Protein AF-A0A427YDS3-F1 (afdb_monomer)

pLDDT: mean 78.48, std 20.14, range [29.39, 98.06]

Organism: NCBI:txid1890683

Nearest PDB structures (foldseek):
  6v9i-assembly1_C  TM=2.184E-01  e=5.113E+00  Streptococcus sp. 'group G'

Sequence (550 aa):
MSASSDRDSQPPPKRPRIYRACLPCVSSKTRCQDVTTAGCYRCRTKHLQCSLLEGAIEPGPSTQGLNVTSDGEVDELRFRLAQVEATSRELQARTVDTPATGGNLTRMLSWTVVAPDFVFDERLLCISDLQTPLDPVAQGLVSKAQMDMSFHMLKHQLSLLLPIPSLLLTSTPTPNHPFVRLAILSHSSLYNEAIADHIDASIRHVMSGDLTRDTVFALLILSLAPQHEMDAARARPTALRLVSLAYDIGLSLGLEALARVALRHGDELCHPWFDERMELVLLWETVKNRYSILHMIGARGGQSPVSIASLMPRHRSDHFRQSIRYVQAEARVISAFAHLNSILEEGEAVTDGCGADGQDLIQSYSTVRYQVAEMMGGDHGALYQDYVCISVLMGIRIAGFFQRMPFPMQAAVGELLRVCNSMSPSELAALPAYKATVVILTVILARRVLSYAPPGADPEWRPFTTAEVFAADEKVRGLGGAAAIISGRADEMESTFRSQAAHWMGERETHATTDFGNLEALFNFDLFGLEGFFQPLQQTPLHTQPLAQP

Radius of gyration: 30.77 Å; Cα contacts (8 Å, |Δi|>4): 479; chains: 1; bounding box: 91×70×115 Å

Foldseek 3Di:
DDDDDDDDPDDDDDDDDDPDAFPVCVVVVHDFDDQDCQATPVCVVVVHDTNVNPPDDDDDDDDDDDDDPDVVVVVVVVVVVVVVVVVVVVVVVVVPPPPDPPPDPVVVVPPDPDDPPDDPDCVVVQPPPCPQQDACCVVVLDPPVVLQVLLLVLLVVCCQQALQPLSVDPPNGRDPRRLLSLLSCLLPPSDDDVSVVSNVVVVVSVVSPNFDPSQLVSLQSNLFGFDDQVCLVPPDAHSLRSLVSSLVSCVVSVLVVLLVVLLVPQVVCQDPVNVVSLSSNLSNLSSLLSNLLVCLQFHADDDRDDHPLVSHHCHPDPSSNVSSVVSVLSNVLSVLCNVLSVLLNVQVVDPPARPDDLVVSLVSLVVSLVVNVVSVPPDRPNVVLSSLLSSLSSQLSSCLRQLDRRPPSLVSLLVLLVVLLVDDLVRLSSGGHSSNVSSLVSLLVLVVLVVPPDDVRDCSSPPDDPVSSVSSLVSQCVSPRPSVVSSVVSVVVVVVLVVVVVVVVVVCVVVDDDDPPCVVVSSPDNPPVCVVVCCSVVPPDPDDDPPDDD

Structure (mmCIF, N/CA/C/O backbone):
data_AF-A0A427YDS3-F1
#
_entry.id   AF-A0A427YDS3-F1
#
loop_
_atom_site.group_PDB
_atom_site.id
_atom_site.type_symbol
_atom_site.label_atom_id
_atom_site.label_alt_id
_atom_site.label_comp_id
_atom_site.label_asym_id
_atom_site.label_entity_id
_atom_site.label_seq_id
_atom_site.pdbx_PDB_ins_code
_atom_site.Cartn_x
_atom_site.Cartn_y
_atom_site.Cartn_z
_atom_site.occupancy
_atom_site.B_iso_or_equiv
_atom_site.auth_seq_id
_atom_site.auth_comp_id
_atom_site.auth_asym_id
_atom_site.auth_atom_id
_atom_site.pdbx_PDB_model_num
ATOM 1 N N . MET A 1 1 ? -29.656 34.043 74.008 1.00 44.44 1 MET A N 1
ATOM 2 C CA . MET A 1 1 ? -30.704 33.231 73.356 1.00 44.44 1 MET A CA 1
ATOM 3 C C . MET A 1 1 ? -30.776 33.676 71.908 1.00 44.44 1 MET A C 1
ATOM 5 O O . MET A 1 1 ? -31.371 34.707 71.639 1.00 44.44 1 MET A O 1
ATOM 9 N N . SER A 1 2 ? -30.118 32.954 71.004 1.00 36.81 2 SER A N 1
ATOM 10 C CA . SER A 1 2 ? -30.175 33.230 69.564 1.00 36.81 2 SER A CA 1
ATOM 11 C C . SER A 1 2 ? -30.179 31.874 68.874 1.00 36.81 2 SER A C 1
ATOM 13 O O . SER A 1 2 ? -29.180 31.159 68.905 1.00 36.81 2 SER A O 1
ATOM 15 N N . ALA A 1 3 ? -31.355 31.482 68.391 1.00 42.59 3 ALA A N 1
ATOM 16 C CA . ALA A 1 3 ? -31.596 30.198 67.763 1.00 42.59 3 ALA A CA 1
ATOM 17 C C . ALA A 1 3 ? -31.146 30.212 66.297 1.00 42.59 3 ALA A C 1
ATOM 19 O O . ALA A 1 3 ? -31.324 31.186 65.571 1.00 42.59 3 ALA A O 1
ATOM 20 N N . SER A 1 4 ? -30.582 29.072 65.924 1.00 50.12 4 SER A N 1
ATOM 21 C CA . SER A 1 4 ? -30.224 28.570 64.604 1.00 50.12 4 SER A CA 1
ATOM 22 C C . SER A 1 4 ? -31.377 28.550 63.595 1.00 50.12 4 SER A C 1
ATOM 24 O O . SER A 1 4 ? -32.464 28.095 63.951 1.00 50.12 4 SER A O 1
ATOM 26 N N . SER A 1 5 ? -31.089 28.832 62.319 1.00 47.00 5 SER A N 1
ATOM 27 C CA . SER A 1 5 ? -31.601 28.031 61.191 1.00 47.00 5 SER A CA 1
ATOM 28 C C . SER A 1 5 ? -30.920 28.409 59.866 1.00 47.00 5 SER A C 1
ATOM 30 O O . SER A 1 5 ? -31.527 29.078 59.033 1.00 47.00 5 SER A O 1
ATOM 32 N N . ASP A 1 6 ? -29.694 27.942 59.636 1.00 42.59 6 ASP A N 1
ATOM 33 C CA . ASP A 1 6 ? -29.173 27.811 58.269 1.00 42.59 6 ASP A CA 1
ATOM 34 C C . ASP A 1 6 ? -29.449 26.381 57.805 1.00 42.59 6 ASP A C 1
ATOM 36 O O . ASP A 1 6 ? -28.856 25.414 58.283 1.00 42.59 6 ASP A O 1
ATOM 40 N N . ARG A 1 7 ? -30.455 26.239 56.937 1.00 46.72 7 ARG A N 1
ATOM 41 C CA . ARG A 1 7 ? -30.768 24.982 56.259 1.00 46.72 7 ARG A CA 1
ATOM 42 C C . ARG A 1 7 ? -29.893 24.876 55.016 1.00 46.72 7 ARG A C 1
ATOM 44 O O . ARG A 1 7 ? -30.108 25.604 54.051 1.00 46.72 7 ARG A O 1
ATOM 51 N N . ASP A 1 8 ? -28.979 23.914 55.049 1.00 49.16 8 ASP A N 1
ATOM 52 C CA . ASP A 1 8 ? -28.276 23.358 53.895 1.00 49.16 8 ASP A CA 1
ATOM 53 C C . ASP A 1 8 ? -29.265 22.947 52.794 1.00 49.16 8 ASP A C 1
ATOM 55 O O . ASP A 1 8 ? -29.913 21.898 52.851 1.00 49.16 8 ASP A O 1
ATOM 59 N N . SER A 1 9 ? -29.382 23.768 51.755 1.00 50.31 9 SER A N 1
ATOM 60 C CA . SER A 1 9 ? -30.031 23.391 50.503 1.00 50.31 9 SER A CA 1
ATOM 61 C C . SER A 1 9 ? -28.993 22.769 49.572 1.00 50.31 9 SER A C 1
ATOM 63 O O . SER A 1 9 ? -28.403 23.454 48.733 1.00 50.31 9 SER A O 1
ATOM 65 N N . GLN A 1 10 ? -28.756 21.463 49.718 1.00 52.84 10 GLN A N 1
ATOM 66 C CA . GLN A 1 10 ? -27.990 20.712 48.725 1.00 52.84 10 GLN A CA 1
ATOM 67 C C . GLN A 1 10 ? -28.729 20.718 47.372 1.00 52.84 10 GLN A C 1
ATOM 69 O O . GLN A 1 10 ? -29.940 20.473 47.327 1.00 52.84 10 GLN A O 1
ATOM 74 N N . PRO A 1 11 ? -28.028 20.981 46.254 1.00 50.69 11 PRO A N 1
ATOM 75 C CA . PRO A 1 11 ? -28.625 20.936 44.928 1.00 50.69 11 PRO A CA 1
ATOM 76 C C . PRO A 1 11 ? -29.092 19.509 44.589 1.00 50.69 11 PRO A C 1
ATOM 78 O O . PRO A 1 11 ? -28.410 18.539 44.931 1.00 50.69 11 PRO A O 1
ATOM 81 N N . PRO A 1 12 ? -30.240 19.355 43.902 1.00 65.00 12 PRO A N 1
ATOM 82 C CA . PRO A 1 12 ? -30.800 18.046 43.605 1.00 65.00 12 PRO A CA 1
ATOM 83 C C . PRO A 1 12 ? -29.838 17.211 42.743 1.00 65.00 12 PRO A C 1
ATOM 85 O O . PRO A 1 12 ? -29.198 17.748 41.830 1.00 65.00 12 PRO A O 1
ATOM 88 N N . PRO A 1 13 ? -29.744 15.891 42.990 1.00 68.19 13 PRO A N 1
ATOM 89 C CA . PRO A 1 13 ? -28.832 15.014 42.271 1.00 68.19 13 PRO A CA 1
ATOM 90 C C . PRO A 1 13 ? -29.107 15.042 40.763 1.00 68.19 13 PRO A C 1
ATOM 92 O O . PRO A 1 13 ? -30.254 14.987 40.304 1.00 68.19 13 PRO A O 1
ATOM 95 N N . LYS A 1 14 ? -28.027 15.128 39.973 1.00 60.06 14 LYS A N 1
ATOM 96 C CA . LYS A 1 14 ? -28.092 15.107 38.507 1.00 60.06 14 LYS A CA 1
ATOM 97 C C . LYS A 1 14 ? -28.718 13.788 38.054 1.00 60.06 14 LYS A C 1
ATOM 99 O O . LYS A 1 14 ? -28.200 12.714 38.344 1.00 60.06 14 LYS A O 1
ATOM 104 N N . ARG A 1 15 ? -29.836 13.879 37.332 1.00 67.69 15 ARG A N 1
ATOM 105 C CA . ARG A 1 15 ? -30.563 12.702 36.840 1.00 67.69 15 ARG A CA 1
ATOM 106 C C . ARG A 1 15 ? -29.709 11.926 35.821 1.00 67.69 15 ARG A C 1
ATOM 108 O O . ARG A 1 15 ? -29.093 12.563 34.961 1.00 67.69 15 ARG A O 1
ATOM 115 N N . PRO A 1 16 ? -29.697 10.582 35.874 1.00 60.94 16 PRO A N 1
ATOM 116 C CA . PRO A 1 16 ? -28.949 9.756 34.932 1.00 60.94 16 PRO A CA 1
ATOM 117 C C . PRO A 1 16 ? -29.438 9.992 33.496 1.00 60.94 16 PRO A C 1
ATOM 119 O O . PRO A 1 16 ? -30.641 10.036 33.224 1.00 60.94 16 PRO A O 1
ATOM 122 N N . ARG A 1 17 ? -28.497 10.175 32.561 1.00 67.19 17 ARG A N 1
ATOM 123 C CA . ARG A 1 17 ? -28.805 10.272 31.129 1.00 67.19 17 ARG A CA 1
ATOM 124 C C . ARG A 1 17 ? -29.180 8.884 30.618 1.00 67.19 17 ARG A C 1
ATOM 126 O O . ARG A 1 17 ? -28.352 7.984 30.600 1.00 67.19 17 ARG A O 1
ATOM 133 N N . ILE A 1 18 ? -30.431 8.724 30.202 1.00 67.88 18 ILE A N 1
ATOM 134 C CA . ILE A 1 18 ? -30.916 7.500 29.566 1.00 67.88 18 ILE A CA 1
ATOM 135 C C . ILE A 1 18 ? -30.627 7.612 28.062 1.00 67.88 18 ILE A C 1
ATOM 137 O O . ILE A 1 18 ? -31.114 8.540 27.416 1.00 67.88 18 ILE A O 1
ATOM 141 N N . TYR A 1 19 ? -29.835 6.685 27.515 1.00 73.94 19 TYR A N 1
ATOM 142 C CA . TYR A 1 19 ? -29.383 6.697 26.112 1.00 73.94 19 TYR A CA 1
ATOM 143 C C . TYR A 1 19 ? -30.387 6.084 25.114 1.00 73.94 19 TYR A C 1
ATOM 145 O O . TYR A 1 19 ? -30.171 6.169 23.908 1.00 73.94 19 TYR A O 1
ATOM 153 N N . ARG A 1 20 ? -31.495 5.486 25.580 1.00 84.19 20 ARG A N 1
ATOM 154 C CA . ARG A 1 20 ? -32.528 4.860 24.729 1.00 84.19 20 ARG A CA 1
ATOM 155 C C . ARG A 1 20 ? -33.946 5.241 25.167 1.00 84.19 20 ARG A C 1
ATOM 157 O O . ARG A 1 20 ? -34.255 5.259 26.355 1.00 84.19 20 ARG A O 1
ATOM 164 N N . ALA A 1 21 ? -34.823 5.526 24.205 1.00 92.44 21 ALA A N 1
ATOM 165 C CA . ALA A 1 21 ? -36.248 5.773 24.433 1.00 92.44 21 ALA A CA 1
ATOM 166 C C . ALA A 1 21 ? -37.084 4.571 23.963 1.00 92.44 21 ALA A C 1
ATOM 168 O O . ALA A 1 21 ? -36.777 3.982 22.933 1.00 92.44 21 ALA A O 1
ATOM 169 N N . CYS A 1 22 ? -38.146 4.215 24.697 1.00 95.25 22 CYS A N 1
ATOM 170 C CA . CYS A 1 22 ? -39.066 3.148 24.274 1.00 95.25 22 CYS A CA 1
ATOM 171 C C . CYS A 1 22 ? -39.858 3.533 23.007 1.00 95.25 22 CYS A C 1
ATOM 173 O O . CYS A 1 22 ? -40.146 4.715 22.791 1.00 95.25 22 CYS A O 1
ATOM 175 N N . LEU A 1 23 ? -40.266 2.535 22.215 1.00 93.69 23 LEU A N 1
ATOM 176 C CA . LEU A 1 23 ? -41.053 2.685 20.980 1.00 93.69 23 LEU A CA 1
ATOM 177 C C . LEU A 1 23 ? -42.292 3.594 21.146 1.00 93.69 23 LEU A C 1
ATOM 179 O O . LEU A 1 23 ? -42.488 4.487 20.315 1.00 93.69 23 LEU A O 1
ATOM 183 N N . PRO A 1 24 ? -43.092 3.486 22.230 1.00 94.88 24 PRO A N 1
ATOM 184 C CA . PRO A 1 24 ? -44.210 4.401 22.472 1.00 94.88 24 PRO A CA 1
ATOM 185 C C . PRO A 1 24 ? -43.792 5.866 22.681 1.00 94.88 24 PRO A C 1
ATOM 187 O O . PRO A 1 24 ? -44.492 6.784 22.255 1.00 94.88 24 PRO A O 1
ATOM 190 N N . CYS A 1 25 ? -42.654 6.126 23.331 1.00 95.56 25 CYS A N 1
ATOM 191 C CA . CYS A 1 25 ? -42.146 7.489 23.525 1.00 95.56 25 CYS A CA 1
ATOM 192 C C . CYS A 1 25 ? -41.559 8.069 22.231 1.00 95.56 25 CYS A C 1
ATOM 194 O O . CYS A 1 25 ? -41.761 9.254 21.964 1.00 95.56 25 CYS A O 1
ATOM 196 N N . VAL A 1 26 ? -40.900 7.236 21.418 1.00 94.81 26 VAL A N 1
ATOM 197 C CA . VAL A 1 26 ? -40.352 7.620 20.107 1.00 94.81 26 VAL A CA 1
ATOM 198 C C . VAL A 1 26 ? -41.472 7.957 19.124 1.00 94.81 26 VAL A C 1
ATOM 200 O O . VAL A 1 26 ? -41.488 9.058 18.576 1.00 94.81 26 VAL A O 1
ATOM 203 N N . SER A 1 27 ? -42.453 7.063 18.960 1.00 91.56 27 SER A N 1
ATOM 204 C CA . SER A 1 27 ? -43.603 7.268 18.060 1.00 91.56 27 SER A CA 1
ATOM 205 C C . SER A 1 27 ? -44.408 8.519 18.415 1.00 91.56 27 SER A C 1
ATOM 207 O O . SER A 1 27 ? -44.869 9.246 17.540 1.00 91.56 27 SER A O 1
ATOM 209 N N . SER A 1 28 ? -44.511 8.826 19.708 1.00 93.19 28 SER A N 1
ATOM 210 C CA . SER A 1 28 ? -45.200 10.018 20.195 1.00 93.19 28 SER A CA 1
ATOM 211 C C . SER A 1 28 ? -44.318 11.262 20.338 1.00 93.19 28 SER A C 1
ATOM 213 O O . SER A 1 28 ? -44.789 12.257 20.888 1.00 93.19 28 SER A O 1
ATOM 215 N N . LYS A 1 29 ? -43.061 11.215 19.867 1.00 93.69 29 LYS A N 1
ATOM 216 C CA . LYS A 1 29 ? -42.078 12.313 19.908 1.00 93.69 29 LYS A CA 1
ATOM 217 C C . LYS A 1 29 ? -41.942 12.962 21.292 1.00 93.69 29 LYS A C 1
ATOM 219 O O . LYS A 1 29 ? -41.856 14.180 21.417 1.00 93.69 29 LYS A O 1
ATOM 224 N N . THR A 1 30 ? -41.919 12.151 22.351 1.00 93.94 30 THR A N 1
ATOM 225 C CA . THR A 1 30 ? -41.713 12.641 23.726 1.00 93.94 30 THR A CA 1
ATOM 226 C C . THR A 1 30 ? -40.541 11.978 24.417 1.00 93.94 30 THR A C 1
ATOM 228 O O . THR A 1 30 ? -40.139 10.864 24.088 1.00 93.94 30 THR A O 1
ATOM 231 N N . ARG A 1 31 ? -39.999 12.668 25.422 1.00 91.62 31 ARG A N 1
ATOM 232 C CA . ARG A 1 31 ? -38.858 12.185 26.192 1.00 91.62 31 ARG A CA 1
ATOM 233 C C . ARG A 1 31 ? -39.240 10.979 27.053 1.00 91.62 31 ARG A C 1
ATOM 235 O O . ARG A 1 31 ? -40.216 11.011 27.799 1.00 91.62 31 ARG A O 1
ATOM 242 N N . CYS A 1 32 ? -38.429 9.928 26.980 1.00 94.25 32 CYS A N 1
ATOM 243 C CA . CYS A 1 32 ? -38.522 8.775 27.868 1.00 94.25 32 CYS A CA 1
ATOM 244 C C . CYS A 1 32 ? -37.824 9.110 29.196 1.00 94.25 32 CYS A C 1
ATOM 246 O O . CYS A 1 32 ? -36.639 9.439 29.195 1.00 94.25 32 CYS A O 1
ATOM 248 N N . GLN A 1 33 ? -38.559 9.074 30.310 1.00 94.31 33 GLN A N 1
ATOM 249 C CA . GLN A 1 33 ? -38.057 9.458 31.635 1.00 94.31 33 GLN A CA 1
ATOM 250 C C . GLN A 1 33 ? -38.520 8.485 32.726 1.00 94.31 33 GLN A C 1
ATOM 252 O O . GLN A 1 33 ? -39.498 7.757 32.536 1.00 94.31 33 GLN A O 1
ATOM 257 N N . ASP A 1 34 ? -37.787 8.476 33.842 1.00 92.06 34 ASP A N 1
ATOM 258 C CA . ASP A 1 34 ? -38.017 7.664 35.046 1.00 92.06 34 ASP A CA 1
ATOM 259 C C . ASP A 1 34 ? -38.301 6.184 34.740 1.00 92.06 34 ASP A C 1
ATOM 261 O O . ASP A 1 34 ? -39.327 5.624 35.140 1.00 92.06 34 ASP A O 1
ATOM 265 N N . VAL A 1 35 ? -37.403 5.564 33.965 1.00 91.44 35 VAL A N 1
ATOM 266 C CA . VAL A 1 35 ? -37.460 4.136 33.622 1.00 91.44 35 VAL A CA 1
ATOM 267 C C . VAL A 1 35 ? -37.238 3.310 34.886 1.00 91.44 35 VAL A C 1
ATOM 269 O O . VAL A 1 35 ? -36.210 3.443 35.542 1.00 91.44 35 VAL A O 1
ATOM 272 N N . THR A 1 36 ? -38.216 2.473 35.227 1.00 91.88 36 THR A N 1
ATOM 273 C CA . THR A 1 36 ? -38.120 1.469 36.295 1.00 91.88 36 THR A CA 1
ATOM 274 C C . THR A 1 36 ? -38.332 0.076 35.707 1.00 91.88 36 THR A C 1
ATOM 276 O O . THR A 1 36 ? -38.630 -0.064 34.519 1.00 91.88 36 THR A O 1
ATOM 279 N N . THR A 1 37 ? -38.253 -0.958 36.544 1.00 90.25 37 THR A N 1
ATOM 280 C CA . THR A 1 37 ? -38.611 -2.343 36.189 1.00 90.25 37 THR A CA 1
ATOM 281 C C . THR A 1 37 ? -40.064 -2.508 35.725 1.00 90.25 37 THR A C 1
ATOM 283 O O . THR A 1 37 ? -40.386 -3.501 35.092 1.00 90.25 37 THR A O 1
ATOM 286 N N . ALA A 1 38 ? -40.936 -1.527 35.979 1.00 90.88 38 ALA A N 1
ATOM 287 C CA . ALA A 1 38 ? -42.315 -1.495 35.486 1.00 90.88 38 ALA A CA 1
ATOM 288 C C . ALA A 1 38 ? -42.485 -0.664 34.193 1.00 90.88 38 ALA A C 1
ATOM 290 O O . ALA A 1 38 ? -43.606 -0.430 33.747 1.00 90.88 38 ALA A O 1
ATOM 291 N N . GLY A 1 39 ? -41.395 -0.178 33.588 1.00 95.25 39 GLY A N 1
ATOM 292 C CA . GLY A 1 39 ? -41.398 0.604 32.344 1.00 95.25 39 GLY A CA 1
ATOM 293 C C . GLY A 1 39 ? -41.093 2.082 32.575 1.00 95.25 39 GLY A C 1
ATOM 294 O O . GLY A 1 39 ? -40.772 2.484 33.688 1.00 95.25 39 GLY A O 1
ATOM 295 N N . CYS A 1 40 ? -41.153 2.922 31.538 1.00 95.94 40 CYS A N 1
ATOM 296 C CA . CYS A 1 40 ? -40.957 4.372 31.689 1.00 95.94 40 CYS A CA 1
ATOM 297 C C . CYS A 1 40 ? -42.201 5.067 32.257 1.00 95.94 40 CYS A C 1
ATOM 299 O O . CYS A 1 40 ? -43.314 4.567 32.089 1.00 95.94 40 CYS A O 1
ATOM 301 N N . TYR A 1 41 ? -42.034 6.246 32.874 1.00 95.88 41 TYR A N 1
ATOM 302 C CA . TYR A 1 41 ? -43.133 7.005 33.492 1.00 95.88 41 TYR A CA 1
ATOM 303 C C . TYR A 1 41 ? -44.360 7.103 32.587 1.00 95.88 41 TYR A C 1
ATOM 305 O O . TYR A 1 41 ? -45.451 6.706 32.972 1.00 95.88 41 TYR A O 1
ATOM 313 N N . ARG A 1 42 ? -44.166 7.549 31.342 1.00 94.75 42 ARG A N 1
ATOM 314 C CA . ARG A 1 42 ? -45.263 7.755 30.394 1.00 94.75 42 ARG A CA 1
ATOM 315 C C . ARG A 1 42 ? -45.996 6.457 30.046 1.00 94.75 42 ARG A C 1
ATOM 317 O O . ARG A 1 42 ? -47.219 6.480 29.946 1.00 94.75 42 ARG A O 1
ATOM 324 N N . CYS A 1 43 ? -45.272 5.357 29.840 1.00 96.69 43 CYS A N 1
ATOM 325 C CA . CYS A 1 43 ? -45.891 4.063 29.552 1.00 96.69 43 CYS A CA 1
ATOM 326 C C . CYS A 1 43 ? -46.693 3.563 30.757 1.00 96.69 43 CYS A C 1
ATOM 328 O O . CYS A 1 43 ? -47.830 3.142 30.578 1.00 96.69 43 CYS A O 1
ATOM 330 N N . ARG A 1 44 ? -46.169 3.731 31.981 1.00 96.44 44 ARG A N 1
ATOM 331 C CA . ARG A 1 44 ? -46.892 3.394 33.219 1.00 96.44 44 ARG A CA 1
ATOM 332 C C . ARG A 1 44 ? -48.173 4.215 33.378 1.00 96.44 44 ARG A C 1
ATOM 334 O O . ARG A 1 44 ? -49.227 3.640 33.608 1.00 96.44 44 ARG A O 1
ATOM 341 N N . THR A 1 45 ? -48.110 5.536 33.194 1.00 95.81 45 THR A N 1
ATOM 342 C CA . THR A 1 45 ? -49.279 6.424 33.347 1.00 95.81 45 THR A CA 1
ATOM 343 C C . THR A 1 45 ? -50.342 6.191 32.274 1.00 95.81 45 THR A C 1
ATOM 345 O O . THR A 1 45 ? -51.522 6.404 32.522 1.00 95.81 45 THR A O 1
ATOM 348 N N . LYS A 1 46 ? -49.934 5.776 31.068 1.00 95.19 46 LYS A N 1
ATOM 349 C CA . LYS A 1 46 ? -50.849 5.485 29.955 1.00 95.19 46 LYS A CA 1
ATOM 350 C C . LYS A 1 46 ? -51.259 4.014 29.864 1.00 95.19 46 LYS A C 1
ATOM 352 O O . LYS A 1 46 ? -51.952 3.667 28.914 1.00 95.19 46 LYS A O 1
ATOM 357 N N . HIS A 1 47 ? -50.819 3.170 30.799 1.00 93.69 47 HIS A N 1
ATOM 358 C CA . HIS A 1 47 ? -51.023 1.719 30.765 1.00 93.69 47 HIS A CA 1
ATOM 359 C C . HIS A 1 47 ? -50.613 1.073 29.423 1.00 93.69 47 HIS A C 1
ATOM 361 O O . HIS A 1 47 ? -51.277 0.171 28.925 1.00 93.69 47 HIS A O 1
ATOM 367 N N . LEU A 1 48 ? -49.514 1.549 28.824 1.00 93.75 48 LEU A N 1
ATOM 368 C CA . LEU A 1 48 ? -48.931 0.993 27.599 1.00 93.75 48 LEU A CA 1
ATOM 369 C C . LEU A 1 48 ? -47.751 0.080 27.941 1.00 93.75 48 LEU A C 1
ATOM 371 O O . LEU A 1 48 ? -46.967 0.388 28.842 1.00 93.75 48 LEU A O 1
ATOM 375 N N . GLN A 1 49 ? -47.572 -0.999 27.178 1.00 93.62 49 GLN A N 1
ATOM 376 C CA . GLN A 1 49 ? -46.404 -1.867 27.311 1.00 93.62 49 GLN A CA 1
ATOM 377 C C . GLN A 1 49 ? -45.134 -1.110 26.901 1.00 93.62 49 GLN A C 1
ATOM 379 O O . GLN A 1 49 ? -45.045 -0.514 25.825 1.00 93.62 49 GLN A O 1
ATOM 384 N N . CYS A 1 50 ? -44.145 -1.088 27.793 1.00 95.00 50 CYS A N 1
ATOM 385 C CA . CYS A 1 50 ? -42.892 -0.381 27.565 1.00 95.00 50 CYS A CA 1
ATOM 386 C C . CYS A 1 50 ? -41.884 -1.321 26.899 1.00 95.00 50 CYS A C 1
ATOM 388 O O . CYS A 1 50 ? -41.361 -2.209 27.561 1.00 95.00 50 CYS A O 1
ATOM 390 N N . SER A 1 51 ? -41.525 -1.058 25.640 1.00 92.88 51 SER A N 1
ATOM 391 C CA . SER A 1 51 ? -40.572 -1.874 24.859 1.00 92.88 51 SER A CA 1
ATOM 392 C C . SER A 1 51 ? -39.145 -1.952 25.434 1.00 92.88 51 SER A C 1
ATOM 394 O O . SER A 1 51 ? -38.282 -2.608 24.873 1.00 92.88 51 SER A O 1
ATOM 396 N N . LEU A 1 52 ? -38.851 -1.238 26.527 1.00 88.75 52 LEU A N 1
ATOM 397 C CA . LEU A 1 52 ? -37.589 -1.379 27.270 1.00 88.75 52 LEU A CA 1
ATOM 398 C C . LEU A 1 52 ? -37.610 -2.559 28.259 1.00 88.75 52 LEU A C 1
ATOM 400 O O . LEU A 1 52 ? -36.590 -2.825 28.883 1.00 88.75 52 LEU A O 1
ATOM 404 N N . LEU A 1 53 ? -38.760 -3.221 28.436 1.00 84.62 53 LEU A N 1
ATOM 405 C CA . LEU A 1 53 ? -38.936 -4.379 29.320 1.00 84.62 53 LEU A CA 1
ATOM 406 C C . LEU A 1 53 ? -38.903 -5.722 28.574 1.00 84.62 53 LEU A C 1
ATOM 408 O O . LEU A 1 53 ? -38.958 -6.767 29.215 1.00 84.62 53 LEU A O 1
ATOM 412 N N . GLU A 1 54 ? -38.827 -5.713 27.241 1.00 65.25 54 GLU A N 1
ATOM 413 C CA . GLU A 1 54 ? -38.802 -6.922 26.408 1.00 65.25 54 GLU A CA 1
ATOM 414 C C . GLU A 1 54 ? -37.418 -7.586 26.466 1.00 65.25 54 GLU A C 1
ATOM 416 O O . GLU A 1 54 ? -36.586 -7.457 25.577 1.00 65.25 54 GLU A O 1
ATOM 421 N N . GLY A 1 55 ? -37.171 -8.258 27.588 1.00 53.41 55 GLY A N 1
ATOM 422 C CA . GLY A 1 55 ? -36.080 -9.212 27.807 1.00 53.41 55 GLY A CA 1
ATOM 423 C C . GLY A 1 55 ? -36.492 -10.382 28.712 1.00 53.41 55 GLY A C 1
ATOM 424 O O . GLY A 1 55 ? -35.670 -11.237 29.019 1.00 53.41 55 GLY A O 1
ATOM 425 N N . ALA A 1 56 ? -37.755 -10.434 29.144 1.00 43.06 56 ALA A N 1
ATOM 426 C CA . ALA A 1 56 ? -38.312 -11.525 29.932 1.00 43.06 56 ALA A CA 1
ATOM 427 C C . ALA A 1 56 ? -39.799 -11.667 29.591 1.00 43.06 56 ALA A C 1
ATOM 429 O O . ALA A 1 56 ? -40.590 -10.892 30.110 1.00 43.06 56 ALA A O 1
ATOM 430 N N . ILE A 1 57 ? -40.151 -12.573 28.672 1.00 38.81 57 ILE A N 1
ATOM 431 C CA . ILE A 1 57 ? -41.435 -13.298 28.543 1.00 38.81 57 ILE A CA 1
ATOM 432 C C . ILE A 1 57 ? -41.315 -14.214 27.308 1.00 38.81 57 ILE A C 1
ATOM 434 O O . ILE A 1 57 ? -40.970 -13.759 26.218 1.00 38.81 57 ILE A O 1
ATOM 438 N N . GLU A 1 58 ? -41.580 -15.507 27.502 1.00 41.44 58 GLU A N 1
ATOM 439 C CA . GLU A 1 58 ? -41.681 -16.527 26.451 1.00 41.44 58 GLU A CA 1
ATOM 440 C C . GLU A 1 58 ? -42.852 -16.243 25.488 1.00 41.44 58 GLU A C 1
ATOM 442 O O . GLU A 1 58 ? -43.896 -15.743 25.921 1.00 41.44 58 GLU A O 1
ATOM 447 N N . PRO A 1 59 ? -42.738 -16.580 24.190 1.00 43.03 59 PRO A N 1
ATOM 448 C CA . PRO A 1 59 ? -43.814 -16.343 23.238 1.00 43.03 59 PRO A CA 1
ATOM 449 C C . PRO A 1 59 ? -44.924 -17.396 23.376 1.00 43.03 59 PRO A C 1
ATOM 451 O O . PRO A 1 59 ? -44.734 -18.575 23.083 1.00 43.03 59 PRO A O 1
ATOM 454 N N . GLY A 1 60 ? -46.115 -16.947 23.778 1.00 35.56 60 GLY A N 1
ATOM 455 C CA . GLY A 1 60 ? -47.367 -17.689 23.610 1.00 35.56 60 GLY A CA 1
ATOM 456 C C . GLY A 1 60 ? -47.926 -17.569 22.180 1.00 35.56 60 GLY A C 1
ATOM 457 O O . GLY A 1 60 ? -47.605 -16.612 21.471 1.00 35.56 60 GLY A O 1
ATOM 458 N N . PRO A 1 61 ? -48.770 -18.519 21.729 1.00 49.22 61 PRO A N 1
ATOM 459 C CA . PRO A 1 61 ? -49.100 -18.687 20.321 1.00 49.22 61 PRO A CA 1
ATOM 460 C C . PRO A 1 61 ? -50.349 -17.894 19.927 1.00 49.22 61 PRO A C 1
ATOM 462 O O . PRO A 1 61 ? -51.394 -18.002 20.563 1.00 49.22 61 PRO A O 1
ATOM 465 N N . SER A 1 62 ? -50.271 -17.140 18.831 1.00 42.16 62 SER A N 1
ATOM 466 C CA . SER A 1 62 ? -51.396 -16.942 17.904 1.00 42.16 62 SER A CA 1
ATOM 467 C C . SER A 1 62 ? -50.994 -16.045 16.738 1.00 42.16 62 SER A C 1
ATOM 469 O O . SER A 1 62 ? -50.949 -14.827 16.858 1.00 42.16 62 SER A O 1
ATOM 471 N N . THR A 1 63 ? -50.799 -16.638 15.563 1.00 37.72 63 THR A N 1
ATOM 472 C CA . THR A 1 63 ? -51.448 -16.126 14.348 1.00 37.72 63 THR A CA 1
ATOM 473 C C . THR A 1 63 ? -51.508 -17.238 13.307 1.00 37.72 63 THR A C 1
ATOM 475 O O . THR A 1 63 ? -50.498 -17.698 12.785 1.00 37.72 63 THR A O 1
ATOM 478 N N . GLN A 1 64 ? -52.729 -17.713 13.079 1.00 41.25 64 GLN A N 1
ATOM 479 C CA . GLN A 1 64 ? -53.101 -18.590 11.981 1.00 41.25 64 GLN A CA 1
ATOM 480 C C . GLN A 1 64 ? -53.069 -17.810 10.666 1.00 41.25 64 GLN A C 1
ATOM 482 O O . GLN A 1 64 ? -53.484 -16.653 10.621 1.00 41.25 64 GLN A O 1
ATOM 487 N N . GLY A 1 65 ? -52.693 -18.509 9.599 1.00 40.84 65 GLY A N 1
ATOM 488 C CA . GLY A 1 65 ? -53.049 -18.137 8.238 1.00 40.84 65 GLY A CA 1
ATOM 489 C C . GLY A 1 65 ? -51.844 -17.868 7.359 1.00 40.84 65 GLY A C 1
ATOM 490 O O . GLY A 1 65 ? -51.456 -16.720 7.198 1.00 40.84 65 GLY A O 1
ATOM 491 N N . LEU A 1 66 ? -51.315 -18.924 6.741 1.00 37.91 66 LEU A N 1
ATOM 492 C CA . LEU A 1 66 ? -50.867 -18.899 5.351 1.00 37.91 66 LEU A CA 1
ATOM 493 C C . LEU A 1 66 ? -50.805 -20.333 4.818 1.00 37.91 66 LEU A C 1
ATOM 495 O O . LEU A 1 66 ? -50.455 -21.277 5.522 1.00 37.91 66 LEU A O 1
ATOM 499 N N . ASN A 1 67 ? -51.290 -20.461 3.592 1.00 39.84 67 ASN A N 1
ATOM 500 C CA . ASN A 1 67 ? -51.702 -21.690 2.943 1.00 39.84 67 ASN A CA 1
ATOM 501 C C . ASN A 1 67 ? -50.522 -22.597 2.587 1.00 39.84 67 ASN A C 1
ATOM 503 O O . ASN A 1 67 ? -49.545 -22.140 2.005 1.00 39.84 67 ASN A O 1
ATOM 507 N N . VAL A 1 68 ? -50.706 -23.884 2.895 1.00 44.12 68 VAL A N 1
ATOM 508 C CA . VAL A 1 68 ? -50.390 -25.068 2.078 1.00 44.12 68 VAL A CA 1
ATOM 509 C C . VAL A 1 68 ? -49.389 -24.810 0.943 1.00 44.12 68 VAL A C 1
ATOM 511 O O . VAL A 1 68 ? -49.783 -24.551 -0.193 1.00 44.12 68 VAL A O 1
ATOM 514 N N . THR A 1 69 ? -48.096 -24.952 1.235 1.00 48.50 69 THR A N 1
ATOM 515 C CA . THR A 1 69 ? -47.146 -25.441 0.231 1.00 48.50 69 THR A CA 1
ATOM 516 C C . THR A 1 69 ? -47.435 -26.927 0.061 1.00 48.50 69 THR A C 1
ATOM 518 O O . THR A 1 69 ? -47.487 -27.669 1.042 1.00 48.50 69 THR A O 1
ATOM 521 N N . SER A 1 70 ? -47.735 -27.357 -1.163 1.00 59.78 70 SER A N 1
ATOM 522 C CA . SER A 1 70 ? -48.007 -28.764 -1.461 1.00 59.78 70 SER A CA 1
ATOM 523 C C . SER A 1 70 ? -46.822 -29.622 -1.020 1.00 59.78 70 SER A C 1
ATOM 525 O O . SER A 1 70 ? -45.686 -29.247 -1.307 1.00 59.78 70 SER A O 1
ATOM 527 N N . ASP A 1 71 ? -47.073 -30.771 -0.387 1.00 58.50 71 ASP A N 1
ATOM 528 C CA . ASP A 1 71 ? -46.037 -31.699 0.106 1.00 58.50 71 ASP A CA 1
ATOM 529 C C . ASP A 1 71 ? -44.949 -32.025 -0.946 1.00 58.50 71 ASP A C 1
ATOM 531 O O . ASP A 1 71 ? -43.793 -32.255 -0.598 1.00 58.50 71 ASP A O 1
ATOM 535 N N . GLY A 1 72 ? -45.271 -31.920 -2.242 1.00 69.19 72 GLY A N 1
ATOM 536 C CA . GLY A 1 72 ? -44.311 -32.069 -3.341 1.00 69.19 72 GLY A CA 1
ATOM 537 C C . GLY A 1 72 ? -43.187 -31.020 -3.397 1.00 69.19 72 GLY A C 1
ATOM 538 O O . GLY A 1 72 ? -42.086 -31.352 -3.823 1.00 69.19 72 GLY A O 1
ATOM 539 N N . GLU A 1 73 ? -43.401 -29.781 -2.939 1.00 61.84 73 GLU A N 1
ATOM 540 C CA . GLU A 1 73 ? -42.333 -28.762 -2.896 1.00 61.84 73 GLU A CA 1
ATOM 541 C C . GLU A 1 73 ? -41.337 -29.035 -1.766 1.00 61.84 73 GLU A C 1
ATOM 543 O O . GLU A 1 73 ? -40.142 -28.768 -1.899 1.00 61.84 73 GLU A O 1
ATOM 548 N N . VAL A 1 74 ? -41.815 -29.604 -0.658 1.00 69.38 74 VAL A N 1
ATOM 549 C CA . VAL A 1 74 ? -40.965 -29.977 0.477 1.00 69.38 74 VAL A CA 1
ATOM 550 C C . VAL A 1 74 ? -40.089 -31.171 0.108 1.00 69.38 74 VAL A C 1
ATOM 552 O O . VAL A 1 74 ? -38.902 -31.183 0.438 1.00 69.38 74 VAL A O 1
ATOM 555 N N . ASP A 1 75 ? -40.639 -32.145 -0.613 1.00 74.44 75 ASP A N 1
ATOM 556 C CA . ASP A 1 75 ? -39.875 -33.309 -1.059 1.00 74.44 75 ASP A CA 1
ATOM 557 C C . ASP A 1 75 ? -38.874 -32.966 -2.175 1.00 74.44 75 ASP A C 1
ATOM 559 O O . ASP A 1 75 ? -37.742 -33.453 -2.138 1.00 74.44 75 ASP A O 1
ATOM 563 N N . GLU A 1 76 ? -39.207 -32.043 -3.083 1.00 79.00 76 GLU A N 1
ATOM 564 C CA . GLU A 1 76 ? -38.252 -31.505 -4.066 1.00 79.00 76 GLU A CA 1
ATOM 565 C C . GLU A 1 76 ? -37.105 -30.740 -3.384 1.00 79.00 76 GLU A C 1
ATOM 567 O O . GLU A 1 76 ? -35.932 -30.917 -3.718 1.00 79.00 76 GLU A O 1
ATOM 572 N N . LEU A 1 77 ? -37.405 -29.928 -2.363 1.00 70.44 77 LEU A N 1
ATOM 573 C CA . LEU A 1 77 ? -36.372 -29.236 -1.588 1.00 70.44 77 LEU A CA 1
ATOM 574 C C . LEU A 1 77 ? -35.474 -30.213 -0.821 1.00 70.44 77 LEU A C 1
ATOM 576 O O . LEU A 1 77 ? -34.258 -30.017 -0.792 1.00 70.44 77 LEU A O 1
ATOM 580 N N . ARG A 1 78 ? -36.033 -31.288 -0.250 1.00 79.81 78 ARG A N 1
ATOM 581 C CA . ARG A 1 78 ? -35.249 -32.355 0.398 1.00 79.81 78 ARG A CA 1
ATOM 582 C C . ARG A 1 78 ? -34.347 -33.079 -0.595 1.00 79.81 78 ARG A C 1
ATOM 584 O O . ARG A 1 78 ? -33.191 -33.346 -0.273 1.00 79.81 78 ARG A O 1
ATOM 591 N N . PHE A 1 79 ? -34.843 -33.353 -1.800 1.00 88.06 79 PHE A N 1
ATOM 592 C CA . PHE A 1 79 ? -34.056 -33.978 -2.859 1.00 88.06 79 PHE A CA 1
ATOM 593 C C . PHE A 1 79 ? -32.885 -33.086 -3.299 1.00 88.06 79 PHE A C 1
ATOM 595 O O . PHE A 1 79 ? -31.741 -33.543 -3.351 1.00 88.06 79 PHE A O 1
ATOM 602 N N . ARG A 1 80 ? -33.131 -31.787 -3.520 1.00 77.31 80 ARG A N 1
ATOM 603 C CA . ARG A 1 80 ? -32.074 -30.823 -3.874 1.00 77.31 80 ARG A CA 1
ATOM 604 C C . ARG A 1 80 ? -31.052 -30.649 -2.751 1.00 77.31 80 ARG A C 1
ATOM 606 O O . ARG A 1 80 ? -29.859 -30.554 -3.035 1.00 77.31 80 ARG A O 1
ATOM 613 N N . LEU A 1 81 ? -31.486 -30.665 -1.489 1.00 81.50 81 LEU A N 1
ATOM 614 C CA . LEU A 1 81 ? -30.585 -30.620 -0.335 1.00 81.50 81 LEU A CA 1
ATOM 615 C C . LEU A 1 81 ? -29.666 -31.853 -0.296 1.00 81.50 81 LEU A C 1
ATOM 617 O O . LEU A 1 81 ? -28.452 -31.707 -0.171 1.00 81.50 81 LEU A O 1
ATOM 621 N N . ALA A 1 82 ? -30.221 -33.052 -0.500 1.00 86.50 82 ALA A N 1
ATOM 622 C CA . ALA A 1 82 ? -29.448 -34.292 -0.547 1.00 86.50 82 ALA A CA 1
ATOM 623 C C . ALA A 1 82 ? -28.419 -34.302 -1.695 1.00 86.50 82 ALA A C 1
ATOM 625 O O . ALA A 1 82 ? -27.299 -34.786 -1.526 1.00 86.50 82 ALA A O 1
ATOM 626 N N . GLN A 1 83 ? -28.763 -33.723 -2.851 1.00 83.81 83 GLN A N 1
ATOM 627 C CA . GLN A 1 83 ? -27.851 -33.601 -3.990 1.00 83.81 83 GLN A CA 1
ATOM 628 C C . GLN A 1 83 ? -26.689 -32.635 -3.700 1.00 83.81 83 GLN A C 1
ATOM 630 O O . GLN A 1 83 ? -25.536 -32.924 -4.034 1.00 83.81 83 GLN A O 1
ATOM 635 N N . VAL A 1 84 ? -26.963 -31.512 -3.028 1.00 81.00 84 VAL A N 1
ATOM 636 C CA . VAL A 1 84 ? -25.930 -30.556 -2.591 1.00 81.00 84 VAL A CA 1
ATOM 637 C C . VAL A 1 84 ? -25.001 -31.190 -1.554 1.00 81.00 84 VAL A C 1
ATOM 639 O O . VAL A 1 84 ? -23.782 -31.059 -1.669 1.00 81.00 84 VAL A O 1
ATOM 642 N N . GLU A 1 85 ? -25.542 -31.933 -0.587 1.00 83.56 85 GLU A N 1
ATOM 643 C CA . GLU A 1 85 ? -24.737 -32.652 0.406 1.00 83.56 85 GLU A CA 1
ATOM 644 C C . GLU A 1 85 ? -23.841 -33.721 -0.231 1.00 83.56 85 GLU A C 1
ATOM 646 O O . GLU A 1 85 ? -22.671 -33.838 0.137 1.00 83.56 85 GLU A O 1
ATOM 651 N N . ALA A 1 86 ? -24.349 -34.475 -1.211 1.00 86.19 86 ALA A N 1
ATOM 652 C CA . ALA A 1 86 ? -23.557 -35.463 -1.942 1.00 86.19 86 ALA A CA 1
ATOM 653 C C . ALA A 1 86 ? -22.400 -34.808 -2.717 1.00 86.19 86 ALA A C 1
ATOM 655 O O . ALA A 1 86 ? -21.259 -35.259 -2.621 1.00 86.19 86 ALA A O 1
ATOM 656 N N . THR A 1 87 ? -22.673 -33.693 -3.402 1.00 77.56 87 THR A N 1
ATOM 657 C CA . THR A 1 87 ? -21.661 -32.933 -4.156 1.00 77.56 87 THR A CA 1
ATOM 658 C C . THR A 1 87 ? -20.602 -32.333 -3.223 1.00 77.56 87 THR A C 1
ATOM 660 O O . THR A 1 87 ? -19.411 -32.338 -3.528 1.00 77.56 87 THR A O 1
ATOM 663 N N . SER A 1 88 ? -21.016 -31.858 -2.043 1.00 69.88 88 SER A N 1
ATOM 664 C CA . SER A 1 88 ? -20.104 -31.344 -1.019 1.00 69.88 88 SER A CA 1
ATOM 665 C C . SER A 1 88 ? -19.186 -32.438 -0.463 1.00 69.88 88 SER A C 1
ATOM 667 O O . SER A 1 88 ? -17.983 -32.204 -0.339 1.00 69.88 88 SER A O 1
ATOM 669 N N . ARG A 1 89 ? -19.709 -33.647 -0.204 1.00 78.56 89 ARG A N 1
ATOM 670 C CA . ARG A 1 89 ? -18.893 -34.797 0.228 1.00 78.56 89 ARG A CA 1
ATOM 671 C C . ARG A 1 89 ? -17.901 -35.235 -0.845 1.00 78.56 89 ARG A C 1
ATOM 673 O O . ARG A 1 89 ? -16.771 -35.574 -0.509 1.00 78.56 89 ARG A O 1
ATOM 680 N N . GLU A 1 90 ? -18.284 -35.199 -2.120 1.00 80.81 90 GLU A N 1
ATOM 681 C CA . GLU A 1 90 ? -17.375 -35.528 -3.224 1.00 80.81 90 GLU A CA 1
ATOM 682 C C . GLU A 1 90 ? -16.235 -34.502 -3.352 1.00 80.81 90 GLU A C 1
ATOM 684 O O . GLU A 1 90 ? -15.072 -34.878 -3.498 1.00 80.81 90 GLU A O 1
ATOM 689 N N . LEU A 1 91 ? -16.538 -33.206 -3.220 1.00 66.62 91 LEU A N 1
ATOM 690 C CA . LEU A 1 91 ? -15.524 -32.145 -3.212 1.00 66.62 91 LEU A CA 1
ATOM 691 C C . LEU A 1 91 ? -14.587 -32.244 -2.000 1.00 66.62 91 LEU A C 1
ATOM 693 O O . LEU A 1 91 ? -13.380 -32.047 -2.150 1.00 66.62 91 LEU A O 1
ATOM 697 N N . GLN A 1 92 ? -15.119 -32.595 -0.824 1.00 67.19 92 GLN A N 1
ATOM 698 C CA . GLN A 1 92 ? -14.323 -32.856 0.379 1.00 67.19 92 GLN A CA 1
ATOM 699 C C . GLN A 1 92 ? -13.427 -34.088 0.220 1.00 67.19 92 GLN A C 1
ATOM 701 O O . GLN A 1 92 ? -12.271 -34.050 0.623 1.00 67.19 92 GLN A O 1
ATOM 706 N N . ALA A 1 93 ? -13.912 -35.160 -0.413 1.00 72.56 93 ALA A N 1
ATOM 707 C CA . ALA A 1 93 ? -13.096 -36.341 -0.689 1.00 72.56 93 ALA A CA 1
ATOM 708 C C . ALA A 1 93 ? -11.929 -36.024 -1.641 1.00 72.56 93 ALA A C 1
ATOM 710 O O . ALA A 1 93 ? -10.822 -36.507 -1.430 1.00 72.56 93 ALA A O 1
ATOM 711 N N . ARG A 1 94 ? -12.139 -35.148 -2.635 1.00 65.19 94 ARG A N 1
ATOM 712 C CA . ARG A 1 94 ? -11.085 -34.720 -3.575 1.00 65.19 94 ARG A CA 1
ATOM 713 C C . ARG A 1 94 ? -10.039 -33.782 -2.963 1.00 65.19 94 ARG A C 1
ATOM 715 O O . ARG A 1 94 ? -8.948 -33.671 -3.509 1.00 65.19 94 ARG A O 1
ATOM 722 N N . THR A 1 95 ? -10.343 -33.107 -1.854 1.00 49.03 95 THR A N 1
ATOM 723 C CA . THR A 1 95 ? -9.403 -32.180 -1.190 1.00 49.03 95 THR A CA 1
ATOM 724 C C . THR A 1 95 ? -8.471 -32.865 -0.185 1.00 49.03 95 THR A C 1
ATOM 726 O O . THR A 1 95 ? -7.501 -32.251 0.256 1.00 49.03 95 THR A O 1
ATOM 729 N N . VAL A 1 96 ? -8.720 -34.132 0.168 1.00 49.44 96 VAL A N 1
ATOM 730 C CA . VAL A 1 96 ? -7.923 -34.875 1.163 1.00 49.44 96 VAL A CA 1
ATOM 731 C C . VAL A 1 96 ? -6.598 -35.415 0.598 1.00 49.44 96 VAL A C 1
ATOM 733 O O . VAL A 1 96 ? -5.678 -35.652 1.376 1.00 49.44 96 VAL A O 1
ATOM 736 N N . ASP A 1 97 ? -6.444 -35.513 -0.727 1.00 40.16 97 ASP A N 1
ATOM 737 C CA . ASP A 1 97 ? -5.248 -36.109 -1.352 1.00 40.16 97 ASP A CA 1
ATOM 738 C C . ASP A 1 97 ? -4.127 -35.111 -1.705 1.00 40.16 97 ASP A C 1
ATOM 740 O O . ASP A 1 97 ? -3.068 -35.508 -2.192 1.00 40.16 97 ASP A O 1
ATOM 744 N N . THR A 1 98 ? -4.291 -33.818 -1.414 1.00 40.72 98 THR A N 1
ATOM 745 C CA . THR A 1 98 ? -3.162 -32.872 -1.417 1.00 40.72 98 THR A CA 1
ATOM 746 C C . THR A 1 98 ? -2.412 -32.966 -0.086 1.00 40.72 98 THR A C 1
ATOM 748 O O . THR A 1 98 ? -3.008 -32.661 0.950 1.00 40.72 98 THR A O 1
ATOM 751 N N . PRO A 1 99 ? -1.118 -33.346 -0.056 1.00 38.44 99 PRO A N 1
ATOM 752 C CA . PRO A 1 99 ? -0.341 -33.385 1.178 1.00 38.44 99 PRO A CA 1
ATOM 753 C C . PRO A 1 99 ? -0.082 -31.955 1.671 1.00 38.44 99 PRO A C 1
ATOM 755 O O . PRO A 1 99 ? 0.922 -31.328 1.349 1.00 38.44 99 PRO A O 1
ATOM 758 N N . ALA A 1 100 ? -1.018 -31.425 2.455 1.00 40.66 100 ALA A N 1
ATOM 759 C CA . ALA A 1 100 ? -0.877 -30.160 3.154 1.00 40.66 100 ALA A CA 1
ATOM 760 C C . ALA A 1 100 ? -0.075 -30.374 4.446 1.00 40.66 100 ALA A C 1
ATOM 762 O O . ALA A 1 100 ? -0.602 -30.778 5.487 1.00 40.66 100 ALA A O 1
ATOM 763 N N . THR A 1 101 ? 1.217 -30.063 4.398 1.00 42.59 101 THR A N 1
ATOM 764 C CA . THR A 1 101 ? 1.993 -29.670 5.578 1.00 42.59 101 THR A CA 1
ATOM 765 C C . THR A 1 101 ? 1.358 -28.412 6.183 1.00 42.59 101 THR A C 1
ATOM 767 O O . THR A 1 101 ? 1.603 -27.309 5.711 1.00 42.59 101 THR A O 1
ATOM 770 N N . GLY A 1 102 ? 0.495 -28.585 7.194 1.00 42.81 102 GLY A N 1
ATOM 771 C CA . GLY A 1 102 ? -0.131 -27.475 7.939 1.00 42.81 102 GLY A CA 1
ATOM 772 C C . GLY A 1 102 ? -1.475 -27.764 8.634 1.00 42.81 102 GLY A C 1
ATOM 773 O O . GLY A 1 102 ? -2.029 -26.880 9.276 1.00 42.81 102 GLY A O 1
ATOM 774 N N . GLY A 1 103 ? -2.027 -28.979 8.539 1.00 37.88 103 GLY A N 1
ATOM 775 C CA . GLY A 1 103 ? -3.443 -29.249 8.848 1.00 37.88 103 GLY A CA 1
ATOM 776 C C . GLY A 1 103 ? -3.879 -29.512 10.302 1.00 37.88 103 GLY A C 1
ATOM 777 O O . GLY A 1 103 ? -5.005 -29.974 10.488 1.00 37.88 103 GLY A O 1
ATOM 778 N N . ASN A 1 104 ? -3.065 -29.269 11.337 1.00 40.59 104 ASN A N 1
ATOM 779 C CA . ASN A 1 104 ? -3.460 -29.649 12.710 1.00 40.59 104 ASN A CA 1
ATOM 780 C C . ASN A 1 104 ? -4.273 -28.592 13.485 1.00 40.59 104 ASN A C 1
ATOM 782 O O . ASN A 1 104 ? -5.020 -28.971 14.382 1.00 40.59 104 ASN A O 1
ATOM 786 N N . LEU A 1 105 ? -4.222 -27.306 13.124 1.00 41.94 105 LEU A N 1
ATOM 787 C CA . LEU A 1 105 ? -5.001 -26.260 13.815 1.00 41.94 105 LEU A CA 1
ATOM 788 C C . LEU A 1 105 ? -6.435 -26.125 13.277 1.00 41.94 105 LEU A C 1
ATOM 790 O O . LEU A 1 105 ? -7.385 -25.991 14.046 1.00 41.94 105 LEU A O 1
ATOM 794 N N . THR A 1 106 ? -6.632 -26.279 11.967 1.00 40.12 106 THR A N 1
ATOM 795 C CA . THR A 1 106 ? -7.946 -26.092 11.325 1.00 40.12 106 THR A CA 1
ATOM 796 C C . THR A 1 106 ? -8.963 -27.174 11.708 1.00 40.12 106 THR A C 1
ATOM 798 O O . THR A 1 106 ? -10.163 -26.911 11.747 1.00 40.12 106 THR A O 1
ATOM 801 N N . ARG A 1 107 ? -8.515 -28.394 12.050 1.00 37.78 107 ARG A N 1
ATOM 802 C CA . ARG A 1 107 ? -9.418 -29.471 12.503 1.00 37.78 107 ARG A CA 1
ATOM 803 C C . ARG A 1 107 ? -9.948 -29.253 13.921 1.00 37.78 107 ARG A C 1
ATOM 805 O O . ARG A 1 107 ? -11.085 -29.642 14.188 1.00 37.78 107 ARG A O 1
ATOM 812 N N . MET A 1 108 ? -9.191 -28.585 14.793 1.00 34.19 108 MET A N 1
ATOM 813 C CA . MET A 1 108 ? -9.622 -28.293 16.166 1.00 34.19 108 MET A CA 1
ATOM 814 C C . MET A 1 108 ? -10.704 -27.200 16.226 1.00 34.19 108 MET A C 1
ATOM 816 O O . MET A 1 108 ? -11.559 -27.235 17.104 1.00 34.19 108 MET A O 1
ATOM 820 N N . LEU A 1 109 ? -10.728 -26.289 15.246 1.00 41.28 109 LEU A N 1
ATOM 821 C CA . LEU A 1 109 ? -11.690 -25.180 15.157 1.00 41.28 109 LEU A CA 1
ATOM 822 C C . LEU A 1 109 ? -13.017 -25.549 14.461 1.00 41.28 109 LEU A C 1
ATOM 824 O O . LEU A 1 109 ? -13.919 -24.725 14.375 1.00 41.28 109 LEU A O 1
ATOM 828 N N . SER A 1 110 ? -13.174 -26.790 13.984 1.00 33.62 110 SER A N 1
ATOM 829 C CA . SER A 1 110 ? -14.406 -27.247 13.311 1.00 33.62 110 SER A CA 1
ATOM 830 C C . SER A 1 110 ? -15.541 -27.671 14.261 1.00 33.62 110 SER A C 1
ATOM 832 O O . SER A 1 110 ? -16.639 -27.982 13.805 1.00 33.62 110 SER A O 1
ATOM 834 N N . TRP A 1 111 ? -15.303 -27.666 15.580 1.00 29.39 111 TRP A N 1
ATOM 835 C CA . TRP A 1 111 ? -16.274 -28.102 16.598 1.00 29.39 111 TRP A CA 1
ATOM 836 C C . TRP A 1 111 ? -17.113 -26.973 17.211 1.00 29.39 111 TRP A C 1
ATOM 838 O O . TRP A 1 111 ? -17.995 -27.228 18.029 1.00 29.39 111 TRP A O 1
ATOM 848 N N . THR A 1 112 ? -16.899 -25.725 16.806 1.00 39.12 112 THR A N 1
ATOM 849 C CA . THR A 1 112 ? -17.613 -24.568 17.345 1.00 39.12 112 THR A CA 1
ATOM 850 C C . THR A 1 112 ? -18.748 -24.132 16.421 1.00 39.12 112 THR A C 1
ATOM 852 O O . THR A 1 112 ? -18.673 -23.138 15.704 1.00 39.12 112 THR A O 1
ATOM 855 N N . VAL A 1 113 ? -19.872 -24.849 16.507 1.00 37.69 113 VAL A N 1
ATOM 856 C CA . VAL A 1 113 ? -21.196 -24.251 16.271 1.00 37.69 113 VAL A CA 1
ATOM 857 C C . VAL A 1 113 ? -21.408 -23.231 17.394 1.00 37.69 113 VAL A C 1
ATOM 859 O O . VAL A 1 113 ? -21.955 -23.552 18.446 1.00 37.69 113 VAL A O 1
ATOM 862 N N . VAL A 1 114 ? -20.852 -22.030 17.236 1.00 38.22 114 VAL A N 1
ATOM 863 C CA . VAL A 1 114 ? -20.804 -21.017 18.294 1.00 38.22 114 VAL A CA 1
ATOM 864 C C . VAL A 1 114 ? -21.819 -19.918 18.024 1.00 38.22 114 VAL A C 1
ATOM 866 O O . VAL A 1 114 ? -21.881 -19.324 16.948 1.00 38.22 114 VAL A O 1
ATOM 869 N N . ALA A 1 115 ? -22.637 -19.689 19.050 1.00 36.94 115 ALA A N 1
ATOM 870 C CA . ALA A 1 115 ? -23.472 -18.517 19.221 1.00 36.94 115 ALA A CA 1
ATOM 871 C C . ALA A 1 115 ? -22.676 -17.233 18.904 1.00 36.94 115 ALA A C 1
ATOM 873 O O . ALA A 1 115 ? -21.505 -17.154 19.269 1.00 36.94 115 ALA A O 1
ATOM 874 N N . PRO A 1 116 ? -23.291 -16.211 18.288 1.00 41.91 116 PRO A N 1
ATOM 875 C CA . PRO A 1 116 ? -22.596 -15.034 17.748 1.00 41.91 116 PRO A CA 1
ATOM 876 C C . PRO A 1 116 ? -21.796 -14.182 18.757 1.00 41.91 116 PRO A C 1
ATOM 878 O O . PRO A 1 116 ? -21.131 -13.241 18.333 1.00 41.91 116 PRO A O 1
ATOM 881 N N . ASP A 1 117 ? -21.813 -14.518 20.052 1.00 37.84 117 ASP A N 1
ATOM 882 C CA . ASP A 1 117 ? -21.238 -13.716 21.137 1.00 37.84 117 ASP A CA 1
ATOM 883 C C . ASP A 1 117 ? -20.034 -14.369 21.855 1.00 37.84 117 ASP A C 1
ATOM 885 O O . ASP A 1 117 ? -19.483 -13.771 22.779 1.00 37.84 117 ASP A O 1
ATOM 889 N N . PHE A 1 118 ? -19.590 -15.573 21.463 1.00 35.88 118 PHE A N 1
ATOM 890 C CA . PHE A 1 118 ? -18.388 -16.200 22.041 1.00 35.88 118 PHE A CA 1
ATOM 891 C C . PHE A 1 118 ? -17.181 -16.028 21.110 1.00 35.88 118 PHE A C 1
ATOM 893 O O . PHE A 1 118 ? -16.977 -16.800 20.176 1.00 35.88 118 PHE A O 1
ATOM 900 N N . VAL A 1 119 ? -16.360 -15.011 21.378 1.00 42.16 119 VAL A N 1
ATOM 901 C CA . VAL A 1 119 ? -15.038 -14.870 20.753 1.00 42.16 119 VAL A CA 1
ATOM 902 C C . VAL A 1 119 ? -14.072 -15.759 21.531 1.00 42.16 119 VAL A C 1
ATOM 904 O O . VAL A 1 119 ? -13.784 -15.499 22.698 1.00 42.16 119 VAL A O 1
ATOM 907 N N . PHE A 1 120 ? -13.621 -16.847 20.909 1.00 42.19 120 PHE A N 1
ATOM 908 C CA . PHE A 1 120 ? -12.549 -17.670 21.458 1.00 42.19 120 PHE A CA 1
ATOM 909 C C . PHE A 1 120 ? -11.259 -16.840 21.493 1.00 42.19 120 PHE A C 1
ATOM 911 O O . PHE A 1 120 ? -10.782 -16.408 20.446 1.00 42.19 120 PHE A O 1
ATOM 918 N N . ASP A 1 121 ? -10.733 -16.578 22.691 1.00 46.94 121 ASP A N 1
ATOM 919 C CA . ASP A 1 121 ? -9.480 -15.843 22.867 1.00 46.94 121 ASP A CA 1
ATOM 920 C C . ASP A 1 121 ? -8.299 -16.826 22.851 1.00 46.94 121 ASP A C 1
ATOM 922 O O . ASP A 1 121 ? -7.994 -17.478 23.854 1.00 46.94 121 ASP A O 1
ATOM 926 N N . GLU A 1 122 ? -7.641 -16.946 21.694 1.00 47.41 122 GLU A N 1
ATOM 927 C CA . GLU A 1 122 ? -6.461 -17.801 21.487 1.00 47.41 122 GLU A CA 1
ATOM 928 C C . GLU A 1 122 ? -5.301 -17.464 22.442 1.00 47.41 122 GLU A C 1
ATOM 930 O O . GLU A 1 122 ? -4.462 -18.327 22.724 1.00 47.41 122 GLU A O 1
ATOM 935 N N . ARG A 1 123 ? -5.291 -16.258 23.035 1.00 44.53 123 ARG A N 1
ATOM 936 C CA . ARG A 1 123 ? -4.307 -15.853 24.052 1.00 44.53 123 ARG A CA 1
ATOM 937 C C . ARG A 1 123 ? -4.321 -16.762 25.278 1.00 44.53 123 ARG A C 1
ATOM 939 O O . ARG A 1 123 ? -3.293 -16.909 25.930 1.00 44.53 123 ARG A O 1
ATOM 946 N N . LEU A 1 124 ? -5.451 -17.408 25.581 1.00 50.22 124 LEU A N 1
ATOM 947 C CA . LEU A 1 124 ? -5.581 -18.322 26.722 1.00 50.22 124 LEU A CA 1
ATOM 948 C C . LEU A 1 124 ? -4.787 -19.627 26.555 1.00 50.22 124 LEU A C 1
ATOM 950 O O . LEU A 1 124 ? -4.585 -20.338 27.538 1.00 50.22 124 LEU A O 1
ATOM 954 N N . LEU A 1 125 ? -4.348 -19.955 25.334 1.00 49.22 125 LEU A N 1
ATOM 955 C CA . LEU A 1 125 ? -3.590 -21.174 25.034 1.00 49.22 125 LEU A CA 1
ATOM 956 C C . LEU A 1 125 ? -2.093 -20.929 24.786 1.00 49.22 125 LEU A C 1
ATOM 958 O O . LEU A 1 125 ? -1.333 -21.892 24.672 1.00 49.22 125 LEU A O 1
ATOM 962 N N . CYS A 1 126 ? -1.645 -19.673 24.719 1.00 48.53 126 CYS A N 1
ATOM 963 C CA . CYS A 1 126 ? -0.235 -19.353 24.511 1.00 48.53 126 CYS A CA 1
ATOM 964 C C . CYS A 1 126 ? 0.561 -19.498 25.820 1.00 48.53 126 CYS A C 1
ATOM 966 O O . CYS A 1 126 ? 0.358 -18.758 26.776 1.00 48.53 126 CYS A O 1
ATOM 968 N N . ILE A 1 127 ? 1.487 -20.464 25.852 1.00 49.12 127 ILE A N 1
ATOM 969 C CA . ILE A 1 127 ? 2.370 -20.766 27.002 1.00 49.12 127 ILE A CA 1
ATOM 970 C C . ILE A 1 127 ? 3.547 -19.770 27.096 1.00 49.12 127 ILE A C 1
ATOM 972 O O . ILE A 1 127 ? 4.238 -19.699 28.111 1.00 49.12 127 ILE A O 1
ATOM 976 N N . SER A 1 128 ? 3.794 -18.985 26.045 1.00 48.94 128 SER A N 1
ATOM 977 C CA . SER A 1 128 ? 4.835 -17.959 26.032 1.00 48.94 128 SER A CA 1
ATOM 978 C C . SER A 1 128 ? 4.437 -16.791 26.928 1.00 48.94 128 SER A C 1
ATOM 980 O O . SER A 1 128 ? 3.339 -16.267 26.792 1.00 48.94 128 SER A O 1
ATOM 982 N N . ASP A 1 129 ? 5.341 -16.395 27.823 1.00 47.59 129 ASP A N 1
ATOM 983 C CA . ASP A 1 129 ? 5.223 -15.247 28.726 1.00 47.59 129 ASP A CA 1
ATOM 984 C C . ASP A 1 129 ? 4.771 -14.002 27.930 1.00 47.59 129 ASP A C 1
ATOM 986 O O . ASP A 1 129 ? 5.557 -13.376 27.212 1.00 47.59 129 ASP A O 1
ATOM 990 N N . LEU A 1 130 ? 3.458 -13.729 27.957 1.00 54.00 130 LEU A N 1
ATOM 991 C CA . LEU A 1 130 ? 2.764 -12.713 27.162 1.00 54.00 130 LEU A CA 1
ATOM 992 C C . LEU A 1 130 ? 3.143 -11.335 27.706 1.00 54.00 130 LEU A C 1
ATOM 994 O O . LEU A 1 130 ? 2.365 -10.686 28.407 1.00 54.00 130 LEU A O 1
ATOM 998 N N . GLN A 1 131 ? 4.344 -10.856 27.385 1.00 62.34 131 GLN A N 1
ATOM 999 C CA . GLN A 1 131 ? 4.584 -9.423 27.443 1.00 62.34 131 GLN A CA 1
ATOM 1000 C C . GLN A 1 131 ? 3.656 -8.786 26.414 1.00 62.34 131 GLN A C 1
ATOM 1002 O O . GLN A 1 131 ? 3.930 -8.804 25.215 1.00 62.34 131 GLN A O 1
ATOM 1007 N N . THR A 1 132 ? 2.525 -8.272 26.902 1.00 69.00 132 THR A N 1
ATOM 1008 C CA . THR A 1 132 ? 1.604 -7.449 26.124 1.00 69.00 132 THR A CA 1
ATOM 1009 C C . THR A 1 132 ? 2.403 -6.407 25.351 1.00 69.00 132 THR A C 1
ATOM 1011 O O . THR A 1 132 ? 3.333 -5.833 25.935 1.00 69.00 132 THR A O 1
ATOM 1014 N N . PRO A 1 133 ? 2.050 -6.135 24.082 1.00 75.06 133 PRO A N 1
ATOM 1015 C CA . PRO A 1 133 ? 2.767 -5.165 23.276 1.00 75.06 133 PRO A CA 1
ATOM 1016 C C . PRO A 1 133 ? 2.890 -3.856 24.053 1.00 75.06 133 PRO A C 1
ATOM 1018 O O . PRO A 1 133 ? 1.922 -3.333 24.612 1.00 75.06 133 PRO A O 1
ATOM 1021 N N . LEU A 1 134 ? 4.126 -3.388 24.150 1.00 87.19 134 LEU A N 1
ATOM 1022 C CA . LEU A 1 134 ? 4.511 -2.286 25.010 1.00 87.19 134 LEU A CA 1
ATOM 1023 C C . LEU A 1 134 ? 3.853 -0.985 24.522 1.00 87.19 134 LEU A C 1
ATOM 1025 O O . LEU A 1 134 ? 4.073 -0.549 23.393 1.00 87.19 134 LEU A O 1
ATOM 1029 N N . ASP A 1 135 ? 3.018 -0.375 25.368 1.00 93.12 135 ASP A N 1
ATOM 1030 C CA . ASP A 1 135 ? 2.312 0.866 25.036 1.00 93.12 135 ASP A CA 1
ATOM 1031 C C . ASP A 1 135 ? 3.265 2.067 25.144 1.00 93.12 135 ASP A C 1
ATOM 1033 O O . ASP A 1 135 ? 3.708 2.388 26.254 1.00 93.12 135 ASP A O 1
ATOM 1037 N N . PRO A 1 136 ? 3.547 2.782 24.036 1.00 96.00 136 PRO A N 1
ATOM 1038 C CA . PRO A 1 136 ? 4.503 3.888 24.041 1.00 96.00 136 PRO A CA 1
ATOM 1039 C C . PRO A 1 136 ? 4.067 5.041 24.957 1.00 96.00 136 PRO A C 1
ATOM 1041 O O . PRO A 1 136 ? 4.912 5.782 25.460 1.00 96.00 136 PRO A O 1
ATOM 1044 N N . VAL A 1 137 ? 2.761 5.187 25.220 1.00 96.75 137 VAL A N 1
ATOM 1045 C CA . VAL A 1 137 ? 2.252 6.185 26.172 1.00 96.75 137 VAL A CA 1
ATOM 1046 C C . VAL A 1 137 ? 2.492 5.732 27.611 1.00 96.75 137 VAL A C 1
ATOM 1048 O O . VAL A 1 137 ? 2.944 6.524 28.437 1.00 96.75 137 VAL A O 1
ATOM 1051 N N . ALA A 1 138 ? 2.222 4.461 27.918 1.00 95.25 138 ALA A N 1
ATOM 1052 C CA . ALA A 1 138 ? 2.420 3.911 29.260 1.00 95.25 138 ALA A CA 1
ATOM 1053 C C . ALA A 1 138 ? 3.903 3.887 29.661 1.00 95.25 138 ALA A C 1
ATOM 1055 O O . ALA A 1 138 ? 4.233 4.087 30.826 1.00 95.25 138 ALA A O 1
ATOM 1056 N N . GLN A 1 139 ? 4.794 3.698 28.689 1.00 95.50 139 GLN A N 1
ATOM 1057 C CA . GLN A 1 139 ? 6.242 3.757 28.882 1.00 95.50 139 GLN A CA 1
ATOM 1058 C C . GLN A 1 139 ? 6.808 5.180 28.945 1.00 95.50 139 GLN A C 1
ATOM 1060 O O . GLN A 1 139 ? 7.997 5.353 29.200 1.00 95.50 139 GLN A O 1
ATOM 1065 N N . GLY A 1 140 ? 5.990 6.204 28.688 1.00 96.50 140 GLY A N 1
ATOM 1066 C CA . GLY A 1 140 ? 6.442 7.594 28.666 1.00 96.50 140 GLY A CA 1
ATOM 1067 C C . GLY A 1 140 ? 7.326 7.955 27.469 1.00 96.50 140 GLY A C 1
ATOM 1068 O O . GLY A 1 140 ? 7.967 9.002 27.507 1.00 96.50 140 GLY A O 1
ATOM 1069 N N . LEU A 1 141 ? 7.350 7.136 26.406 1.00 96.69 141 LEU A N 1
ATOM 1070 C CA . LEU A 1 141 ? 8.039 7.476 25.152 1.00 96.69 141 LEU A CA 1
ATOM 1071 C C . LEU A 1 141 ? 7.373 8.679 24.475 1.00 96.69 141 LEU A C 1
ATOM 1073 O O . LEU A 1 141 ? 8.047 9.523 23.888 1.00 96.69 141 LEU A O 1
ATOM 1077 N N . VAL A 1 142 ? 6.044 8.766 24.578 1.00 97.75 142 VAL A N 1
ATOM 1078 C CA . VAL A 1 142 ? 5.249 9.909 24.121 1.00 97.75 142 VAL A CA 1
ATOM 1079 C C . VAL A 1 142 ? 4.149 10.234 25.127 1.00 97.75 142 VAL A C 1
ATOM 1081 O O . VAL A 1 142 ? 3.578 9.358 25.773 1.00 97.75 142 VAL A O 1
ATOM 1084 N N . SER A 1 143 ? 3.801 11.511 25.250 1.00 98.06 143 SER A N 1
ATOM 1085 C CA . SER A 1 143 ? 2.627 11.924 26.020 1.00 98.06 143 SER A CA 1
ATOM 1086 C C . SER A 1 143 ? 1.328 11.601 25.275 1.00 98.06 143 SER A C 1
ATOM 1088 O O . SER A 1 143 ? 1.290 11.526 24.045 1.00 98.06 143 SER A O 1
ATOM 1090 N N . LYS A 1 144 ? 0.214 11.502 26.010 1.00 97.50 144 LYS A N 1
ATOM 1091 C CA . LYS A 1 144 ? -1.117 11.308 25.409 1.00 97.50 144 LYS A CA 1
ATOM 1092 C C . LYS A 1 144 ? -1.468 12.399 24.386 1.00 97.50 144 LYS A C 1
ATOM 1094 O O . LYS A 1 144 ? -1.980 12.089 23.320 1.00 97.50 144 LYS A O 1
ATOM 1099 N N . ALA A 1 145 ? -1.135 13.657 24.680 1.00 97.94 145 ALA A N 1
ATOM 1100 C CA . ALA A 1 145 ? -1.390 14.778 23.774 1.00 97.94 145 ALA A CA 1
ATOM 1101 C C . ALA A 1 145 ? -0.577 14.679 22.471 1.00 97.94 145 ALA A C 1
ATOM 1103 O O . ALA A 1 145 ? -1.094 14.981 21.398 1.00 97.94 145 ALA A O 1
ATOM 1104 N N . GLN A 1 146 ? 0.680 14.227 22.551 1.00 97.81 146 GLN A N 1
ATOM 1105 C CA . GLN A 1 146 ? 1.498 13.953 21.367 1.00 97.81 146 GLN A CA 1
ATOM 1106 C C . GLN A 1 146 ? 0.917 12.803 20.543 1.00 97.81 146 GLN A C 1
ATOM 1108 O O . GLN A 1 146 ? 0.846 12.915 19.324 1.00 97.81 146 GLN A O 1
ATOM 1113 N N . MET A 1 147 ? 0.447 11.739 21.199 1.00 97.94 147 MET A N 1
ATOM 1114 C CA . MET A 1 147 ? -0.195 10.612 20.522 1.00 97.94 147 MET A CA 1
ATOM 1115 C C . MET A 1 147 ? -1.475 11.043 19.786 1.00 97.94 147 MET A C 1
ATOM 1117 O O . MET A 1 147 ? -1.654 10.701 18.619 1.00 97.94 147 MET A O 1
ATOM 1121 N N . ASP A 1 148 ? -2.325 11.849 20.429 1.00 97.38 148 ASP A N 1
ATOM 1122 C CA . ASP A 1 148 ? -3.537 12.398 19.809 1.00 97.38 148 ASP A CA 1
ATOM 1123 C C . ASP A 1 148 ? -3.191 13.286 18.597 1.00 97.38 148 ASP A C 1
ATOM 1125 O O . ASP A 1 148 ? -3.796 13.159 17.530 1.00 97.38 148 ASP A O 1
ATOM 1129 N N . MET A 1 149 ? -2.162 14.134 18.718 1.00 97.56 149 MET A N 1
ATOM 1130 C CA . MET A 1 149 ? -1.665 14.958 17.610 1.00 97.56 149 MET A CA 1
ATOM 1131 C C . MET A 1 149 ? -1.157 14.100 16.442 1.00 97.56 149 MET A C 1
ATOM 1133 O O . MET A 1 149 ? -1.534 14.334 15.293 1.00 97.56 149 MET A O 1
ATOM 1137 N N . SER A 1 150 ? -0.338 13.082 16.721 1.00 97.50 150 SER A N 1
ATOM 1138 C CA . SER A 1 150 ? 0.166 12.156 15.702 1.00 97.50 150 SER A CA 1
ATOM 1139 C C . SER A 1 150 ? -0.964 11.390 15.019 1.00 97.50 150 SER A C 1
ATOM 1141 O O . SER A 1 150 ? -0.921 11.213 13.805 1.00 97.50 150 SER A O 1
ATOM 1143 N N . PHE A 1 151 ? -2.015 11.004 15.747 1.00 97.19 151 PHE A N 1
ATOM 1144 C CA . PHE A 1 151 ? -3.182 10.369 15.140 1.00 97.19 151 PHE A CA 1
ATOM 1145 C C . PHE A 1 151 ? -3.934 11.317 14.198 1.00 97.19 151 PHE A C 1
ATOM 1147 O O . PHE A 1 151 ? -4.310 10.915 13.099 1.00 97.19 151 PHE A O 1
ATOM 1154 N N . HIS A 1 152 ? -4.103 12.591 14.557 1.00 95.75 152 HIS A N 1
ATOM 1155 C CA . HIS A 1 152 ? -4.697 13.577 13.648 1.00 95.75 152 HIS A CA 1
ATOM 1156 C C . HIS A 1 152 ? -3.854 13.821 12.387 1.00 95.75 152 HIS A C 1
ATOM 1158 O O . HIS A 1 152 ? -4.420 13.961 11.301 1.00 95.75 152 HIS A O 1
ATOM 1164 N N . MET A 1 153 ? -2.523 13.819 12.504 1.00 94.75 153 MET A N 1
ATOM 1165 C CA . MET A 1 153 ? -1.623 13.904 11.347 1.00 94.75 153 MET A CA 1
ATOM 1166 C C . MET A 1 153 ? -1.715 12.670 10.455 1.00 94.75 153 MET A C 1
ATOM 1168 O O . MET A 1 153 ? -1.879 12.816 9.243 1.00 94.75 153 MET A O 1
ATOM 1172 N N . LEU A 1 154 ? -1.739 11.474 11.050 1.00 95.25 154 LEU A N 1
ATOM 1173 C CA . LEU A 1 154 ? -1.964 10.235 10.313 1.00 95.25 154 LEU A CA 1
ATOM 1174 C C . LEU A 1 154 ? -3.287 10.287 9.546 1.00 95.25 154 LEU A C 1
ATOM 1176 O O . LEU A 1 154 ? -3.328 9.932 8.376 1.00 95.25 154 LEU A O 1
ATOM 1180 N N . LYS A 1 155 ? -4.373 10.755 10.169 1.00 94.88 155 LYS A N 1
ATOM 1181 C CA . LYS A 1 155 ? -5.682 10.879 9.508 1.00 94.88 155 LYS A CA 1
ATOM 1182 C C . LYS A 1 155 ? -5.614 11.791 8.292 1.00 94.88 155 LYS A C 1
ATOM 1184 O O . LYS A 1 155 ? -6.141 11.442 7.242 1.00 94.88 155 LYS A O 1
ATOM 1189 N N . HIS A 1 156 ? -4.930 12.925 8.404 1.00 91.75 156 HIS A N 1
ATOM 1190 C CA . HIS A 1 156 ? -4.725 13.818 7.268 1.00 91.75 156 HIS A CA 1
ATOM 1191 C C . HIS A 1 156 ? -3.950 13.128 6.131 1.00 91.75 156 HIS A C 1
ATOM 1193 O O . HIS A 1 156 ? -4.378 13.189 4.984 1.00 91.75 156 HIS A O 1
ATOM 1199 N N . GLN A 1 157 ? -2.862 12.420 6.445 1.00 90.31 157 GLN A N 1
ATOM 1200 C CA . GLN A 1 157 ? -2.027 11.732 5.452 1.00 90.31 157 GLN A CA 1
ATOM 1201 C C . GLN A 1 157 ? -2.732 10.522 4.816 1.00 90.31 157 GLN A C 1
ATOM 1203 O O . GLN A 1 157 ? -2.797 10.397 3.594 1.00 90.31 157 GLN A O 1
ATOM 1208 N N . LEU A 1 158 ? -3.285 9.633 5.642 1.00 90.50 158 LEU A N 1
ATOM 1209 C CA . LEU A 1 158 ? -3.871 8.374 5.200 1.00 90.50 158 LEU A CA 1
ATOM 1210 C C . LEU A 1 158 ? -5.307 8.504 4.710 1.00 90.50 158 LEU A C 1
ATOM 1212 O O . LEU A 1 158 ? -5.709 7.651 3.940 1.00 90.50 158 LEU A O 1
ATOM 1216 N N . SER A 1 159 ? -6.079 9.539 5.057 1.00 89.38 159 SER A N 1
ATOM 1217 C CA . SER A 1 159 ? -7.446 9.695 4.514 1.00 89.38 159 SER A CA 1
ATOM 1218 C C . SER A 1 159 ? -7.489 9.737 2.983 1.00 89.38 159 SER A C 1
ATOM 1220 O O . SER A 1 159 ? -8.494 9.352 2.387 1.00 89.38 159 SER A O 1
ATOM 1222 N N . LEU A 1 160 ? -6.392 10.169 2.352 1.00 83.56 160 LEU A N 1
ATOM 1223 C CA . LEU A 1 160 ? -6.232 10.173 0.903 1.00 83.56 160 LEU A CA 1
ATOM 1224 C C . LEU A 1 160 ? -5.905 8.778 0.353 1.00 83.56 160 LEU A C 1
ATOM 1226 O O . LEU A 1 160 ? -6.418 8.410 -0.697 1.00 83.56 160 LEU A O 1
ATOM 1230 N N . LEU A 1 161 ? -5.066 8.008 1.052 1.00 86.25 161 LEU A N 1
ATOM 1231 C CA . LEU A 1 161 ? -4.593 6.684 0.620 1.00 86.25 161 LEU A CA 1
ATOM 1232 C C . LEU A 1 161 ? -5.547 5.546 1.012 1.00 86.25 161 LEU A C 1
ATOM 1234 O O . LEU A 1 161 ? -5.688 4.570 0.292 1.00 86.25 161 LEU A O 1
ATOM 1238 N N . LEU A 1 162 ? -6.185 5.665 2.169 1.00 88.69 162 LEU A N 1
ATOM 1239 C CA . LEU A 1 162 ? -7.086 4.708 2.792 1.00 88.69 162 LEU A CA 1
ATOM 1240 C C . LEU A 1 162 ? -8.249 5.482 3.421 1.00 88.69 162 LEU A C 1
ATOM 1242 O O . LEU A 1 162 ? -8.208 5.802 4.615 1.00 88.69 162 LEU A O 1
ATOM 1246 N N . PRO A 1 163 ? -9.312 5.792 2.666 1.00 86.50 163 PRO A N 1
ATOM 1247 C CA . PRO A 1 163 ? -10.467 6.494 3.203 1.00 86.50 163 PRO A CA 1
ATOM 1248 C C . PRO A 1 163 ? -11.316 5.561 4.081 1.00 86.50 163 PRO A C 1
ATOM 1250 O O . PRO A 1 163 ? -12.489 5.367 3.803 1.00 86.50 163 PRO A O 1
ATOM 1253 N N . ILE A 1 164 ? -10.757 4.956 5.132 1.00 90.19 164 ILE A N 1
ATOM 1254 C CA . ILE A 1 164 ? -11.479 4.136 6.117 1.00 90.19 164 ILE A CA 1
ATOM 1255 C C . ILE A 1 164 ? -12.232 5.076 7.078 1.00 90.19 164 ILE A C 1
ATOM 1257 O O . ILE A 1 164 ? -11.650 6.071 7.519 1.00 90.19 164 ILE A O 1
ATOM 1261 N N . PRO A 1 165 ? -13.496 4.796 7.457 1.00 90.19 165 PRO A N 1
ATOM 1262 C CA . PRO A 1 165 ? -14.311 5.692 8.285 1.00 90.19 165 PRO A CA 1
ATOM 1263 C C . PRO A 1 165 ? -13.638 6.192 9.570 1.00 90.19 165 PRO A C 1
ATOM 1265 O O . PRO A 1 165 ? -13.713 7.387 9.867 1.00 90.19 165 PRO A O 1
ATOM 1268 N N . SER A 1 166 ? -12.926 5.325 10.297 1.00 86.50 166 SER A N 1
ATOM 1269 C CA . SER A 1 166 ? -12.177 5.701 11.506 1.00 86.50 166 SER A CA 1
ATOM 1270 C C . SER A 1 166 ? -11.101 6.752 11.248 1.00 86.50 166 SER A C 1
ATOM 1272 O O . SER A 1 166 ? -10.872 7.612 12.105 1.00 86.50 166 SER A O 1
ATOM 1274 N N . LEU A 1 167 ? -10.483 6.737 10.066 1.00 89.19 167 LEU A N 1
ATOM 1275 C CA . LEU A 1 167 ? -9.492 7.727 9.658 1.00 89.19 167 LEU A CA 1
ATOM 1276 C C . LEU A 1 167 ? -10.137 9.018 9.128 1.00 89.19 167 LEU A C 1
ATOM 1278 O O . LEU A 1 167 ? -9.586 10.099 9.323 1.00 89.19 167 LEU A O 1
ATOM 1282 N N . LEU A 1 168 ? -11.324 8.931 8.522 1.00 88.12 168 LEU A N 1
ATOM 1283 C CA . LEU A 1 168 ? -12.044 10.081 7.958 1.00 88.12 168 LEU A CA 1
ATOM 1284 C C . LEU A 1 168 ? -12.740 10.948 9.017 1.00 88.12 168 LEU A C 1
ATOM 1286 O O . LEU A 1 168 ? -12.776 12.174 8.913 1.00 88.12 168 LEU A O 1
ATOM 1290 N N . LEU A 1 169 ? -13.327 10.326 10.038 1.00 90.88 169 LEU A N 1
ATOM 1291 C CA . LEU A 1 169 ? -14.125 11.029 11.038 1.00 90.88 169 LEU A CA 1
ATOM 1292 C C . LEU A 1 169 ? -13.238 11.766 12.033 1.00 90.88 169 LEU A C 1
ATOM 1294 O O . LEU A 1 169 ? -12.563 11.139 12.840 1.00 90.88 169 LEU A O 1
ATOM 1298 N N . THR A 1 170 ? -13.281 13.099 12.067 1.00 89.94 170 THR A N 1
ATOM 1299 C CA . THR A 1 170 ? -12.491 13.910 13.017 1.00 89.94 170 THR A CA 1
ATOM 1300 C C . THR A 1 170 ? -12.750 13.551 14.481 1.00 89.94 170 THR A C 1
ATOM 1302 O O . THR A 1 170 ? -11.821 13.614 15.281 1.00 89.94 170 THR A O 1
ATOM 1305 N N . SER A 1 171 ? -13.966 13.101 14.806 1.00 91.06 171 SER A N 1
ATOM 1306 C CA . SER A 1 171 ? -14.397 12.694 16.146 1.00 91.06 171 SER A CA 1
ATOM 1307 C C . SER A 1 171 ? -13.885 11.330 16.612 1.00 91.06 171 SER A C 1
ATOM 1309 O O . SER A 1 171 ? -14.064 11.011 17.786 1.00 91.06 171 SER A O 1
ATOM 1311 N N . THR A 1 172 ? -13.300 10.508 15.733 1.00 93.00 172 THR A N 1
ATOM 1312 C CA . THR A 1 172 ? -12.758 9.202 16.135 1.00 93.00 172 THR A CA 1
ATOM 1313 C C . THR A 1 172 ? -11.639 9.409 17.155 1.00 93.00 172 THR A C 1
ATOM 1315 O O . THR A 1 172 ? -10.682 10.124 16.832 1.00 93.00 172 THR A O 1
ATOM 1318 N N . PRO A 1 173 ? -11.736 8.816 18.360 1.00 95.25 173 PRO A N 1
ATOM 1319 C CA . PRO A 1 173 ? -10.686 8.911 19.362 1.00 95.25 173 PRO A CA 1
ATOM 1320 C C . PRO A 1 173 ? -9.453 8.118 18.928 1.00 95.25 173 PRO A C 1
ATOM 1322 O O . PRO A 1 173 ? -9.548 7.174 18.144 1.00 95.25 173 PRO A O 1
ATOM 1325 N N . THR A 1 174 ? -8.298 8.480 19.479 1.00 95.81 174 THR A N 1
ATOM 1326 C CA . THR A 1 174 ? -7.056 7.731 19.287 1.00 95.81 174 THR A CA 1
ATOM 1327 C C . THR A 1 174 ? -7.233 6.273 19.724 1.00 95.81 174 THR A C 1
ATOM 1329 O O . THR A 1 174 ? -7.705 6.036 20.842 1.00 95.81 174 THR A O 1
ATOM 1332 N N . PRO A 1 175 ? -6.853 5.291 18.884 1.00 95.44 175 PRO A N 1
ATOM 1333 C CA . PRO A 1 175 ? -6.926 3.881 19.236 1.00 95.44 175 PRO A CA 1
ATOM 1334 C C . PRO A 1 175 ? -6.175 3.573 20.532 1.00 95.44 175 PRO A C 1
ATOM 1336 O O . PRO A 1 175 ? -5.100 4.117 20.805 1.00 95.44 175 PRO A O 1
ATOM 1339 N N . ASN A 1 176 ? -6.740 2.678 21.341 1.00 94.81 176 ASN A N 1
ATOM 1340 C CA . ASN A 1 176 ? -6.123 2.262 22.600 1.00 94.81 176 ASN A CA 1
ATOM 1341 C C . ASN A 1 176 ? -5.146 1.094 22.444 1.00 94.81 176 ASN A C 1
ATOM 1343 O O . ASN A 1 176 ? -4.362 0.854 23.356 1.00 94.81 176 ASN A O 1
ATOM 1347 N N . HIS A 1 177 ? -5.171 0.399 21.305 1.00 95.19 177 HIS A N 1
ATOM 1348 C CA . HIS A 1 177 ? -4.312 -0.752 21.068 1.00 95.19 177 HIS A CA 1
ATOM 1349 C C . HIS A 1 177 ? -2.831 -0.329 20.961 1.00 95.19 177 HIS A C 1
ATOM 1351 O O . HIS A 1 177 ? -2.508 0.495 20.094 1.00 95.19 177 HIS A O 1
ATOM 1357 N N . PRO A 1 178 ? -1.917 -0.892 21.778 1.00 96.12 178 PRO A N 1
ATOM 1358 C CA . PRO A 1 178 ? -0.505 -0.496 21.807 1.00 96.12 178 PRO A CA 1
ATOM 1359 C C . PRO A 1 178 ? 0.172 -0.574 20.438 1.00 96.12 178 PRO A C 1
ATOM 1361 O O . PRO A 1 178 ? 0.819 0.377 20.001 1.00 96.12 178 PRO A O 1
ATOM 1364 N N . PHE A 1 179 ? -0.058 -1.668 19.706 1.00 96.88 179 PHE A N 1
ATOM 1365 C CA . PHE A 1 179 ? 0.562 -1.852 18.396 1.00 96.88 179 PHE A CA 1
ATOM 1366 C C . PHE A 1 179 ? 0.029 -0.867 17.344 1.00 96.88 179 PHE A C 1
ATOM 1368 O O . PHE A 1 179 ? 0.788 -0.386 16.506 1.00 96.88 179 PHE A O 1
ATOM 1375 N N . VAL A 1 180 ? -1.251 -0.476 17.431 1.00 97.38 180 VAL A N 1
ATOM 1376 C CA . VAL A 1 180 ? -1.815 0.546 16.535 1.00 97.38 180 VAL A CA 1
ATOM 1377 C C . VAL A 1 180 ? -1.190 1.907 16.838 1.00 97.38 180 VAL A C 1
ATOM 1379 O O . VAL A 1 180 ? -0.857 2.639 15.915 1.00 97.38 180 VAL A O 1
ATOM 1382 N N . ARG A 1 181 ? -0.960 2.246 18.113 1.00 97.81 181 ARG A N 1
ATOM 1383 C CA . ARG A 1 181 ? -0.263 3.487 18.494 1.00 97.81 181 ARG A CA 1
ATOM 1384 C C . ARG A 1 181 ? 1.164 3.538 17.961 1.00 97.81 181 ARG A C 1
ATOM 1386 O O . ARG A 1 181 ? 1.560 4.563 17.414 1.00 97.81 181 ARG A O 1
ATOM 1393 N N . LEU A 1 182 ? 1.905 2.435 18.058 1.00 97.56 182 LEU A N 1
ATOM 1394 C CA . LEU A 1 182 ? 3.240 2.323 17.465 1.00 97.56 182 LEU A CA 1
ATOM 1395 C C . LEU A 1 182 ? 3.199 2.503 15.939 1.00 97.56 182 LEU A C 1
ATOM 1397 O O . LEU A 1 182 ? 3.999 3.263 15.397 1.00 97.56 182 LEU A O 1
ATOM 1401 N N . ALA A 1 183 ? 2.224 1.891 15.261 1.00 97.38 183 ALA A N 1
ATOM 1402 C CA . ALA A 1 183 ? 2.014 2.073 13.826 1.00 97.38 183 ALA A CA 1
ATOM 1403 C C . ALA A 1 183 ? 1.648 3.521 13.453 1.00 97.38 183 ALA A C 1
ATOM 1405 O O . ALA A 1 183 ? 2.126 4.038 12.454 1.00 97.38 183 ALA A O 1
ATOM 1406 N N . ILE A 1 184 ? 0.848 4.221 14.264 1.00 97.56 184 ILE A N 1
ATOM 1407 C CA . ILE A 1 184 ? 0.565 5.651 14.055 1.00 97.56 184 ILE A CA 1
ATOM 1408 C C . ILE A 1 184 ? 1.860 6.473 14.163 1.00 97.56 184 ILE A C 1
ATOM 1410 O O . ILE A 1 184 ? 2.098 7.374 13.358 1.00 97.56 184 ILE A O 1
ATOM 1414 N N . LEU A 1 185 ? 2.711 6.171 15.149 1.00 97.38 185 LEU A N 1
ATOM 1415 C CA . LEU A 1 185 ? 3.961 6.901 15.365 1.00 97.38 185 LEU A CA 1
ATOM 1416 C C . LEU A 1 185 ? 4.974 6.714 14.230 1.00 97.38 185 LEU A C 1
ATOM 1418 O O . LEU A 1 185 ? 5.794 7.607 14.042 1.00 97.38 185 LEU A O 1
ATOM 1422 N N . SER A 1 186 ? 4.894 5.646 13.427 1.00 95.69 186 SER A N 1
ATOM 1423 C CA . SER A 1 186 ? 5.765 5.468 12.252 1.00 95.69 186 SER A CA 1
ATOM 1424 C C . SER A 1 186 ? 5.495 6.464 11.118 1.00 95.69 186 SER A C 1
ATOM 1426 O O . SER A 1 186 ? 6.246 6.499 10.151 1.00 95.69 186 SER A O 1
ATOM 1428 N N . HIS A 1 187 ? 4.435 7.267 11.210 1.00 95.31 187 HIS A N 1
ATOM 1429 C CA . HIS A 1 187 ? 4.124 8.355 10.271 1.00 95.31 187 HIS A CA 1
ATOM 1430 C C . HIS A 1 187 ? 4.392 9.747 10.870 1.00 95.31 187 HIS A C 1
ATOM 1432 O O . HIS A 1 187 ? 4.144 10.773 10.237 1.00 95.31 187 HIS A O 1
ATOM 1438 N N . SER A 1 188 ? 4.876 9.797 12.112 1.00 95.19 188 SER A N 1
ATOM 1439 C CA . SER A 1 188 ? 5.102 11.023 12.875 1.00 95.19 188 SER A CA 1
ATOM 1440 C C . SER A 1 188 ? 6.575 11.425 12.863 1.00 95.19 188 SER A C 1
ATOM 1442 O O . SER A 1 188 ? 7.461 10.576 12.828 1.00 95.19 188 SER A O 1
ATOM 1444 N N . SER A 1 189 ? 6.854 12.720 13.020 1.00 93.94 189 SER A N 1
ATOM 1445 C CA . SER A 1 189 ? 8.214 13.223 13.275 1.00 93.94 189 SER A CA 1
ATOM 1446 C C . SER A 1 189 ? 8.783 12.790 14.631 1.00 93.94 189 SER A C 1
ATOM 1448 O O . SER A 1 189 ? 9.965 12.981 14.893 1.00 93.94 189 SER A O 1
ATOM 1450 N N . LEU A 1 190 ? 7.946 12.219 15.505 1.00 95.38 190 LEU A N 1
ATOM 1451 C CA . LEU A 1 190 ? 8.366 11.641 16.783 1.00 95.38 190 LEU A CA 1
ATOM 1452 C C . LEU A 1 190 ? 8.994 10.251 16.634 1.00 95.38 190 LEU A C 1
ATOM 1454 O O . LEU A 1 190 ? 9.496 9.718 17.623 1.00 95.38 190 LEU A O 1
ATOM 1458 N N . TYR A 1 191 ? 8.937 9.665 15.436 1.00 95.06 191 TYR A N 1
ATOM 1459 C CA . TYR A 1 191 ? 9.533 8.374 15.139 1.00 95.06 191 TYR A CA 1
ATOM 1460 C C . TYR A 1 191 ? 11.038 8.369 15.454 1.00 95.06 191 TYR A C 1
ATOM 1462 O O . TYR A 1 191 ? 11.769 9.285 15.085 1.00 95.06 191 TYR A O 1
ATOM 1470 N N . ASN A 1 192 ? 11.494 7.350 16.183 1.00 94.69 192 ASN A N 1
ATOM 1471 C CA . ASN A 1 192 ? 12.871 7.223 16.657 1.00 94.69 192 ASN A CA 1
ATOM 1472 C C . ASN A 1 192 ? 13.251 5.749 16.867 1.00 94.69 192 ASN A C 1
ATOM 1474 O O . ASN A 1 192 ? 12.417 4.855 16.715 1.00 94.69 192 ASN A O 1
ATOM 1478 N N . GLU A 1 193 ? 14.505 5.504 17.256 1.00 94.12 193 GLU A N 1
ATOM 1479 C CA . GLU A 1 193 ? 15.061 4.160 17.459 1.00 94.12 193 GLU A CA 1
ATOM 1480 C C . GLU A 1 193 ? 14.272 3.317 18.470 1.00 94.12 193 GLU A C 1
ATOM 1482 O O . GLU A 1 193 ? 13.970 2.156 18.207 1.00 94.12 193 GLU A O 1
ATOM 1487 N N . ALA A 1 194 ? 13.855 3.913 19.591 1.00 94.75 194 ALA A N 1
ATOM 1488 C CA . ALA A 1 194 ? 13.086 3.198 20.601 1.00 94.75 194 ALA A CA 1
ATOM 1489 C C . ALA A 1 194 ? 11.726 2.761 20.043 1.00 94.75 194 ALA A C 1
ATOM 1491 O O . ALA A 1 194 ? 11.352 1.600 20.175 1.00 94.75 194 ALA A O 1
ATOM 1492 N N . ILE A 1 195 ? 10.998 3.653 19.363 1.00 95.69 195 ILE A N 1
ATOM 1493 C CA . ILE A 1 195 ? 9.727 3.298 18.707 1.00 95.69 195 ILE A CA 1
ATOM 1494 C C . ILE A 1 195 ? 9.956 2.195 17.672 1.00 95.69 195 ILE A C 1
ATOM 1496 O O . ILE A 1 195 ? 9.158 1.261 17.579 1.00 95.69 195 ILE A O 1
ATOM 1500 N N . ALA A 1 196 ? 11.059 2.275 16.930 1.00 93.88 196 ALA A N 1
ATOM 1501 C CA . ALA A 1 196 ? 11.420 1.277 15.944 1.00 93.88 196 ALA A CA 1
ATOM 1502 C C . ALA A 1 196 ? 11.608 -0.118 16.565 1.00 93.88 196 ALA A C 1
ATOM 1504 O O . ALA A 1 196 ? 11.040 -1.083 16.054 1.00 93.88 196 ALA A O 1
ATOM 1505 N N . ASP A 1 197 ? 12.307 -0.211 17.700 1.00 93.06 197 ASP A N 1
ATOM 1506 C CA . ASP A 1 197 ? 12.496 -1.462 18.448 1.00 93.06 197 ASP A CA 1
ATOM 1507 C C . ASP A 1 197 ? 11.176 -2.038 18.961 1.00 93.06 197 ASP A C 1
ATOM 1509 O O . ASP A 1 197 ? 10.964 -3.253 18.945 1.00 93.06 197 ASP A O 1
ATOM 1513 N N . HIS A 1 198 ? 10.265 -1.167 19.395 1.00 94.69 198 HIS A N 1
ATOM 1514 C CA . HIS A 1 198 ? 8.954 -1.568 19.899 1.00 94.69 198 HIS A CA 1
ATOM 1515 C C . HIS A 1 198 ? 8.045 -2.078 18.775 1.00 94.69 198 HIS A C 1
ATOM 1517 O O . HIS A 1 198 ? 7.280 -3.022 18.989 1.00 94.69 198 HIS A O 1
ATOM 1523 N N . ILE A 1 199 ? 8.153 -1.513 17.568 1.00 95.12 199 ILE A N 1
ATOM 1524 C CA . ILE A 1 199 ? 7.497 -2.052 16.368 1.00 95.12 199 ILE A CA 1
ATOM 1525 C C . ILE A 1 199 ? 8.051 -3.445 16.056 1.00 95.12 199 ILE A C 1
ATOM 1527 O O . ILE A 1 199 ? 7.270 -4.382 15.907 1.00 95.12 199 ILE A O 1
ATOM 1531 N N . ASP A 1 200 ? 9.375 -3.614 16.034 1.00 92.38 200 ASP A N 1
ATOM 1532 C CA . ASP A 1 200 ? 10.015 -4.900 15.726 1.00 92.38 200 ASP A CA 1
ATOM 1533 C C . ASP A 1 200 ? 9.672 -5.976 16.783 1.00 92.38 200 ASP A C 1
ATOM 1535 O O . ASP A 1 200 ? 9.457 -7.149 16.465 1.00 92.38 200 ASP A O 1
ATOM 1539 N N . ALA A 1 201 ? 9.575 -5.593 18.060 1.00 92.12 201 ALA A N 1
ATOM 1540 C CA . ALA A 1 201 ? 9.084 -6.459 19.132 1.00 92.12 201 ALA A CA 1
ATOM 1541 C C . ALA A 1 201 ? 7.600 -6.819 18.957 1.00 92.12 201 ALA A C 1
ATOM 1543 O O . ALA A 1 201 ? 7.238 -7.987 19.097 1.00 92.12 201 ALA A O 1
ATOM 1544 N N . SER A 1 202 ? 6.755 -5.851 18.590 1.00 94.06 202 SER A N 1
ATOM 1545 C CA . SER A 1 202 ? 5.324 -6.084 18.365 1.00 94.06 202 SER A CA 1
ATOM 1546 C C . SER A 1 202 ? 5.079 -7.007 17.171 1.00 94.06 202 SER A C 1
ATOM 1548 O O . SER A 1 202 ? 4.261 -7.913 17.270 1.00 94.06 202 SER A O 1
ATOM 1550 N N . ILE A 1 203 ? 5.829 -6.862 16.073 1.00 93.00 203 ILE A N 1
ATOM 1551 C CA . ILE A 1 203 ? 5.740 -7.776 14.923 1.00 93.00 203 ILE A CA 1
ATOM 1552 C C . ILE A 1 203 ? 6.112 -9.205 15.343 1.00 93.00 203 ILE A C 1
ATOM 1554 O O . ILE A 1 203 ? 5.387 -10.144 15.022 1.00 93.00 203 ILE A O 1
ATOM 1558 N N . ARG A 1 204 ? 7.193 -9.386 16.117 1.00 90.06 204 ARG A N 1
ATOM 1559 C CA . ARG A 1 204 ? 7.569 -10.707 16.657 1.00 90.06 204 ARG A CA 1
ATOM 1560 C C . ARG A 1 204 ? 6.494 -11.290 17.577 1.00 90.06 204 ARG A C 1
ATOM 1562 O O . ARG A 1 204 ? 6.240 -12.488 17.521 1.00 90.06 204 ARG A O 1
ATOM 1569 N N . HIS A 1 205 ? 5.848 -10.453 18.385 1.00 88.69 205 HIS A N 1
ATOM 1570 C CA . HIS A 1 205 ? 4.748 -10.870 19.253 1.00 88.69 205 HIS A CA 1
ATOM 1571 C C . HIS A 1 205 ? 3.531 -11.342 18.449 1.00 88.69 205 HIS A C 1
ATOM 1573 O O . HIS A 1 205 ? 2.970 -12.403 18.713 1.00 88.69 205 HIS A O 1
ATOM 1579 N N . VAL A 1 206 ? 3.178 -10.611 17.396 1.00 90.81 206 VAL A N 1
ATOM 1580 C CA . VAL A 1 206 ? 2.106 -10.994 16.473 1.00 90.81 206 VAL A CA 1
ATOM 1581 C C . VAL A 1 206 ? 2.408 -12.335 15.808 1.00 90.81 206 VAL A C 1
ATOM 1583 O O . VAL A 1 206 ? 1.545 -13.205 15.752 1.00 90.81 206 VAL A O 1
ATOM 1586 N N . MET A 1 207 ? 3.657 -12.551 15.390 1.00 87.50 207 MET A N 1
ATOM 1587 C CA . MET A 1 207 ? 4.102 -13.837 14.845 1.00 87.50 207 MET A CA 1
ATOM 1588 C C . MET A 1 207 ? 4.054 -14.991 15.861 1.00 87.50 207 MET A C 1
ATOM 1590 O O . MET A 1 207 ? 4.067 -16.148 15.452 1.00 87.50 207 MET A O 1
ATOM 1594 N N . SER A 1 208 ? 3.992 -14.699 17.165 1.00 85.56 208 SER A N 1
ATOM 1595 C CA . SER A 1 208 ? 3.817 -15.707 18.219 1.00 85.56 208 SER A CA 1
ATOM 1596 C C . SER A 1 208 ? 2.354 -16.062 18.513 1.00 85.56 208 SER A C 1
ATOM 1598 O O . SER A 1 208 ? 2.117 -16.990 19.281 1.00 85.56 208 SER A O 1
ATOM 1600 N N . GLY A 1 209 ? 1.389 -15.377 17.883 1.00 82.00 209 GLY A N 1
ATOM 1601 C CA . GLY A 1 209 ? -0.038 -15.709 17.969 1.00 82.00 209 GLY A CA 1
ATOM 1602 C C . GLY A 1 209 ? -0.937 -14.652 18.618 1.00 82.00 209 GLY A C 1
ATOM 1603 O O . GLY A 1 209 ? -2.113 -14.930 18.831 1.00 82.00 209 GLY A O 1
ATOM 1604 N N . ASP A 1 210 ? -0.453 -13.438 18.915 1.00 81.62 210 ASP A N 1
ATOM 1605 C CA . ASP A 1 210 ? -1.334 -12.350 19.381 1.00 81.62 210 ASP A CA 1
ATOM 1606 C C . ASP A 1 210 ? -2.113 -11.717 18.213 1.00 81.62 210 ASP A C 1
ATOM 1608 O O . ASP A 1 210 ? -1.742 -10.682 17.639 1.00 81.62 210 ASP A O 1
ATOM 1612 N N . LEU A 1 211 ? -3.188 -12.399 17.819 1.00 89.38 211 LEU A N 1
ATOM 1613 C CA . LEU A 1 211 ? -3.970 -12.086 16.631 1.00 89.38 211 LEU A CA 1
ATOM 1614 C C . LEU A 1 211 ? -5.252 -11.341 17.005 1.00 89.38 211 LEU A C 1
ATOM 1616 O O . LEU A 1 211 ? -6.146 -11.874 17.656 1.00 89.38 211 LEU A O 1
ATOM 1620 N N . THR A 1 212 ? -5.376 -10.093 16.555 1.00 93.81 212 THR A N 1
ATOM 1621 C CA . THR A 1 212 ? -6.598 -9.295 16.723 1.00 93.81 212 THR A CA 1
ATOM 1622 C C . THR A 1 212 ? -6.911 -8.482 15.470 1.00 93.81 212 THR A C 1
ATOM 1624 O O . THR A 1 212 ? -6.054 -8.275 14.607 1.00 93.81 212 THR A O 1
ATOM 1627 N N . ARG A 1 213 ? -8.135 -7.945 15.380 1.00 95.12 213 ARG A N 1
ATOM 1628 C CA . ARG A 1 213 ? -8.501 -6.972 14.334 1.00 95.12 213 ARG A CA 1
ATOM 1629 C C . ARG A 1 213 ? -7.590 -5.739 14.360 1.00 95.12 213 ARG A C 1
ATOM 1631 O O . ARG A 1 213 ? -7.224 -5.224 13.306 1.00 95.12 213 ARG A O 1
ATOM 1638 N N . ASP A 1 214 ? -7.209 -5.286 15.551 1.00 95.81 214 ASP A N 1
ATOM 1639 C CA . ASP A 1 214 ? -6.313 -4.141 15.722 1.00 95.81 214 ASP A CA 1
ATOM 1640 C C . ASP A 1 214 ? -4.892 -4.457 15.245 1.00 95.81 214 ASP A C 1
ATOM 1642 O O . ASP A 1 214 ? -4.239 -3.595 14.661 1.00 95.81 214 ASP A O 1
ATOM 1646 N N . THR A 1 215 ? -4.431 -5.699 15.413 1.00 95.94 215 THR A N 1
ATOM 1647 C CA . THR A 1 215 ? -3.172 -6.184 14.834 1.00 95.94 215 THR A CA 1
ATOM 1648 C C . THR A 1 215 ? -3.188 -6.087 13.307 1.00 95.94 215 THR A C 1
ATOM 1650 O O . THR A 1 215 ? -2.255 -5.541 12.718 1.00 95.94 215 THR A O 1
ATOM 1653 N N . VAL A 1 216 ? -4.266 -6.552 12.662 1.00 97.56 216 VAL A N 1
ATOM 1654 C CA . VAL A 1 216 ? -4.447 -6.439 11.201 1.00 97.56 216 VAL A CA 1
ATOM 1655 C C . VAL A 1 216 ? -4.414 -4.971 10.765 1.00 97.56 216 VAL A C 1
ATOM 1657 O O . VAL A 1 216 ? -3.732 -4.620 9.802 1.00 97.56 216 VAL A O 1
ATOM 1660 N N . PHE A 1 217 ? -5.099 -4.092 11.500 1.00 97.44 217 PHE A N 1
ATOM 1661 C CA . PHE A 1 217 ? -5.113 -2.660 11.205 1.00 97.44 217 PHE A CA 1
ATOM 1662 C C . PHE A 1 217 ? -3.741 -1.993 11.399 1.00 97.44 217 PHE A C 1
ATOM 1664 O O . PHE A 1 217 ? -3.327 -1.191 10.562 1.00 97.44 217 PHE A O 1
ATOM 1671 N N . ALA A 1 218 ? -3.001 -2.350 12.452 1.00 97.50 218 ALA A N 1
ATOM 1672 C CA . ALA A 1 218 ? -1.647 -1.854 12.693 1.00 97.50 218 ALA A CA 1
ATOM 1673 C C . ALA A 1 218 ? -0.687 -2.256 11.562 1.00 97.50 218 ALA A C 1
ATOM 1675 O O . ALA A 1 218 ? 0.041 -1.410 11.045 1.00 97.50 218 ALA A O 1
ATOM 1676 N N . LEU A 1 219 ? -0.726 -3.521 11.129 1.00 97.94 219 LEU A N 1
ATOM 1677 C CA . LEU A 1 219 ? 0.090 -4.011 10.014 1.00 97.94 219 LEU A CA 1
ATOM 1678 C C . LEU A 1 219 ? -0.266 -3.323 8.691 1.00 97.94 219 LEU A C 1
ATOM 1680 O O . LEU A 1 219 ? 0.632 -2.983 7.921 1.00 97.94 219 LEU A O 1
ATOM 1684 N N . LEU A 1 220 ? -1.552 -3.049 8.450 1.00 97.81 220 LEU A N 1
ATOM 1685 C CA . LEU A 1 220 ? -1.988 -2.258 7.300 1.00 97.81 220 LEU A CA 1
ATOM 1686 C C . LEU A 1 220 ? -1.398 -0.837 7.339 1.00 97.81 220 LEU A C 1
ATOM 1688 O O . LEU A 1 220 ? -0.843 -0.391 6.336 1.00 97.81 220 LEU A O 1
ATOM 1692 N N . ILE A 1 221 ? -1.451 -0.142 8.482 1.00 97.50 221 ILE A N 1
ATOM 1693 C CA . ILE A 1 221 ? -0.854 1.199 8.639 1.00 97.50 221 ILE A CA 1
ATOM 1694 C C . ILE A 1 221 ? 0.664 1.160 8.406 1.00 97.50 221 ILE A C 1
ATOM 1696 O O . ILE A 1 221 ? 1.197 2.022 7.702 1.00 97.50 221 ILE A O 1
ATOM 1700 N N . LEU A 1 222 ? 1.354 0.157 8.960 1.00 97.00 222 LEU A N 1
ATOM 1701 C CA . LEU A 1 222 ? 2.798 -0.024 8.781 1.00 97.00 222 LEU A CA 1
ATOM 1702 C C . LEU A 1 222 ? 3.165 -0.331 7.324 1.00 97.00 222 LEU A C 1
ATOM 1704 O O . LEU A 1 222 ? 4.182 0.157 6.843 1.00 97.00 222 LEU A O 1
ATOM 1708 N N . SER A 1 223 ? 2.329 -1.073 6.589 1.00 96.25 223 SER A N 1
ATOM 1709 C CA . SER A 1 223 ? 2.561 -1.347 5.161 1.00 96.25 223 SER A CA 1
ATOM 1710 C C . SER A 1 223 ? 2.552 -0.081 4.290 1.00 96.25 223 SER A C 1
ATOM 1712 O O . SER A 1 223 ? 3.103 -0.073 3.190 1.00 96.25 223 SER A O 1
ATOM 1714 N N . LEU A 1 224 ? 1.954 1.003 4.794 1.00 95.75 224 LEU A N 1
ATOM 1715 C CA . LEU A 1 224 ? 1.904 2.307 4.140 1.00 95.75 224 LEU A CA 1
ATOM 1716 C C . LEU A 1 224 ? 2.882 3.320 4.733 1.00 95.75 224 LEU A C 1
ATOM 1718 O O . LEU A 1 224 ? 2.876 4.473 4.305 1.00 95.75 224 LEU A O 1
ATOM 1722 N N . ALA A 1 225 ? 3.691 2.920 5.715 1.00 94.50 225 ALA A N 1
ATOM 1723 C CA . ALA A 1 225 ? 4.644 3.814 6.348 1.00 94.50 225 ALA A CA 1
ATOM 1724 C C . ALA A 1 225 ? 5.693 4.324 5.341 1.00 94.50 225 ALA A C 1
ATOM 1726 O O . ALA A 1 225 ? 6.090 3.588 4.423 1.00 94.50 225 ALA A O 1
ATOM 1727 N N . PRO A 1 226 ? 6.142 5.580 5.499 1.00 92.19 226 PRO A N 1
ATOM 1728 C CA . PRO A 1 226 ? 7.297 6.077 4.771 1.00 92.19 226 PRO A CA 1
ATOM 1729 C C . PRO A 1 226 ? 8.569 5.327 5.173 1.00 92.19 226 PRO A C 1
ATOM 1731 O O . PRO A 1 226 ? 8.641 4.723 6.246 1.00 92.19 226 PRO A O 1
ATOM 1734 N N . GLN A 1 227 ? 9.584 5.369 4.308 1.00 85.19 227 GLN A N 1
ATOM 1735 C CA . GLN A 1 227 ? 10.917 4.898 4.681 1.00 85.19 227 GLN A CA 1
ATOM 1736 C C . GLN A 1 227 ? 11.611 5.957 5.533 1.00 85.19 227 GLN A C 1
ATOM 1738 O O . GLN A 1 227 ? 11.726 7.109 5.122 1.00 85.19 227 GLN A O 1
ATOM 1743 N N . HIS A 1 228 ? 12.113 5.551 6.695 1.00 86.75 228 HIS A N 1
ATOM 1744 C CA . HIS A 1 228 ? 12.935 6.406 7.547 1.00 86.75 228 HIS A CA 1
ATOM 1745 C C . HIS A 1 228 ? 14.412 6.088 7.340 1.00 86.75 228 HIS A C 1
ATOM 1747 O O . HIS A 1 228 ? 14.780 4.923 7.204 1.00 86.75 228 HIS A O 1
ATOM 1753 N N . GLU A 1 229 ? 15.283 7.097 7.381 1.00 81.19 229 GLU A N 1
ATOM 1754 C CA . GLU A 1 229 ? 16.737 6.902 7.235 1.00 81.19 229 GLU A CA 1
ATOM 1755 C C . GLU A 1 229 ? 17.293 5.893 8.253 1.00 81.19 229 GLU A C 1
ATOM 1757 O O . GLU A 1 229 ? 18.130 5.052 7.923 1.00 81.19 229 GLU A O 1
ATOM 1762 N N . MET A 1 230 ? 16.766 5.929 9.481 1.00 82.50 230 MET A N 1
ATOM 1763 C CA . MET A 1 230 ? 17.149 5.026 10.571 1.00 82.50 230 MET A CA 1
ATOM 1764 C C . MET A 1 230 ? 16.812 3.556 10.288 1.00 82.50 230 MET A C 1
ATOM 1766 O O . MET A 1 230 ? 17.425 2.659 10.867 1.00 82.50 230 MET A O 1
ATOM 1770 N N . ASP A 1 231 ? 15.860 3.295 9.392 1.00 77.75 231 ASP A N 1
ATOM 1771 C CA . ASP A 1 231 ? 15.455 1.937 9.041 1.00 77.75 231 ASP A CA 1
ATOM 1772 C C . ASP A 1 231 ? 16.456 1.268 8.094 1.00 77.75 231 ASP A C 1
ATOM 1774 O O . ASP A 1 231 ? 16.450 0.047 7.989 1.00 77.75 231 ASP A O 1
ATOM 1778 N N . ALA A 1 232 ? 17.358 2.019 7.448 1.00 72.00 232 ALA A N 1
ATOM 1779 C CA . ALA A 1 232 ? 18.341 1.455 6.520 1.00 72.00 232 ALA A CA 1
ATOM 1780 C C . ALA A 1 232 ? 19.296 0.448 7.190 1.00 72.00 232 ALA A C 1
ATOM 1782 O O . ALA A 1 232 ? 19.767 -0.483 6.541 1.00 72.00 232 ALA A O 1
ATOM 1783 N N . ALA A 1 233 ? 19.562 0.609 8.490 1.00 72.94 233 ALA A N 1
ATOM 1784 C CA . ALA A 1 233 ? 20.367 -0.329 9.273 1.00 72.94 233 ALA A CA 1
ATOM 1785 C C . ALA A 1 233 ? 19.565 -1.545 9.779 1.00 72.94 233 ALA A C 1
ATOM 1787 O O . ALA A 1 233 ? 20.148 -2.503 10.288 1.00 72.94 233 ALA A O 1
ATOM 1788 N N . ARG A 1 234 ? 18.231 -1.515 9.667 1.00 76.88 234 ARG A N 1
ATOM 1789 C CA . ARG A 1 234 ? 17.324 -2.530 10.209 1.00 76.88 234 ARG A CA 1
ATOM 1790 C C . ARG A 1 234 ? 16.801 -3.419 9.084 1.00 76.88 234 ARG A C 1
ATOM 1792 O O . ARG A 1 234 ? 16.326 -2.940 8.061 1.00 76.88 234 ARG A O 1
ATOM 1799 N N . ALA A 1 235 ? 16.804 -4.733 9.294 1.00 73.88 235 ALA A N 1
ATOM 1800 C CA . ALA A 1 235 ? 16.197 -5.692 8.367 1.00 73.88 23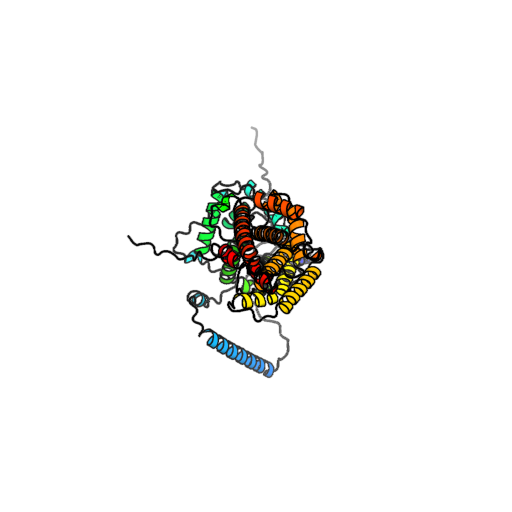5 ALA A CA 1
ATOM 1801 C C . ALA A 1 235 ? 14.662 -5.709 8.509 1.00 73.88 235 ALA A C 1
ATOM 1803 O O . ALA A 1 235 ? 14.070 -6.710 8.917 1.00 73.88 235 ALA A O 1
ATOM 1804 N N . ARG A 1 236 ? 14.007 -4.577 8.231 1.00 78.88 236 ARG A N 1
ATOM 1805 C CA . ARG A 1 236 ? 12.559 -4.453 8.400 1.00 78.88 236 ARG A CA 1
ATOM 1806 C C . ARG A 1 236 ? 11.775 -5.260 7.371 1.00 78.88 236 ARG A C 1
ATOM 1808 O O . ARG A 1 236 ? 12.174 -5.326 6.206 1.00 78.88 236 ARG A O 1
ATOM 1815 N N . PRO A 1 237 ? 10.622 -5.831 7.764 1.00 87.12 237 PRO A N 1
ATOM 1816 C CA . PRO A 1 237 ? 9.697 -6.404 6.802 1.00 87.12 237 PRO A CA 1
ATOM 1817 C C . PRO A 1 237 ? 9.266 -5.353 5.774 1.00 87.12 237 PRO A C 1
ATOM 1819 O O . PRO A 1 237 ? 8.966 -4.210 6.114 1.00 87.12 237 PRO A O 1
ATOM 1822 N N . THR A 1 238 ? 9.220 -5.751 4.505 1.00 88.50 238 THR A N 1
ATOM 1823 C CA . THR A 1 238 ? 8.732 -4.891 3.424 1.00 88.50 238 THR A CA 1
ATOM 1824 C C . THR A 1 238 ? 7.232 -4.622 3.568 1.00 88.50 238 THR A C 1
ATOM 1826 O O . THR A 1 238 ? 6.515 -5.390 4.211 1.00 88.50 238 THR A O 1
ATOM 1829 N N . ALA A 1 239 ? 6.730 -3.579 2.896 1.00 91.56 239 ALA A N 1
ATOM 1830 C CA . ALA A 1 239 ? 5.292 -3.302 2.811 1.00 91.56 239 ALA A CA 1
ATOM 1831 C C . ALA A 1 239 ? 4.483 -4.542 2.386 1.00 91.56 239 ALA A C 1
ATOM 1833 O O . ALA A 1 239 ? 3.457 -4.854 2.988 1.00 91.56 239 ALA A O 1
ATOM 1834 N N . LEU A 1 240 ? 4.998 -5.290 1.402 1.00 92.00 240 LEU A N 1
ATOM 1835 C CA . LEU A 1 240 ? 4.412 -6.547 0.943 1.00 92.00 240 LEU A CA 1
ATOM 1836 C C . LEU A 1 240 ? 4.356 -7.605 2.056 1.00 92.00 240 LEU A C 1
ATOM 1838 O O . LEU A 1 240 ? 3.310 -8.212 2.269 1.00 92.00 240 LEU A O 1
ATOM 1842 N N . ARG A 1 241 ? 5.452 -7.820 2.797 1.00 91.31 241 ARG A N 1
ATOM 1843 C CA . ARG A 1 241 ? 5.475 -8.789 3.907 1.00 91.31 241 ARG A CA 1
ATOM 1844 C C . ARG A 1 241 ? 4.499 -8.398 5.019 1.00 91.31 241 ARG A C 1
ATOM 1846 O O . ARG A 1 241 ? 3.807 -9.263 5.543 1.00 91.31 241 ARG A O 1
ATOM 1853 N N . LEU A 1 242 ? 4.414 -7.108 5.349 1.00 95.38 242 LEU A N 1
ATOM 1854 C CA . LEU A 1 242 ? 3.495 -6.596 6.370 1.00 95.38 242 LEU A CA 1
ATOM 1855 C C . LEU A 1 242 ? 2.029 -6.797 5.974 1.00 95.38 242 LEU A C 1
ATOM 1857 O O . LEU A 1 242 ? 1.247 -7.283 6.789 1.00 95.38 242 LEU A O 1
ATOM 1861 N N . VAL A 1 243 ? 1.654 -6.471 4.731 1.00 96.38 243 VAL A N 1
ATOM 1862 C CA . VAL A 1 243 ? 0.272 -6.675 4.269 1.00 96.38 243 VAL A CA 1
ATOM 1863 C C . VAL A 1 243 ? -0.062 -8.157 4.084 1.00 96.38 243 VAL A C 1
ATOM 1865 O O . VAL A 1 243 ? -1.195 -8.548 4.338 1.00 96.38 243 VAL A O 1
ATOM 1868 N N . SER A 1 244 ? 0.912 -8.990 3.698 1.00 94.44 244 SER A N 1
ATOM 1869 C CA . SER A 1 244 ? 0.736 -10.449 3.614 1.00 94.44 244 SER A CA 1
ATOM 1870 C C . SER A 1 244 ? 0.455 -11.034 4.990 1.00 94.44 244 SER A C 1
ATOM 1872 O O . SER A 1 244 ? -0.538 -11.729 5.168 1.00 94.44 244 SER A O 1
ATOM 1874 N N . LEU A 1 245 ? 1.243 -10.637 5.995 1.00 95.50 245 LEU A N 1
ATOM 1875 C CA . LEU A 1 245 ? 0.994 -11.018 7.382 1.00 95.50 245 LEU A CA 1
ATOM 1876 C C . LEU A 1 245 ? -0.386 -10.534 7.859 1.00 95.50 245 LEU A C 1
ATOM 1878 O O . LEU A 1 245 ? -1.111 -11.287 8.501 1.00 95.50 245 LEU A O 1
ATOM 1882 N N . ALA A 1 246 ? -0.789 -9.305 7.517 1.00 97.56 246 ALA A N 1
ATOM 1883 C CA . ALA A 1 246 ? -2.120 -8.789 7.846 1.00 97.56 246 ALA A CA 1
ATOM 1884 C C . ALA A 1 246 ? -3.245 -9.618 7.202 1.00 97.56 246 ALA A C 1
ATOM 1886 O O . ALA A 1 246 ? -4.263 -9.885 7.843 1.00 97.56 246 ALA A O 1
ATOM 1887 N N . TYR A 1 247 ? -3.059 -10.025 5.945 1.00 97.44 247 TYR A N 1
ATOM 1888 C CA . TYR A 1 247 ? -3.997 -10.859 5.204 1.00 97.44 247 TYR A CA 1
ATOM 1889 C C . TYR A 1 247 ? -4.114 -12.262 5.818 1.00 97.44 247 TYR A C 1
ATOM 1891 O O . TYR A 1 247 ? -5.225 -12.689 6.130 1.00 97.44 247 TYR A O 1
ATOM 1899 N N . ASP A 1 248 ? -2.993 -12.932 6.094 1.00 95.94 248 ASP A N 1
ATOM 1900 C CA . ASP A 1 248 ? -2.965 -14.278 6.685 1.00 95.94 248 ASP A CA 1
ATOM 1901 C C . ASP A 1 248 ? -3.593 -14.310 8.087 1.00 95.94 248 ASP A C 1
ATOM 1903 O O . ASP A 1 248 ? -4.376 -15.208 8.422 1.00 95.94 248 ASP A O 1
ATOM 1907 N N . ILE A 1 249 ? -3.317 -13.288 8.903 1.00 96.06 249 ILE A N 1
ATOM 1908 C CA . ILE A 1 249 ? -3.958 -13.114 10.212 1.00 96.06 249 ILE A CA 1
ATOM 1909 C C . ILE A 1 249 ? -5.457 -12.882 10.041 1.00 96.06 249 ILE A C 1
ATOM 1911 O O . ILE A 1 249 ? -6.258 -13.488 10.747 1.00 96.06 249 ILE A O 1
ATOM 1915 N N . GLY A 1 250 ? -5.865 -12.035 9.094 1.00 96.94 250 GLY A N 1
ATOM 1916 C CA . GLY A 1 250 ? -7.278 -11.780 8.836 1.00 96.94 250 GLY A CA 1
ATOM 1917 C C . GLY A 1 250 ? -8.041 -13.022 8.364 1.00 96.94 250 GLY A C 1
ATOM 1918 O O . GLY A 1 250 ? -9.181 -13.229 8.784 1.00 96.94 250 GLY A O 1
ATOM 1919 N N . LEU A 1 251 ? -7.411 -13.892 7.569 1.00 96.38 251 LEU A N 1
ATOM 1920 C CA . LEU A 1 251 ? -7.963 -15.206 7.231 1.00 96.38 251 LEU A CA 1
ATOM 1921 C C . LEU A 1 251 ? -8.107 -16.095 8.470 1.00 96.38 251 LEU A C 1
ATOM 1923 O O . LEU A 1 251 ? -9.169 -16.686 8.668 1.00 96.38 251 LEU A O 1
ATOM 1927 N N . SER A 1 252 ? -7.076 -16.147 9.315 1.00 94.81 252 SER A N 1
ATOM 1928 C CA . SER A 1 252 ? -7.066 -16.945 10.551 1.00 94.81 252 SER A CA 1
ATOM 1929 C C . SER A 1 252 ? -8.152 -16.496 11.536 1.00 94.81 252 SER A C 1
ATOM 1931 O O . SER A 1 252 ? -8.829 -17.322 12.137 1.00 94.81 252 SER A O 1
ATOM 1933 N N . LEU A 1 253 ? -8.406 -15.186 11.612 1.00 94.94 253 LEU A N 1
ATOM 1934 C CA . LEU A 1 253 ? -9.492 -14.583 12.394 1.00 94.94 253 LEU A CA 1
ATOM 1935 C C . LEU A 1 253 ? -10.885 -14.747 11.757 1.00 94.94 253 LEU A C 1
ATOM 1937 O O . LEU A 1 253 ? -11.879 -14.271 12.307 1.00 94.94 253 LEU A O 1
ATOM 1941 N N . GLY A 1 254 ? -10.986 -15.364 10.576 1.00 96.56 254 GLY A N 1
ATOM 1942 C CA . GLY A 1 254 ? -12.251 -15.555 9.872 1.00 96.56 254 GLY A CA 1
ATOM 1943 C C . GLY A 1 254 ? -12.863 -14.265 9.313 1.00 96.56 254 GLY A C 1
ATOM 1944 O O . GLY A 1 254 ? -14.069 -14.232 9.055 1.00 96.56 254 GLY A O 1
ATOM 1945 N N . LEU A 1 255 ? -12.070 -13.205 9.092 1.00 97.12 255 LEU A N 1
ATOM 1946 C CA . LEU A 1 255 ? -12.575 -11.912 8.606 1.00 97.12 255 LEU A CA 1
ATOM 1947 C C . LEU A 1 255 ? -13.273 -12.029 7.244 1.00 97.12 255 LEU A C 1
ATOM 1949 O O . LEU A 1 255 ? -14.279 -11.362 7.021 1.00 97.12 255 LEU A O 1
ATOM 1953 N N . GLU A 1 256 ? -12.814 -12.925 6.365 1.00 97.44 256 GLU A N 1
ATOM 1954 C CA . GLU A 1 256 ? -13.476 -13.206 5.082 1.00 97.44 256 GLU A CA 1
ATOM 1955 C C . GLU A 1 256 ? -14.890 -13.773 5.283 1.00 97.44 256 GLU A C 1
ATOM 1957 O O . GLU A 1 256 ? -15.844 -13.317 4.648 1.00 97.44 256 GLU A O 1
ATOM 1962 N N . ALA A 1 257 ? -15.053 -14.734 6.196 1.00 96.62 257 ALA A N 1
ATOM 1963 C CA . ALA A 1 257 ? -16.359 -15.308 6.502 1.00 96.62 257 ALA A CA 1
ATOM 1964 C C . ALA A 1 257 ? -17.279 -14.266 7.155 1.00 96.62 257 ALA A C 1
ATOM 1966 O O . ALA A 1 257 ? -18.429 -14.115 6.735 1.00 96.62 257 ALA A O 1
ATOM 1967 N N . LEU A 1 258 ? -16.761 -13.500 8.120 1.00 96.81 258 LEU A N 1
ATOM 1968 C CA . LEU A 1 258 ? -17.497 -12.429 8.794 1.00 96.81 258 LEU A CA 1
ATOM 1969 C C . LEU A 1 258 ? -17.950 -11.345 7.812 1.00 96.81 258 LEU A C 1
ATOM 1971 O O . LEU A 1 258 ? -19.115 -10.945 7.840 1.00 96.81 258 LEU A O 1
ATOM 1975 N N . ALA A 1 259 ? -17.073 -10.914 6.904 1.00 97.12 259 ALA A N 1
ATOM 1976 C CA . ALA A 1 259 ? -17.403 -9.906 5.907 1.00 97.12 259 ALA A CA 1
ATOM 1977 C C . ALA A 1 259 ? -18.478 -10.406 4.928 1.00 97.12 259 ALA A C 1
ATOM 1979 O O . ALA A 1 259 ? -19.433 -9.687 4.633 1.00 97.12 259 ALA A O 1
ATOM 1980 N N . ARG A 1 260 ? -18.391 -11.666 4.480 1.00 96.81 260 ARG A N 1
ATOM 1981 C CA . ARG A 1 260 ? -19.430 -12.278 3.634 1.00 96.81 260 ARG A CA 1
ATOM 1982 C C . ARG A 1 260 ? -20.768 -12.400 4.351 1.00 96.81 260 ARG A C 1
ATOM 1984 O O . ARG A 1 260 ? -21.798 -12.115 3.747 1.00 96.81 260 ARG A O 1
ATOM 1991 N N . VAL A 1 261 ? -20.774 -12.823 5.616 1.00 96.31 261 VAL A N 1
ATOM 1992 C CA . VAL A 1 261 ? -22.001 -12.922 6.423 1.00 96.31 261 VAL A CA 1
ATOM 1993 C C . VAL A 1 261 ? -22.628 -11.544 6.613 1.00 96.31 261 VAL A C 1
ATOM 1995 O O . VAL A 1 261 ? -23.831 -11.401 6.416 1.00 96.31 261 VAL A O 1
ATOM 1998 N N . ALA A 1 262 ? -21.823 -10.524 6.912 1.00 95.75 262 ALA A N 1
ATOM 1999 C CA . ALA A 1 262 ? -22.289 -9.148 7.032 1.00 95.75 262 ALA A CA 1
ATOM 2000 C C . ALA A 1 262 ? -22.979 -8.668 5.741 1.00 95.75 262 ALA A C 1
ATOM 2002 O O . ALA A 1 262 ? -24.080 -8.123 5.794 1.00 95.75 262 ALA A O 1
ATOM 2003 N N . LEU A 1 263 ? -22.382 -8.935 4.576 1.00 96.25 263 LEU A N 1
ATOM 2004 C CA . LEU A 1 263 ? -22.921 -8.510 3.280 1.00 96.25 263 LEU A CA 1
ATOM 2005 C C . LEU A 1 263 ? -24.207 -9.237 2.856 1.00 96.25 263 LEU A C 1
ATOM 2007 O O . LEU A 1 263 ? -24.953 -8.693 2.043 1.00 96.25 263 LEU A O 1
ATOM 2011 N N . ARG A 1 264 ? -24.531 -10.410 3.425 1.00 95.38 264 ARG A N 1
ATOM 2012 C CA . ARG A 1 264 ? -25.845 -11.058 3.206 1.00 95.38 264 ARG A CA 1
ATOM 2013 C C . ARG A 1 264 ? -27.006 -10.190 3.698 1.00 95.38 264 ARG A C 1
ATOM 2015 O O . ARG A 1 264 ? -28.106 -10.298 3.170 1.00 95.38 264 ARG A O 1
ATOM 2022 N N . HIS A 1 265 ? -26.741 -9.314 4.666 1.00 92.75 265 HIS A N 1
ATOM 2023 C CA . HIS A 1 265 ? -27.692 -8.373 5.250 1.00 92.75 265 HIS A CA 1
ATOM 2024 C C . HIS A 1 265 ? -27.339 -6.927 4.858 1.00 92.75 265 HIS A C 1
ATOM 2026 O O . HIS A 1 265 ? -27.308 -6.030 5.698 1.00 92.75 265 HIS A O 1
ATOM 2032 N N . GLY A 1 266 ? -27.030 -6.682 3.578 1.00 91.00 266 GLY A N 1
ATOM 2033 C CA . GLY A 1 266 ? -26.524 -5.387 3.100 1.00 91.00 266 GLY A CA 1
ATOM 2034 C C . GLY A 1 266 ? -27.403 -4.176 3.452 1.00 91.00 266 GLY A C 1
ATOM 2035 O O . GLY A 1 266 ? -26.878 -3.120 3.806 1.00 91.00 266 GLY A O 1
ATOM 2036 N N . ASP A 1 267 ? -28.730 -4.321 3.434 1.00 92.00 267 ASP A N 1
ATOM 2037 C CA . ASP A 1 267 ? -29.642 -3.237 3.831 1.00 92.00 267 ASP A CA 1
ATOM 2038 C C . ASP A 1 267 ? -29.490 -2.871 5.312 1.00 92.00 267 ASP A C 1
ATOM 2040 O O . ASP A 1 267 ? -29.540 -1.694 5.679 1.00 92.00 267 ASP A O 1
ATOM 2044 N N . GLU A 1 268 ? -29.237 -3.869 6.162 1.00 94.00 268 GLU A N 1
ATOM 2045 C CA . GLU A 1 268 ? -29.017 -3.666 7.587 1.00 94.00 268 GLU A CA 1
ATOM 2046 C C . GLU A 1 268 ? -27.706 -2.916 7.843 1.00 94.00 268 GLU A C 1
ATOM 2048 O O . GLU A 1 268 ? -27.694 -1.979 8.639 1.00 94.00 268 GLU A O 1
ATOM 2053 N N . LEU A 1 269 ? -26.635 -3.235 7.104 1.00 94.31 269 LEU A N 1
ATOM 2054 C CA . LEU A 1 269 ? -25.327 -2.567 7.219 1.00 94.31 269 LEU A CA 1
ATOM 2055 C C . LEU A 1 269 ? -25.367 -1.053 6.972 1.00 94.31 269 LEU A C 1
ATOM 2057 O O . LEU A 1 269 ? -24.412 -0.359 7.301 1.00 94.31 269 LEU A O 1
ATOM 2061 N N . CYS A 1 270 ? -26.454 -0.527 6.405 1.00 94.88 270 CYS A N 1
ATOM 2062 C CA . CYS A 1 270 ? -26.640 0.907 6.202 1.00 94.88 270 CYS A CA 1
ATOM 2063 C C . CYS A 1 270 ? -27.147 1.655 7.446 1.00 94.88 270 CYS A C 1
ATOM 2065 O O . CYS A 1 270 ? -27.333 2.880 7.393 1.00 94.88 270 CYS A O 1
ATOM 2067 N N . HIS A 1 271 ? -27.451 0.943 8.535 1.00 94.56 271 HIS A N 1
ATOM 2068 C CA . HIS A 1 271 ? -27.913 1.540 9.780 1.00 94.56 271 HIS A CA 1
ATOM 2069 C C . HIS A 1 271 ? -26.755 1.842 10.747 1.00 94.56 271 HIS A C 1
ATOM 2071 O O . HIS A 1 271 ? -25.880 0.998 10.914 1.00 94.56 271 HIS A O 1
ATOM 2077 N N . PRO A 1 272 ? -26.809 2.963 11.503 1.00 93.19 272 PRO A N 1
ATOM 2078 C CA . PRO A 1 272 ? -25.712 3.393 12.383 1.00 93.19 272 PRO A CA 1
ATOM 2079 C C . PRO A 1 272 ? -25.275 2.377 13.448 1.00 93.19 272 PRO A C 1
ATOM 2081 O O . PRO A 1 272 ? -24.149 2.400 13.928 1.00 93.19 272 PRO A O 1
ATOM 2084 N N . TRP A 1 2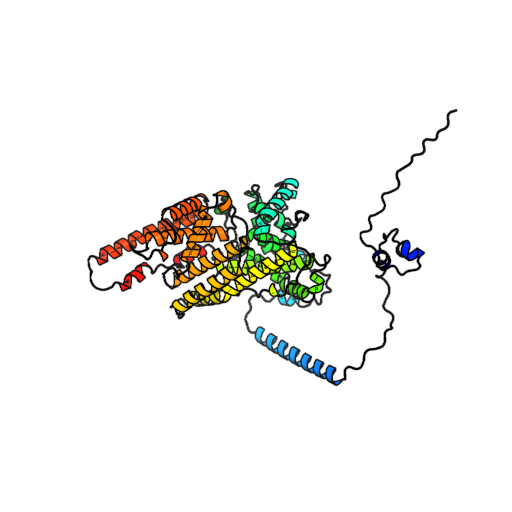73 ? -26.172 1.483 13.873 1.00 94.75 273 TRP A N 1
ATOM 2085 C CA . TRP A 1 273 ? -25.840 0.451 14.861 1.00 94.75 273 TRP A CA 1
ATOM 2086 C C . TRP A 1 273 ? -25.045 -0.725 14.273 1.00 94.75 273 TRP A C 1
ATOM 2088 O O . TRP A 1 273 ? -24.619 -1.593 15.029 1.00 94.75 273 TRP A O 1
ATOM 2098 N N . PHE A 1 274 ? -24.834 -0.753 12.954 1.00 94.94 274 PHE A N 1
ATOM 2099 C CA . PHE A 1 274 ? -23.970 -1.708 12.261 1.00 94.94 274 PHE A CA 1
ATOM 2100 C C . PHE A 1 274 ? -22.692 -1.067 11.698 1.00 94.94 274 PHE A C 1
ATOM 2102 O O . PHE A 1 274 ? -21.942 -1.754 11.004 1.00 94.94 274 PHE A O 1
ATOM 2109 N N . ASP A 1 275 ? -22.400 0.195 12.037 1.00 93.81 275 ASP A N 1
ATOM 2110 C CA . ASP A 1 275 ? -21.206 0.916 11.570 1.00 93.81 275 ASP A CA 1
ATOM 2111 C C . ASP A 1 275 ? -19.916 0.122 11.836 1.00 93.81 275 ASP A C 1
ATOM 2113 O O . ASP A 1 275 ? -19.057 0.036 10.965 1.00 93.81 275 ASP A O 1
ATOM 2117 N N . GLU A 1 276 ? -19.805 -0.544 12.990 1.00 94.25 276 GLU A N 1
ATOM 2118 C CA . GLU A 1 276 ? -18.639 -1.372 13.329 1.00 94.25 276 GLU A CA 1
ATOM 2119 C C . GLU A 1 276 ? -18.481 -2.592 12.403 1.00 94.25 276 GLU A C 1
ATOM 2121 O O . GLU A 1 276 ? -17.365 -2.941 12.012 1.00 94.25 276 GLU A O 1
ATOM 2126 N N . ARG A 1 277 ? -19.590 -3.232 12.007 1.00 95.88 277 ARG A N 1
ATOM 2127 C CA . ARG A 1 277 ? -19.559 -4.353 11.051 1.00 95.88 277 ARG A CA 1
ATOM 2128 C C . ARG A 1 277 ? -19.208 -3.863 9.653 1.00 95.88 277 ARG A C 1
ATOM 2130 O O . ARG A 1 277 ? -18.431 -4.512 8.960 1.00 95.88 277 ARG A O 1
ATOM 2137 N N . MET A 1 278 ? -19.758 -2.720 9.248 1.00 96.50 278 MET A N 1
ATOM 2138 C CA . MET A 1 278 ? -19.425 -2.100 7.969 1.00 96.50 278 MET A CA 1
ATOM 2139 C C . MET A 1 278 ? -17.950 -1.676 7.926 1.00 96.50 278 MET A C 1
ATOM 2141 O O . MET A 1 278 ? -17.278 -1.868 6.915 1.00 96.50 278 MET A O 1
ATOM 2145 N N . GLU A 1 279 ? -17.416 -1.153 9.029 1.00 95.75 279 GLU A N 1
ATOM 2146 C CA . GLU A 1 279 ? -16.000 -0.816 9.158 1.00 95.75 279 GLU A CA 1
ATOM 2147 C C . GLU A 1 279 ? -15.108 -2.060 9.080 1.00 95.75 279 GLU A C 1
ATOM 2149 O O . GLU A 1 279 ? -14.086 -2.021 8.401 1.00 95.75 279 GLU A O 1
ATOM 2154 N N . LEU A 1 280 ? -15.510 -3.182 9.688 1.00 96.44 280 LEU A N 1
ATOM 2155 C CA . LEU A 1 280 ? -14.810 -4.462 9.542 1.00 96.44 280 LEU A CA 1
ATOM 2156 C C . LEU A 1 280 ? -14.770 -4.920 8.078 1.00 96.44 280 LEU A C 1
ATOM 2158 O O . LEU A 1 280 ? -13.707 -5.301 7.593 1.00 96.44 280 LEU A O 1
ATOM 2162 N N . VAL A 1 281 ? -15.902 -4.854 7.367 1.00 97.44 281 VAL A N 1
ATOM 2163 C CA . VAL A 1 281 ? -15.987 -5.206 5.938 1.00 97.44 281 VAL A CA 1
ATOM 2164 C C . VAL A 1 281 ? -15.059 -4.320 5.103 1.00 97.44 281 VAL A C 1
ATOM 2166 O O . VAL A 1 281 ? -14.332 -4.822 4.247 1.00 97.44 281 VAL A O 1
ATOM 2169 N N . LEU A 1 282 ? -15.045 -3.011 5.369 1.00 97.44 282 LEU A N 1
ATOM 2170 C CA . LEU A 1 282 ? -14.178 -2.057 4.675 1.00 97.44 282 LEU A CA 1
ATOM 2171 C C . LEU A 1 282 ? -12.699 -2.282 4.978 1.00 97.44 282 LEU A C 1
ATOM 2173 O O . LEU A 1 282 ? -11.890 -2.266 4.054 1.00 97.44 282 LEU A O 1
ATOM 2177 N N . LEU A 1 283 ? -12.343 -2.505 6.245 1.00 97.31 283 LEU A N 1
ATOM 2178 C CA . LEU A 1 283 ? -10.976 -2.815 6.651 1.00 97.31 283 LEU A CA 1
ATOM 2179 C C . LEU A 1 283 ? -10.488 -4.080 5.945 1.00 97.31 283 LEU A C 1
ATOM 2181 O O . LEU A 1 283 ? -9.416 -4.069 5.347 1.00 97.31 283 LEU A O 1
ATOM 2185 N N . TRP A 1 284 ? -11.281 -5.151 5.985 1.00 97.94 284 TRP A N 1
ATOM 2186 C CA . TRP A 1 284 ? -10.893 -6.425 5.396 1.00 97.94 284 TRP A CA 1
ATOM 2187 C C . TRP A 1 284 ? -10.702 -6.329 3.881 1.00 97.94 284 TRP A C 1
ATOM 2189 O O . TRP A 1 284 ? -9.687 -6.777 3.347 1.00 97.94 284 TRP A O 1
ATOM 2199 N N . GLU A 1 285 ? -11.630 -5.674 3.186 1.00 97.81 285 GLU A N 1
ATOM 2200 C CA . GLU A 1 285 ? -11.499 -5.495 1.744 1.00 97.81 285 GLU A CA 1
ATOM 2201 C C . GLU A 1 285 ? -10.330 -4.569 1.377 1.00 97.81 285 GLU A C 1
ATOM 2203 O O . GLU A 1 285 ? -9.630 -4.816 0.398 1.00 97.81 285 GLU A O 1
ATOM 2208 N N . THR A 1 286 ? -10.043 -3.564 2.207 1.00 97.38 286 THR A N 1
ATOM 2209 C CA . THR A 1 286 ? -8.845 -2.731 2.051 1.00 97.38 286 THR A CA 1
ATOM 2210 C C . THR A 1 286 ? -7.571 -3.570 2.170 1.00 97.38 286 THR A C 1
ATOM 2212 O O . THR A 1 286 ? -6.677 -3.440 1.336 1.00 97.38 286 THR A O 1
ATOM 2215 N N . VAL A 1 287 ? -7.476 -4.465 3.161 1.00 97.81 287 VAL A N 1
ATOM 2216 C CA . VAL A 1 287 ? -6.321 -5.371 3.315 1.00 97.81 287 VAL A CA 1
ATOM 2217 C C . VAL A 1 287 ? -6.148 -6.242 2.071 1.00 97.81 287 VAL A C 1
ATOM 2219 O O . VAL A 1 287 ? -5.046 -6.309 1.535 1.00 97.81 287 VAL A O 1
ATOM 2222 N N . LYS A 1 288 ? -7.228 -6.840 1.556 1.00 97.50 288 LYS A N 1
ATOM 2223 C CA . LYS A 1 288 ? -7.202 -7.649 0.323 1.00 97.50 288 LYS A CA 1
ATOM 2224 C C . LYS A 1 288 ? -6.757 -6.862 -0.903 1.00 97.50 288 LYS A C 1
ATOM 2226 O O . LYS A 1 288 ? -5.937 -7.348 -1.687 1.00 97.50 288 LYS A O 1
ATOM 2231 N N . ASN A 1 289 ? -7.273 -5.647 -1.068 1.00 96.56 289 ASN A N 1
ATOM 2232 C CA . ASN A 1 289 ? -6.885 -4.786 -2.176 1.00 96.56 289 ASN A CA 1
ATOM 2233 C C . ASN A 1 289 ? -5.399 -4.428 -2.091 1.00 96.56 289 ASN A C 1
ATOM 2235 O O . ASN A 1 289 ? -4.669 -4.568 -3.070 1.00 96.56 289 ASN A O 1
ATOM 2239 N N . ARG A 1 290 ? -4.921 -4.033 -0.905 1.00 95.50 290 ARG A N 1
ATOM 2240 C CA . ARG A 1 290 ? -3.510 -3.693 -0.682 1.00 95.50 290 ARG A CA 1
ATOM 2241 C C . ARG A 1 290 ? -2.581 -4.888 -0.828 1.00 95.50 290 ARG A C 1
ATOM 2243 O O . ARG A 1 290 ? -1.520 -4.733 -1.427 1.00 95.50 290 ARG A O 1
ATOM 2250 N N . TYR A 1 291 ? -3.000 -6.064 -0.374 1.00 95.94 291 TYR A N 1
ATOM 2251 C CA . TYR A 1 291 ? -2.315 -7.325 -0.632 1.00 95.94 291 TYR A CA 1
ATOM 2252 C C . TYR A 1 291 ? -2.153 -7.565 -2.137 1.00 95.94 291 TYR A C 1
ATOM 2254 O O . TYR A 1 291 ? -1.034 -7.736 -2.609 1.00 95.94 291 TYR A O 1
ATOM 2262 N N . SER A 1 292 ? -3.242 -7.467 -2.905 1.00 95.19 292 SER A N 1
ATOM 2263 C CA . SER A 1 292 ? -3.228 -7.685 -4.360 1.00 95.19 292 SER A CA 1
ATOM 2264 C C . SER A 1 292 ? -2.336 -6.677 -5.090 1.00 95.19 292 SER A C 1
ATOM 2266 O O . SER A 1 292 ? -1.507 -7.066 -5.909 1.00 95.19 292 SER A O 1
ATOM 2268 N N . ILE A 1 293 ? -2.460 -5.385 -4.762 1.00 94.06 293 ILE A N 1
ATOM 2269 C CA . ILE A 1 293 ? -1.641 -4.314 -5.351 1.00 94.06 293 ILE A CA 1
ATOM 2270 C C . ILE A 1 293 ? -0.158 -4.562 -5.068 1.00 94.06 293 ILE A C 1
ATOM 2272 O O . ILE A 1 293 ? 0.660 -4.520 -5.983 1.00 94.06 293 ILE A O 1
ATOM 2276 N N . LEU A 1 294 ? 0.207 -4.835 -3.814 1.00 92.12 294 LEU A N 1
ATOM 2277 C CA . LEU A 1 294 ? 1.606 -5.040 -3.447 1.00 92.12 294 LEU A CA 1
ATOM 2278 C C . LEU A 1 294 ? 2.171 -6.346 -4.018 1.00 92.12 294 LEU A C 1
ATOM 2280 O O . LEU A 1 294 ? 3.354 -6.378 -4.350 1.00 92.12 294 LEU A O 1
ATOM 2284 N N . HIS A 1 295 ? 1.353 -7.388 -4.185 1.00 90.56 295 HIS A N 1
ATOM 2285 C CA . HIS A 1 295 ? 1.757 -8.605 -4.888 1.00 90.56 295 HIS A CA 1
ATOM 2286 C C . HIS A 1 295 ? 2.047 -8.330 -6.363 1.00 90.56 295 HIS A C 1
ATOM 2288 O O . HIS A 1 295 ? 3.132 -8.666 -6.824 1.00 90.56 295 HIS A O 1
ATOM 2294 N N . MET A 1 296 ? 1.154 -7.623 -7.063 1.00 89.44 296 MET A N 1
ATOM 2295 C CA . MET A 1 296 ? 1.376 -7.198 -8.453 1.00 89.44 296 MET A CA 1
ATOM 2296 C C . MET A 1 296 ? 2.651 -6.358 -8.617 1.00 89.44 296 MET A C 1
ATOM 2298 O O . MET A 1 296 ? 3.310 -6.411 -9.654 1.00 89.44 296 MET A O 1
ATOM 2302 N N . ILE A 1 297 ? 2.994 -5.569 -7.596 1.00 86.25 297 ILE A N 1
ATOM 2303 C CA . ILE A 1 297 ? 4.186 -4.717 -7.573 1.00 86.25 297 ILE A CA 1
ATOM 2304 C C . ILE A 1 297 ? 5.462 -5.524 -7.279 1.00 86.25 297 ILE A C 1
ATOM 2306 O O . ILE A 1 297 ? 6.498 -5.248 -7.880 1.00 86.25 297 ILE A O 1
ATOM 2310 N N . GLY A 1 298 ? 5.428 -6.460 -6.326 1.00 78.50 298 GLY A N 1
ATOM 2311 C CA . GLY A 1 298 ? 6.647 -6.945 -5.668 1.00 78.50 298 GLY A CA 1
ATOM 2312 C C . GLY A 1 298 ? 6.828 -8.457 -5.534 1.00 78.50 298 GLY A C 1
ATOM 2313 O O . GLY A 1 298 ? 7.885 -8.869 -5.057 1.00 78.50 298 GLY A O 1
ATOM 2314 N N . ALA A 1 299 ? 5.854 -9.291 -5.903 1.00 72.06 299 ALA A N 1
ATOM 2315 C CA . ALA A 1 299 ? 5.971 -10.746 -5.777 1.00 72.06 299 ALA A CA 1
ATOM 2316 C C . ALA A 1 299 ? 5.567 -11.493 -7.045 1.00 72.06 299 ALA A C 1
ATOM 2318 O O . ALA A 1 299 ? 4.774 -11.019 -7.849 1.00 72.06 299 ALA A O 1
ATOM 2319 N N . ARG A 1 300 ? 6.117 -12.704 -7.175 1.00 71.00 300 ARG A N 1
ATOM 2320 C CA . ARG A 1 300 ? 5.728 -13.682 -8.189 1.00 71.00 300 ARG A CA 1
ATOM 2321 C C . ARG A 1 300 ? 4.764 -14.700 -7.583 1.00 71.00 300 ARG A C 1
ATOM 2323 O O . ARG A 1 300 ? 4.993 -15.156 -6.463 1.00 71.00 300 ARG A O 1
ATOM 2330 N N . GLY A 1 301 ? 3.746 -15.092 -8.344 1.00 64.75 301 GLY A N 1
ATOM 2331 C CA . GLY A 1 301 ? 2.993 -16.330 -8.128 1.00 64.75 301 GLY A CA 1
ATOM 2332 C C . GLY A 1 301 ? 1.941 -16.281 -7.019 1.00 64.75 301 GLY A C 1
ATOM 2333 O O . GLY A 1 301 ? 1.785 -17.257 -6.286 1.00 64.75 301 GLY A O 1
ATOM 2334 N N . GLY A 1 302 ? 1.222 -15.166 -6.875 1.00 70.38 302 GLY A N 1
ATOM 2335 C CA . GLY A 1 302 ? 0.148 -15.026 -5.886 1.00 70.38 302 GLY A CA 1
ATOM 2336 C C . GLY A 1 302 ? -1.225 -14.900 -6.540 1.00 70.38 302 GLY A C 1
ATOM 2337 O O . GLY A 1 302 ? -1.488 -13.926 -7.243 1.00 70.38 302 GLY A O 1
ATOM 2338 N N . GLN A 1 303 ? -2.147 -15.828 -6.257 1.00 82.25 303 GLN A N 1
ATOM 2339 C CA . GLN A 1 303 ? -3.545 -15.624 -6.645 1.00 82.25 303 GLN A CA 1
ATOM 2340 C C . GLN A 1 303 ? -4.113 -14.422 -5.888 1.00 82.25 303 GLN A C 1
ATOM 2342 O O . GLN A 1 303 ? -4.148 -14.402 -4.657 1.00 82.25 303 GLN A O 1
ATOM 2347 N N . SER A 1 304 ? -4.576 -13.417 -6.634 1.00 88.50 304 SER A N 1
ATOM 2348 C CA . SER A 1 304 ? -5.235 -12.261 -6.033 1.00 88.50 304 SER A CA 1
ATOM 2349 C C . SER A 1 304 ? -6.530 -12.707 -5.339 1.00 88.50 304 SER A C 1
ATOM 2351 O O . SER A 1 304 ? -7.341 -13.404 -5.959 1.00 88.50 304 SER A O 1
ATOM 2353 N N . PRO A 1 305 ? -6.758 -12.327 -4.070 1.00 94.06 305 PRO A N 1
ATOM 2354 C CA . PRO A 1 305 ? -7.979 -12.674 -3.361 1.00 94.06 305 PRO A CA 1
ATOM 2355 C C . PRO A 1 305 ? -9.216 -12.128 -4.080 1.00 94.06 305 PRO A C 1
ATOM 2357 O O . PRO A 1 305 ? -9.229 -11.007 -4.588 1.00 94.06 305 PRO A O 1
ATOM 2360 N N . VAL A 1 306 ? -10.296 -12.912 -4.082 1.00 95.12 306 VAL A N 1
ATOM 2361 C CA . VAL A 1 306 ? -11.557 -12.520 -4.725 1.00 95.12 306 VAL A CA 1
ATOM 2362 C C . VAL A 1 306 ? -12.174 -11.341 -3.979 1.00 95.12 306 VAL A C 1
ATOM 2364 O O . VAL A 1 306 ? -12.576 -11.473 -2.823 1.00 95.12 306 VAL A O 1
ATOM 2367 N N . SER A 1 307 ? -12.276 -10.193 -4.644 1.00 95.88 307 SER A N 1
ATOM 2368 C CA . SER A 1 307 ? -12.911 -8.992 -4.099 1.00 95.88 307 SER A CA 1
ATOM 2369 C C . SER A 1 307 ? -14.410 -9.200 -3.834 1.00 95.88 307 SER A C 1
ATOM 2371 O O . SER A 1 307 ? -15.121 -9.802 -4.638 1.00 95.88 307 SER A O 1
ATOM 2373 N N . ILE A 1 308 ? -14.897 -8.666 -2.710 1.00 96.38 308 ILE A N 1
ATOM 2374 C CA . ILE A 1 308 ? -16.333 -8.575 -2.377 1.00 96.38 308 ILE A CA 1
ATOM 2375 C C . ILE A 1 308 ? -16.840 -7.124 -2.404 1.00 96.38 308 ILE A C 1
ATOM 2377 O O . ILE A 1 308 ? -17.996 -6.863 -2.070 1.00 96.38 308 ILE A O 1
ATOM 2381 N N . ALA A 1 309 ? -16.006 -6.169 -2.830 1.00 96.25 309 ALA A N 1
ATOM 2382 C CA . ALA A 1 309 ? -16.327 -4.743 -2.868 1.00 96.25 309 ALA A CA 1
ATOM 2383 C C . ALA A 1 309 ? -17.589 -4.423 -3.689 1.00 96.25 309 ALA A C 1
ATOM 2385 O O . ALA A 1 309 ? -18.365 -3.533 -3.330 1.00 96.25 309 ALA A O 1
ATOM 2386 N N . SER A 1 310 ? -17.829 -5.155 -4.782 1.00 95.62 310 SER A N 1
ATOM 2387 C CA . SER A 1 310 ? -19.007 -4.976 -5.647 1.00 95.62 310 SER A CA 1
ATOM 2388 C C . SER A 1 310 ? -20.334 -5.296 -4.951 1.00 95.62 310 SER A C 1
ATOM 2390 O O . SER A 1 310 ? -21.374 -4.800 -5.377 1.00 95.62 310 SER A O 1
ATOM 2392 N N . LEU A 1 311 ? -20.299 -6.080 -3.870 1.00 96.31 311 LEU A N 1
ATOM 2393 C CA . LEU A 1 311 ? -21.470 -6.454 -3.077 1.00 96.31 311 LEU A CA 1
ATOM 2394 C C . LEU A 1 311 ? -21.798 -5.426 -1.983 1.00 9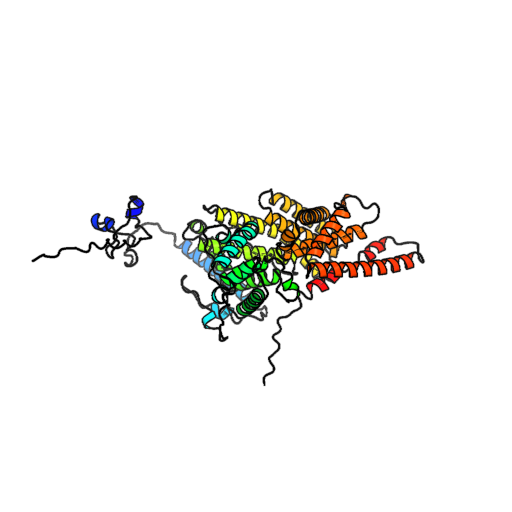6.31 311 LEU A C 1
ATOM 2396 O O . LEU A 1 311 ? -22.835 -5.537 -1.332 1.00 96.31 311 LEU A O 1
ATOM 2400 N N . MET A 1 312 ? -20.927 -4.437 -1.747 1.00 96.94 312 MET A N 1
ATOM 2401 C CA . MET A 1 312 ? -21.139 -3.445 -0.692 1.00 96.94 312 MET A CA 1
ATOM 2402 C C . MET A 1 312 ? -22.350 -2.545 -0.996 1.00 96.94 312 MET A C 1
ATOM 2404 O O . MET A 1 312 ? -22.470 -2.017 -2.108 1.00 96.94 312 MET A O 1
ATOM 2408 N N . PRO A 1 313 ? -23.238 -2.318 -0.010 1.00 96.25 313 PRO A N 1
ATOM 2409 C CA . PRO A 1 313 ? -24.457 -1.545 -0.201 1.00 96.25 313 PRO A CA 1
ATOM 2410 C C . PRO A 1 313 ? -24.169 -0.042 -0.316 1.00 96.25 313 PRO A C 1
ATOM 2412 O O . PRO A 1 313 ? -23.115 0.463 0.072 1.00 96.25 313 PRO A O 1
ATOM 2415 N N . ARG A 1 314 ? -25.143 0.727 -0.811 1.00 94.94 314 ARG A N 1
ATOM 2416 C CA . ARG A 1 314 ? -25.053 2.194 -0.806 1.00 94.94 314 ARG A CA 1
ATOM 2417 C C . ARG A 1 314 ? -25.353 2.730 0.591 1.00 94.94 314 ARG A C 1
ATOM 2419 O O . ARG A 1 314 ? -26.511 2.853 0.978 1.00 94.94 314 ARG A O 1
ATOM 2426 N N . HIS A 1 315 ? -24.308 3.107 1.316 1.00 95.25 315 HIS A N 1
ATOM 2427 C CA . HIS A 1 315 ? -24.450 3.653 2.663 1.00 95.25 315 HIS A CA 1
ATOM 2428 C C . HIS A 1 315 ? -25.052 5.073 2.668 1.00 95.25 315 HIS A C 1
ATOM 2430 O O . HIS A 1 315 ? -24.900 5.824 1.706 1.00 95.25 315 HIS A O 1
ATOM 2436 N N . ARG A 1 316 ? -25.729 5.475 3.753 1.00 93.69 316 ARG A N 1
ATOM 2437 C CA . ARG A 1 316 ? -26.317 6.830 3.880 1.00 93.69 316 ARG A CA 1
ATOM 2438 C C . ARG A 1 316 ? -25.292 7.888 4.276 1.00 93.69 316 ARG A C 1
ATOM 2440 O O . ARG A 1 316 ? -25.374 9.025 3.829 1.00 93.69 316 ARG A O 1
ATOM 2447 N N . SER A 1 317 ? -24.351 7.500 5.128 1.00 94.75 317 SER A N 1
ATOM 2448 C CA . SER A 1 317 ? -23.277 8.366 5.610 1.00 94.75 317 SER A CA 1
ATOM 2449 C C . SER A 1 317 ? -22.212 8.624 4.541 1.00 94.75 317 SER A C 1
ATOM 2451 O O . SER A 1 317 ? -21.740 7.688 3.895 1.00 94.75 317 SER A O 1
ATOM 2453 N N . ASP A 1 318 ? -21.798 9.883 4.408 1.00 94.44 318 ASP A N 1
ATOM 2454 C CA . ASP A 1 318 ? -20.852 10.355 3.393 1.00 94.44 318 ASP A CA 1
ATOM 2455 C C . ASP A 1 318 ? -19.479 9.693 3.490 1.00 94.44 318 ASP A C 1
ATOM 2457 O O . ASP A 1 318 ? -18.951 9.262 2.467 1.00 94.44 318 ASP A O 1
ATOM 2461 N N . HIS A 1 319 ? -18.935 9.538 4.701 1.00 94.38 319 HIS A N 1
ATOM 2462 C CA . HIS A 1 319 ? -17.622 8.914 4.885 1.00 94.38 319 HIS A CA 1
ATOM 2463 C C . HIS A 1 319 ? -17.634 7.449 4.442 1.00 94.38 319 HIS A C 1
ATOM 2465 O O . HIS A 1 319 ? -16.778 7.051 3.666 1.00 94.38 319 HIS A O 1
ATOM 2471 N N . PHE A 1 320 ? -18.657 6.671 4.817 1.00 95.56 320 PHE A N 1
ATOM 2472 C CA . PHE A 1 320 ? -18.803 5.292 4.343 1.00 95.56 320 PHE A CA 1
ATOM 2473 C C . PHE A 1 320 ? -18.997 5.234 2.825 1.00 95.56 320 PHE A C 1
ATOM 2475 O O . PHE A 1 320 ? -18.404 4.383 2.170 1.00 95.56 320 PHE A O 1
ATOM 2482 N N . ARG A 1 321 ? -19.784 6.145 2.230 1.00 95.25 321 ARG A N 1
ATOM 2483 C CA . ARG A 1 321 ? -19.928 6.209 0.764 1.00 95.25 321 ARG A CA 1
ATOM 2484 C C . ARG A 1 321 ? -18.588 6.453 0.076 1.00 95.25 321 ARG A C 1
ATOM 2486 O O . ARG A 1 321 ? -18.323 5.826 -0.947 1.00 95.25 321 ARG A O 1
ATOM 2493 N N . GLN A 1 322 ? -17.766 7.346 0.622 1.00 93.88 322 GLN A N 1
ATOM 2494 C CA . GLN A 1 322 ? -16.424 7.614 0.116 1.00 93.88 322 GLN A CA 1
ATOM 2495 C C . GLN A 1 322 ? -15.534 6.368 0.225 1.00 93.88 322 GLN A C 1
ATOM 2497 O O . GLN A 1 322 ? -14.934 5.982 -0.777 1.00 93.88 322 GLN A O 1
ATOM 2502 N N . SER A 1 323 ? -15.519 5.694 1.382 1.00 95.38 323 SER A N 1
ATOM 2503 C CA . SER A 1 323 ? -14.775 4.444 1.600 1.00 95.38 323 SER A CA 1
ATOM 2504 C C . SER A 1 323 ? -15.171 3.349 0.612 1.00 95.38 323 SER A C 1
ATOM 2506 O O . SER A 1 323 ? -14.317 2.765 -0.046 1.00 95.38 323 SER A O 1
ATOM 2508 N N . ILE A 1 324 ? -16.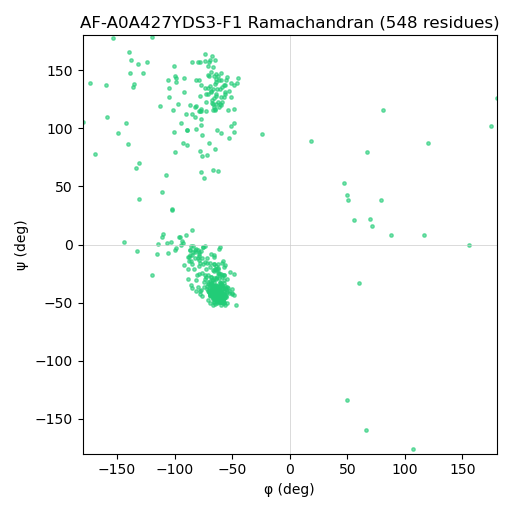476 3.098 0.470 1.00 96.19 324 ILE A N 1
ATOM 2509 C CA . ILE A 1 324 ? -17.019 2.052 -0.405 1.00 96.19 324 ILE A CA 1
ATOM 2510 C C . ILE A 1 324 ? -16.646 2.329 -1.859 1.00 96.19 324 ILE A C 1
ATOM 2512 O O . ILE A 1 324 ? -16.159 1.436 -2.545 1.00 96.19 324 ILE A O 1
ATOM 2516 N N . ARG A 1 325 ? -16.832 3.570 -2.332 1.00 94.62 325 ARG A N 1
ATOM 2517 C CA . ARG A 1 325 ? -16.470 3.954 -3.706 1.00 94.62 325 ARG A CA 1
ATOM 2518 C C . ARG A 1 325 ? -14.989 3.744 -3.979 1.00 94.62 325 ARG A C 1
ATOM 2520 O O . ARG A 1 325 ? -14.650 3.234 -5.042 1.00 94.62 325 ARG A O 1
ATOM 2527 N N . TYR A 1 326 ? -14.141 4.118 -3.026 1.00 94.19 326 TYR A N 1
ATOM 2528 C CA . TYR A 1 326 ? -12.700 3.965 -3.149 1.00 94.19 326 TYR A CA 1
ATOM 2529 C C . TYR A 1 326 ? -12.289 2.491 -3.221 1.00 94.19 326 TYR A C 1
ATOM 2531 O O . TYR A 1 326 ? -11.633 2.090 -4.175 1.00 94.19 326 TYR A O 1
ATOM 2539 N N . VAL A 1 327 ? -12.756 1.666 -2.280 1.00 95.69 327 VAL A N 1
ATOM 2540 C CA . VAL A 1 327 ? -12.461 0.224 -2.240 1.00 95.69 327 VAL A CA 1
ATOM 2541 C C . VAL A 1 327 ? -13.000 -0.496 -3.486 1.00 95.69 327 VAL A C 1
ATOM 2543 O O . VAL A 1 327 ? -12.349 -1.386 -4.029 1.00 95.69 327 VAL A O 1
ATOM 2546 N N . GLN A 1 328 ? -14.162 -0.079 -3.999 1.00 96.00 328 GLN A N 1
ATOM 2547 C CA . GLN A 1 328 ? -14.696 -0.565 -5.275 1.00 96.00 328 GLN A CA 1
ATOM 2548 C C . GLN A 1 328 ? -13.851 -0.130 -6.475 1.00 96.00 328 GLN A C 1
ATOM 2550 O O . GLN A 1 328 ? -13.706 -0.897 -7.423 1.00 96.00 328 GLN A O 1
ATOM 2555 N N . ALA A 1 329 ? -13.330 1.098 -6.474 1.00 94.56 329 ALA A N 1
ATOM 2556 C CA . ALA A 1 329 ? -12.446 1.579 -7.529 1.00 94.56 329 ALA A CA 1
ATOM 2557 C C . ALA A 1 329 ? -11.112 0.822 -7.522 1.00 94.56 329 ALA A C 1
ATOM 2559 O O . ALA A 1 329 ? -10.692 0.350 -8.574 1.00 94.56 329 ALA A O 1
ATOM 2560 N N . GLU A 1 330 ? -10.509 0.611 -6.350 1.00 94.88 330 GLU A N 1
ATOM 2561 C CA . GLU A 1 330 ? -9.328 -0.243 -6.179 1.00 94.88 330 GLU A CA 1
ATOM 2562 C C . GLU A 1 330 ? -9.555 -1.654 -6.723 1.00 94.88 330 GLU A C 1
ATOM 2564 O O . GLU A 1 330 ? -8.772 -2.128 -7.543 1.00 94.88 330 GLU A O 1
ATOM 2569 N N . ALA A 1 331 ? -10.655 -2.304 -6.331 1.00 96.31 331 ALA A N 1
ATOM 2570 C CA . ALA A 1 331 ? -10.990 -3.646 -6.800 1.00 96.31 331 ALA A CA 1
ATOM 2571 C C . ALA A 1 331 ? -11.116 -3.720 -8.333 1.00 96.31 331 ALA A C 1
ATOM 2573 O O . ALA A 1 331 ? -10.685 -4.698 -8.945 1.00 96.31 331 ALA A O 1
ATOM 2574 N N . ARG A 1 332 ? -11.661 -2.675 -8.977 1.00 95.62 332 ARG A N 1
ATOM 2575 C CA . ARG A 1 332 ? -11.721 -2.584 -10.446 1.00 95.62 332 ARG A CA 1
ATOM 2576 C C . ARG A 1 332 ? -10.336 -2.454 -11.077 1.00 95.62 332 ARG A C 1
ATOM 2578 O O . ARG A 1 332 ? -10.080 -3.128 -12.070 1.00 95.62 332 ARG A O 1
ATOM 2585 N N . VAL A 1 333 ? -9.449 -1.634 -10.506 1.00 94.50 333 VAL A N 1
ATOM 2586 C CA . VAL A 1 333 ? -8.056 -1.507 -10.977 1.00 94.50 333 VAL A CA 1
ATOM 2587 C C . VAL A 1 333 ? -7.343 -2.855 -10.880 1.00 94.50 333 VAL A C 1
ATOM 2589 O O . VAL A 1 333 ? -6.779 -3.317 -11.867 1.00 94.50 333 VAL A O 1
ATOM 2592 N N . ILE A 1 334 ? -7.431 -3.525 -9.728 1.00 95.19 334 ILE A N 1
ATOM 2593 C CA . ILE A 1 334 ? -6.844 -4.855 -9.504 1.00 95.19 334 ILE A CA 1
ATOM 2594 C C . ILE A 1 334 ? -7.379 -5.852 -10.535 1.00 95.19 334 ILE A C 1
ATOM 2596 O O . ILE A 1 334 ? -6.604 -6.529 -11.206 1.00 95.19 334 ILE A O 1
ATOM 2600 N N . SER A 1 335 ? -8.699 -5.905 -10.725 1.00 95.19 335 SER A N 1
ATOM 2601 C CA . SER A 1 335 ? -9.316 -6.807 -11.700 1.00 95.19 335 SER A CA 1
ATOM 2602 C C . SER A 1 335 ? -8.854 -6.543 -13.136 1.00 95.19 335 SER A C 1
ATOM 2604 O O . SER A 1 335 ? -8.758 -7.494 -13.908 1.00 95.19 335 SER A O 1
ATOM 2606 N N . ALA A 1 336 ? -8.574 -5.289 -13.503 1.00 95.06 336 ALA A N 1
ATOM 2607 C CA . ALA A 1 336 ? -8.091 -4.945 -14.838 1.00 95.06 336 ALA A CA 1
ATOM 2608 C C . ALA A 1 336 ? -6.674 -5.488 -15.090 1.00 95.06 336 ALA A C 1
ATOM 2610 O O . ALA A 1 336 ? -6.384 -5.985 -16.174 1.00 95.06 336 ALA A O 1
ATOM 2611 N N . PHE A 1 337 ? -5.801 -5.444 -14.076 1.00 94.12 337 PHE A N 1
ATOM 2612 C CA . PHE A 1 337 ? -4.427 -5.950 -14.174 1.00 94.12 337 PHE A CA 1
ATOM 2613 C C . PHE A 1 337 ? -4.289 -7.453 -13.915 1.00 94.12 337 PHE A C 1
ATOM 2615 O O . PHE A 1 337 ? -3.272 -8.028 -14.296 1.00 94.12 337 PHE A O 1
ATOM 2622 N N . ALA A 1 338 ? -5.281 -8.106 -13.305 1.00 93.06 338 ALA A N 1
ATOM 2623 C CA . ALA A 1 338 ? -5.185 -9.503 -12.879 1.00 93.06 338 ALA A CA 1
ATOM 2624 C C . ALA A 1 338 ? -4.809 -10.468 -14.018 1.00 93.06 338 ALA A C 1
ATOM 2626 O O . ALA A 1 338 ? -3.927 -11.306 -13.843 1.00 93.06 338 ALA A O 1
ATOM 2627 N N . HIS A 1 339 ? -5.430 -10.327 -15.196 1.00 91.88 339 HIS A N 1
ATOM 2628 C CA . HIS A 1 339 ? -5.130 -11.194 -16.339 1.00 91.88 339 HIS A CA 1
ATOM 2629 C C . HIS A 1 339 ? -3.705 -10.987 -16.865 1.00 91.88 339 HIS A C 1
ATOM 2631 O O . HIS A 1 339 ? -2.972 -11.955 -17.046 1.00 91.88 339 HIS A O 1
ATOM 2637 N N . LEU A 1 340 ? -3.293 -9.727 -17.042 1.00 92.19 340 LEU A N 1
ATOM 2638 C CA . LEU A 1 340 ? -1.937 -9.388 -17.470 1.00 92.19 340 LEU A CA 1
ATOM 2639 C C . LEU A 1 340 ? -0.890 -9.914 -16.479 1.00 92.19 340 LEU A C 1
ATOM 2641 O O . LEU A 1 340 ? 0.122 -10.468 -16.895 1.00 92.19 340 LEU A O 1
ATOM 2645 N N . ASN A 1 341 ? -1.147 -9.769 -15.176 1.00 91.81 341 ASN A N 1
ATOM 2646 C CA . ASN A 1 341 ? -0.263 -10.287 -14.138 1.00 91.81 341 ASN A CA 1
ATOM 2647 C C . ASN A 1 341 ? -0.133 -11.816 -14.213 1.00 91.81 341 ASN A C 1
ATOM 2649 O O . ASN A 1 341 ? 0.980 -12.311 -14.093 1.00 91.81 341 ASN A O 1
ATOM 2653 N N . SER A 1 342 ? -1.227 -12.547 -14.467 1.00 90.06 342 SER A N 1
ATOM 2654 C CA . SER A 1 342 ? -1.191 -14.009 -14.656 1.00 90.06 342 SER A CA 1
ATOM 2655 C C . SER A 1 342 ? -0.294 -14.406 -15.828 1.00 90.06 342 SER A C 1
ATOM 2657 O O . SER A 1 342 ? 0.569 -15.260 -15.665 1.00 90.06 342 SER A O 1
ATOM 2659 N N . ILE A 1 343 ? -0.433 -13.740 -16.985 1.00 88.62 343 ILE A N 1
ATOM 2660 C CA . ILE A 1 343 ? 0.408 -14.014 -18.164 1.00 88.62 343 ILE A CA 1
ATOM 2661 C C . ILE A 1 343 ? 1.887 -13.761 -17.842 1.00 88.62 343 ILE A C 1
ATOM 2663 O O . ILE A 1 343 ? 2.751 -14.549 -18.220 1.00 88.62 343 ILE A O 1
ATOM 2667 N N . LEU A 1 344 ? 2.187 -12.668 -17.132 1.00 86.62 344 LEU A N 1
ATOM 2668 C CA . LEU A 1 344 ? 3.556 -12.343 -16.729 1.00 86.62 344 LEU A CA 1
ATOM 2669 C C . LEU A 1 344 ? 4.122 -13.361 -15.738 1.00 86.62 344 LEU A C 1
ATOM 2671 O O . LEU A 1 344 ? 5.264 -13.769 -15.893 1.00 86.62 344 LEU A O 1
ATOM 2675 N N . GLU A 1 345 ? 3.346 -13.788 -14.744 1.00 86.12 345 GLU A N 1
ATOM 2676 C CA . GLU A 1 345 ? 3.773 -14.806 -13.779 1.00 86.12 345 GLU A CA 1
ATOM 2677 C C . GLU A 1 345 ? 4.033 -16.160 -14.448 1.00 86.12 345 GLU A C 1
ATOM 2679 O O . GLU A 1 345 ? 5.042 -16.801 -14.159 1.00 86.12 345 GLU A O 1
ATOM 2684 N N . GLU A 1 346 ? 3.163 -16.574 -15.371 1.00 85.31 346 GLU A N 1
ATOM 2685 C CA . GLU A 1 346 ? 3.347 -17.791 -16.166 1.00 85.31 346 GLU A CA 1
ATOM 2686 C C . GLU A 1 346 ? 4.603 -17.698 -17.040 1.00 85.31 346 GLU A C 1
ATOM 2688 O O . GLU A 1 346 ? 5.411 -18.625 -17.058 1.00 85.31 346 GLU A O 1
ATOM 2693 N N . GLY A 1 347 ? 4.816 -16.558 -17.705 1.00 82.25 347 GLY A N 1
ATOM 2694 C CA . GLY A 1 347 ? 6.022 -16.308 -18.490 1.00 82.25 347 GLY A CA 1
ATOM 2695 C C . GLY A 1 347 ? 7.298 -16.294 -17.644 1.00 82.25 347 GLY A C 1
ATOM 2696 O O . GLY A 1 347 ? 8.322 -16.800 -18.087 1.00 82.25 347 GLY A O 1
ATOM 2697 N N . GLU A 1 348 ? 7.250 -15.744 -16.425 1.00 80.38 348 GLU A N 1
ATOM 2698 C CA . GLU A 1 348 ? 8.408 -15.635 -15.523 1.00 80.38 348 GLU A CA 1
ATOM 2699 C C . GLU A 1 348 ? 8.780 -16.993 -14.918 1.00 80.38 348 GLU A C 1
ATOM 2701 O O . GLU A 1 348 ? 9.934 -17.206 -14.548 1.00 80.38 348 GLU A O 1
ATOM 2706 N N . ALA A 1 349 ? 7.814 -17.908 -14.800 1.00 81.56 349 ALA A N 1
ATOM 2707 C CA . ALA A 1 349 ? 8.043 -19.267 -14.323 1.00 81.56 349 ALA A CA 1
ATOM 2708 C C . ALA A 1 349 ? 8.701 -20.169 -15.383 1.00 81.56 349 ALA A C 1
ATOM 2710 O O . ALA A 1 349 ? 9.361 -21.148 -15.030 1.00 81.56 349 ALA A O 1
ATOM 2711 N N . VAL A 1 350 ? 8.533 -19.856 -16.672 1.00 79.81 350 VAL A N 1
ATOM 2712 C CA . VAL A 1 350 ? 9.131 -20.609 -17.781 1.00 79.81 350 VAL A CA 1
ATOM 2713 C C . VAL A 1 350 ? 10.510 -20.027 -18.095 1.00 79.81 350 VAL A C 1
ATOM 2715 O O . VAL A 1 350 ? 10.640 -19.030 -18.798 1.00 79.81 350 VAL A O 1
ATOM 2718 N N . THR A 1 351 ? 11.564 -20.666 -17.584 1.00 61.78 351 THR A N 1
ATOM 2719 C CA . THR A 1 351 ? 12.961 -20.242 -17.799 1.00 61.78 351 THR A CA 1
ATOM 2720 C C . THR A 1 351 ? 13.422 -20.358 -19.258 1.00 61.78 351 THR A C 1
ATOM 2722 O O . THR A 1 351 ? 14.333 -19.642 -19.663 1.00 61.78 351 THR A O 1
ATOM 2725 N N . ASP A 1 352 ? 12.770 -21.207 -20.060 1.00 56.38 352 ASP A N 1
ATOM 2726 C CA . ASP A 1 352 ? 13.175 -21.547 -21.431 1.00 56.38 352 ASP A CA 1
ATOM 2727 C C . ASP A 1 352 ? 12.252 -20.920 -22.488 1.00 56.38 352 ASP A C 1
ATOM 2729 O O . ASP A 1 352 ? 11.630 -21.608 -23.296 1.00 56.38 352 ASP A O 1
ATOM 2733 N N . GLY A 1 353 ? 12.184 -19.588 -22.488 1.00 57.31 353 GLY A N 1
ATOM 2734 C CA . GLY A 1 353 ? 11.503 -18.810 -23.522 1.00 57.31 353 GLY A CA 1
ATOM 2735 C C . GLY A 1 353 ? 9.991 -18.730 -23.318 1.00 57.31 353 GLY A C 1
ATOM 2736 O O . GLY A 1 353 ? 9.260 -19.715 -23.398 1.00 57.31 353 GLY A O 1
ATOM 2737 N N . CYS A 1 354 ? 9.499 -17.515 -23.089 1.00 56.66 354 CYS A N 1
ATOM 2738 C CA . CYS A 1 354 ? 8.069 -17.261 -23.028 1.00 56.66 354 CYS A CA 1
ATOM 2739 C C . CYS A 1 354 ? 7.451 -17.534 -24.411 1.00 56.66 354 CYS A C 1
ATOM 2741 O O . CYS A 1 354 ? 7.787 -16.870 -25.388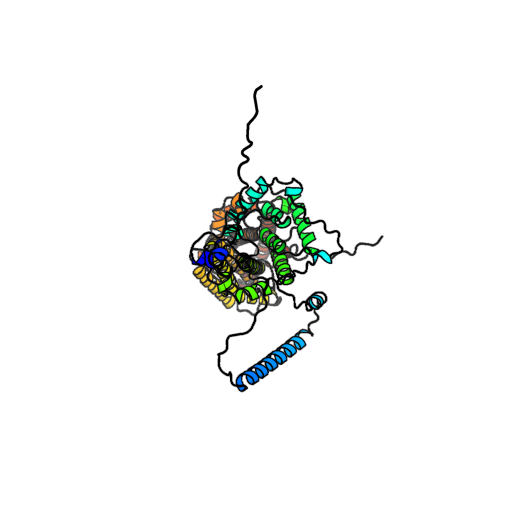 1.00 56.66 354 CYS A O 1
ATOM 2743 N N . GLY A 1 355 ? 6.552 -18.519 -24.496 1.00 58.12 355 GLY A N 1
ATOM 2744 C CA . GLY A 1 355 ? 5.798 -18.824 -25.718 1.00 58.12 355 GLY A CA 1
ATOM 2745 C C . GLY A 1 355 ? 4.695 -17.808 -26.037 1.00 58.12 355 GLY A C 1
ATOM 2746 O O . GLY A 1 355 ? 4.002 -17.966 -27.040 1.00 58.12 355 GLY A O 1
ATOM 2747 N N . ALA A 1 356 ? 4.502 -16.792 -25.188 1.00 63.81 356 ALA A N 1
ATOM 2748 C CA . ALA A 1 356 ? 3.575 -15.707 -25.464 1.00 63.81 356 ALA A CA 1
ATOM 2749 C C . ALA A 1 356 ? 4.157 -14.791 -26.546 1.00 63.81 356 ALA A C 1
ATOM 2751 O O . ALA A 1 356 ? 5.295 -14.328 -26.434 1.00 63.81 356 ALA A O 1
ATOM 2752 N N . ASP A 1 357 ? 3.362 -14.503 -27.578 1.00 76.56 357 ASP A N 1
ATOM 2753 C CA . ASP A 1 357 ? 3.709 -13.485 -28.562 1.00 76.56 357 ASP A CA 1
ATOM 2754 C C . ASP A 1 357 ? 3.866 -12.145 -27.833 1.00 76.56 357 ASP A C 1
ATOM 2756 O O . ASP A 1 357 ? 2.944 -11.650 -27.176 1.00 76.56 357 ASP A O 1
ATOM 2760 N N . GLY A 1 358 ? 5.056 -11.550 -27.910 1.00 78.50 358 GLY A N 1
ATOM 2761 C CA . GLY A 1 358 ? 5.316 -10.286 -27.238 1.00 78.50 358 GLY A CA 1
ATOM 2762 C C . GLY A 1 358 ? 4.414 -9.152 -27.693 1.00 78.50 358 GLY A C 1
ATOM 2763 O O . GLY A 1 358 ? 4.139 -8.243 -26.908 1.00 78.50 358 GLY A O 1
ATOM 2764 N N . GLN A 1 359 ? 3.888 -9.231 -28.916 1.00 82.00 359 GLN A N 1
ATOM 2765 C CA . GLN A 1 359 ? 2.887 -8.287 -29.395 1.00 82.00 359 GLN A CA 1
ATOM 2766 C C . GLN A 1 359 ? 1.575 -8.406 -28.618 1.00 82.00 359 GLN A C 1
ATOM 2768 O O . GLN A 1 359 ? 1.019 -7.382 -28.222 1.00 82.00 359 GLN A O 1
ATOM 2773 N N . ASP A 1 360 ? 1.122 -9.622 -28.309 1.00 85.31 360 ASP A N 1
ATOM 2774 C CA . ASP A 1 360 ? -0.102 -9.841 -27.532 1.00 85.31 360 ASP A CA 1
ATOM 2775 C C . ASP A 1 360 ? 0.038 -9.301 -26.105 1.00 85.31 360 ASP A C 1
ATOM 2777 O O . ASP A 1 360 ? -0.896 -8.701 -25.560 1.00 85.31 360 ASP A O 1
ATOM 2781 N N . LEU A 1 361 ? 1.224 -9.447 -25.505 1.00 86.69 361 LEU A N 1
ATOM 2782 C CA . LEU A 1 361 ? 1.500 -8.947 -24.160 1.00 86.69 361 LEU A CA 1
ATOM 2783 C C . LEU A 1 361 ? 1.543 -7.408 -24.120 1.00 86.69 361 LEU A C 1
ATOM 2785 O O . LEU A 1 361 ? 0.948 -6.789 -23.233 1.00 86.69 361 LEU A O 1
ATOM 2789 N N . ILE A 1 362 ? 2.177 -6.778 -25.114 1.00 85.44 362 ILE A N 1
ATOM 2790 C CA . ILE A 1 362 ? 2.205 -5.314 -25.277 1.00 85.44 362 ILE A CA 1
ATOM 2791 C C . ILE A 1 362 ? 0.799 -4.763 -25.559 1.00 85.44 362 ILE A C 1
ATOM 2793 O O . ILE A 1 362 ? 0.398 -3.745 -24.981 1.00 85.44 362 ILE A O 1
ATOM 2797 N N . GLN A 1 363 ? 0.024 -5.437 -26.409 1.00 88.94 363 GLN A N 1
ATOM 2798 C CA . GLN A 1 363 ? -1.350 -5.054 -26.728 1.00 88.94 363 GLN A CA 1
ATOM 2799 C C . GLN A 1 363 ? -2.260 -5.176 -25.499 1.00 88.94 363 GLN A C 1
ATOM 2801 O O . GLN A 1 363 ? -3.059 -4.274 -25.224 1.00 88.94 363 GLN A O 1
ATOM 2806 N N . SER A 1 364 ? -2.108 -6.251 -24.722 1.00 90.62 364 SER A N 1
ATOM 2807 C CA . SER A 1 364 ? -2.824 -6.455 -23.458 1.00 90.62 364 SER A CA 1
ATOM 2808 C C . SER A 1 364 ? -2.484 -5.363 -22.447 1.00 90.62 364 SER A C 1
ATOM 2810 O O . SER A 1 364 ? -3.384 -4.745 -21.880 1.00 90.62 364 SER A O 1
ATOM 2812 N N . TYR A 1 365 ? -1.197 -5.046 -22.285 1.00 91.69 365 TYR A N 1
ATOM 2813 C CA . TYR A 1 365 ? -0.740 -3.950 -21.429 1.00 91.69 365 TYR A CA 1
ATOM 2814 C C . TYR A 1 365 ? -1.339 -2.599 -21.834 1.00 91.69 365 TYR A C 1
ATOM 2816 O O . TYR A 1 365 ? -1.883 -1.878 -20.993 1.00 91.69 365 TYR A O 1
ATOM 2824 N N . SER A 1 366 ? -1.304 -2.277 -23.128 1.00 89.69 366 SER A N 1
ATOM 2825 C CA . SER A 1 366 ? -1.870 -1.037 -23.671 1.00 89.69 366 SER A CA 1
ATOM 2826 C C . SER A 1 366 ? -3.376 -0.938 -23.420 1.00 89.69 366 SER A C 1
ATOM 2828 O O . SER A 1 366 ? -3.873 0.108 -22.996 1.00 89.69 366 SER A O 1
ATOM 2830 N N . THR A 1 367 ? -4.090 -2.047 -23.626 1.00 92.44 367 THR A N 1
ATOM 2831 C CA . THR A 1 367 ? -5.539 -2.147 -23.423 1.00 92.44 367 THR A CA 1
ATOM 2832 C C . THR A 1 367 ? -5.910 -1.921 -21.960 1.00 92.44 367 THR A C 1
ATOM 2834 O O . THR A 1 367 ? -6.743 -1.064 -21.669 1.00 92.44 367 THR A O 1
ATOM 2837 N N . VAL A 1 368 ? -5.255 -2.627 -21.031 1.00 92.69 368 VAL A N 1
ATOM 2838 C CA . VAL A 1 368 ? -5.504 -2.479 -19.587 1.00 92.69 368 VAL A CA 1
ATOM 2839 C C . VAL A 1 368 ? -5.206 -1.056 -19.132 1.00 92.69 368 VAL A C 1
ATOM 2841 O O . VAL A 1 368 ? -5.996 -0.458 -18.401 1.00 92.69 368 VAL A O 1
ATOM 2844 N N . ARG A 1 369 ? -4.102 -0.466 -19.600 1.00 90.25 369 ARG A N 1
ATOM 2845 C CA . ARG A 1 369 ? -3.741 0.902 -19.231 1.00 90.25 369 ARG A CA 1
ATOM 2846 C C . ARG A 1 369 ? -4.794 1.915 -19.687 1.00 90.25 369 ARG A C 1
ATOM 2848 O O . ARG A 1 369 ? -5.174 2.779 -18.900 1.00 90.25 369 ARG A O 1
ATOM 2855 N N . TYR A 1 370 ? -5.277 1.809 -20.927 1.00 90.12 370 TYR A N 1
ATOM 2856 C CA . TYR A 1 370 ? -6.331 2.690 -21.437 1.00 90.12 370 TYR A CA 1
ATOM 2857 C C . TYR A 1 370 ? -7.630 2.534 -20.637 1.00 90.12 370 TYR A C 1
ATOM 2859 O O . TYR A 1 370 ? -8.191 3.530 -20.181 1.00 90.12 370 TYR A O 1
ATOM 2867 N N . GLN A 1 371 ? -8.052 1.290 -20.388 1.00 91.00 371 GLN A N 1
ATOM 2868 C CA . GLN A 1 371 ? -9.242 0.990 -19.588 1.00 91.00 371 GLN A CA 1
ATOM 2869 C C . GLN A 1 371 ? -9.148 1.591 -18.182 1.00 91.00 371 GLN A C 1
ATOM 2871 O O . GLN A 1 371 ? -10.093 2.215 -17.705 1.00 91.00 371 GLN A O 1
ATOM 2876 N N . VAL A 1 372 ? -8.005 1.439 -17.507 1.00 88.62 372 VAL A N 1
ATOM 2877 C CA . VAL A 1 372 ? -7.827 1.991 -16.160 1.00 88.62 372 VAL A CA 1
ATOM 2878 C C . VAL A 1 372 ? -7.758 3.514 -16.183 1.00 88.62 372 VAL A C 1
ATOM 2880 O O . VAL A 1 372 ? -8.397 4.150 -15.350 1.00 88.62 372 VAL A O 1
ATOM 2883 N N . ALA A 1 373 ? -7.064 4.119 -17.148 1.00 87.19 373 ALA A N 1
ATOM 2884 C CA . ALA A 1 373 ? -7.033 5.574 -17.288 1.00 87.19 373 ALA A CA 1
ATOM 2885 C C . ALA A 1 373 ? -8.445 6.170 -17.456 1.00 87.19 373 ALA A C 1
ATOM 2887 O O . ALA A 1 373 ? -8.752 7.188 -16.836 1.00 87.19 373 ALA A O 1
ATOM 2888 N N . GLU A 1 374 ? -9.319 5.510 -18.223 1.00 88.62 374 GLU A N 1
ATOM 2889 C CA . GLU A 1 374 ? -10.721 5.907 -18.394 1.00 88.62 374 GLU A CA 1
ATOM 2890 C C . GLU A 1 374 ? -11.531 5.750 -17.094 1.00 88.62 374 GLU A C 1
ATOM 2892 O O . GLU A 1 374 ? -12.277 6.651 -16.706 1.00 88.62 374 GLU A O 1
ATOM 2897 N N . MET A 1 375 ? -11.335 4.644 -16.363 1.00 87.94 375 MET A N 1
ATOM 2898 C CA . MET A 1 375 ? -12.019 4.387 -15.086 1.00 87.94 375 MET A CA 1
ATOM 2899 C C . MET A 1 375 ? -11.683 5.401 -13.987 1.00 87.94 375 MET A C 1
ATOM 2901 O O . MET A 1 375 ? -12.485 5.600 -13.073 1.00 87.94 375 MET A O 1
ATOM 2905 N N . MET A 1 376 ? -10.498 6.006 -14.041 1.00 84.25 376 MET A N 1
ATOM 2906 C CA . MET A 1 376 ? -9.966 6.846 -12.968 1.00 84.25 376 MET A CA 1
ATOM 2907 C C . MET A 1 376 ? -10.438 8.301 -12.999 1.00 84.25 376 MET A C 1
ATOM 2909 O O . MET A 1 376 ? -10.052 9.051 -12.103 1.00 84.25 376 MET A O 1
ATOM 2913 N N . GLY A 1 377 ? -11.262 8.686 -13.986 1.00 69.19 377 GLY A N 1
ATOM 2914 C CA . GLY A 1 377 ? -11.736 10.049 -14.253 1.00 69.19 377 GLY A CA 1
ATOM 2915 C C . GLY A 1 377 ? -11.729 10.995 -13.046 1.00 69.19 377 GLY A C 1
ATOM 2916 O O . GLY A 1 377 ? -12.669 10.991 -12.265 1.00 69.19 377 GLY A O 1
ATOM 2917 N N . GLY A 1 378 ? -10.656 11.785 -12.905 1.00 70.00 378 GLY A N 1
ATOM 2918 C CA . GLY A 1 378 ? -10.463 12.915 -11.977 1.00 70.00 378 GLY A CA 1
ATOM 2919 C C . GLY A 1 378 ? -10.547 12.676 -10.456 1.00 70.00 378 GLY A C 1
ATOM 2920 O O . GLY A 1 378 ? -9.838 13.341 -9.704 1.00 70.00 378 GLY A O 1
ATOM 2921 N N . ASP A 1 379 ? -11.384 11.758 -9.980 1.00 72.88 379 ASP A N 1
ATOM 2922 C CA . ASP A 1 379 ? -11.939 11.796 -8.619 1.00 72.88 379 ASP A CA 1
ATOM 2923 C C . ASP A 1 379 ? -11.071 11.101 -7.551 1.00 72.88 379 ASP A C 1
ATOM 2925 O O . ASP A 1 379 ? -11.324 11.239 -6.350 1.00 72.88 379 ASP A O 1
ATOM 2929 N N . HIS A 1 380 ? -10.033 10.353 -7.943 1.00 79.81 380 HIS A N 1
ATOM 2930 C CA . HIS A 1 380 ? -9.248 9.521 -7.020 1.00 79.81 380 HIS A CA 1
ATOM 2931 C C . HIS A 1 380 ? -7.729 9.663 -7.203 1.00 79.81 380 HIS A C 1
ATOM 2933 O O . HIS A 1 380 ? -7.042 8.703 -7.548 1.00 79.81 380 HIS A O 1
ATOM 2939 N N . GLY A 1 381 ? -7.177 10.847 -6.913 1.00 82.94 381 GLY A N 1
ATOM 2940 C CA . GLY A 1 381 ? -5.745 11.140 -7.105 1.00 82.94 381 GLY A CA 1
ATOM 2941 C C . GLY A 1 381 ? -4.770 10.158 -6.429 1.00 82.94 381 GLY A C 1
ATOM 2942 O O . GLY A 1 381 ? -3.755 9.795 -7.015 1.00 82.94 381 GLY A O 1
ATOM 2943 N N . ALA A 1 382 ? -5.082 9.661 -5.229 1.00 83.12 382 ALA A N 1
ATOM 2944 C CA . ALA A 1 382 ? -4.240 8.680 -4.534 1.00 83.12 382 ALA A CA 1
ATOM 2945 C C . ALA A 1 382 ? -4.236 7.298 -5.203 1.00 83.12 382 ALA A C 1
ATOM 2947 O O . ALA A 1 382 ? -3.176 6.699 -5.375 1.00 83.12 382 ALA A O 1
ATOM 2948 N N . LEU A 1 383 ? -5.414 6.813 -5.605 1.00 89.19 383 LEU A N 1
ATOM 2949 C CA . LEU A 1 383 ? -5.549 5.558 -6.344 1.00 89.19 383 LEU A CA 1
ATOM 2950 C C . LEU A 1 383 ? -4.925 5.679 -7.740 1.00 89.19 383 LEU A C 1
ATOM 2952 O O . LEU A 1 383 ? -4.385 4.712 -8.265 1.00 89.19 383 LEU A O 1
ATOM 2956 N N . TYR A 1 384 ? -4.950 6.877 -8.328 1.00 90.00 384 TYR A N 1
ATOM 2957 C CA . TYR A 1 384 ? -4.298 7.138 -9.605 1.00 90.00 384 TYR A CA 1
ATOM 2958 C C . TYR A 1 384 ? -2.789 6.918 -9.507 1.00 90.00 384 TYR A C 1
ATOM 2960 O O . TYR A 1 384 ? -2.215 6.248 -10.358 1.00 90.00 384 TYR A O 1
ATOM 2968 N N . GLN A 1 385 ? -2.155 7.376 -8.426 1.00 88.31 385 GLN A N 1
ATOM 2969 C CA . GLN A 1 385 ? -0.745 7.072 -8.176 1.00 88.31 385 GLN A CA 1
ATOM 2970 C C . GLN A 1 385 ? -0.489 5.564 -8.041 1.00 88.31 385 GLN A C 1
ATOM 2972 O O . GLN A 1 385 ? 0.502 5.081 -8.579 1.00 88.31 385 GLN A O 1
ATOM 2977 N N . ASP A 1 386 ? -1.369 4.815 -7.366 1.00 90.94 386 ASP A N 1
ATOM 2978 C CA . ASP A 1 386 ? -1.228 3.355 -7.233 1.00 90.94 386 ASP A CA 1
ATOM 2979 C C . ASP A 1 386 ? -1.311 2.670 -8.603 1.00 90.94 386 ASP A C 1
ATOM 2981 O O . ASP A 1 386 ? -0.471 1.837 -8.935 1.00 90.94 386 ASP A O 1
ATOM 2985 N N . TYR A 1 387 ? -2.269 3.085 -9.436 1.00 91.81 387 TYR A N 1
ATOM 2986 C CA . TYR A 1 387 ? -2.390 2.647 -10.827 1.00 91.81 387 TYR A CA 1
ATOM 2987 C C . TYR A 1 387 ? -1.122 2.945 -11.638 1.00 91.81 387 TYR A C 1
ATOM 2989 O O . TYR A 1 387 ? -0.642 2.072 -12.365 1.00 91.81 387 TYR A O 1
ATOM 2997 N N . VAL A 1 388 ? -0.569 4.155 -11.525 1.00 90.38 388 VAL A N 1
ATOM 2998 C CA . VAL A 1 388 ? 0.661 4.522 -12.233 1.00 90.38 388 VAL A CA 1
ATOM 2999 C C . VAL A 1 388 ? 1.822 3.647 -11.748 1.00 90.38 388 VAL A C 1
ATOM 3001 O O . VAL A 1 388 ? 2.583 3.145 -12.575 1.00 90.38 388 VAL A O 1
ATOM 3004 N N . CYS A 1 389 ? 1.923 3.381 -10.441 1.00 90.94 389 CYS A N 1
ATOM 3005 C CA . CYS A 1 389 ? 2.936 2.482 -9.889 1.00 90.94 389 CYS A CA 1
ATOM 3006 C C . CYS A 1 389 ? 2.819 1.053 -10.446 1.00 90.94 389 CYS A C 1
ATOM 3008 O O . CYS A 1 389 ? 3.823 0.494 -10.890 1.00 90.94 389 CYS A O 1
ATOM 3010 N N . ILE A 1 390 ? 1.608 0.482 -10.471 1.00 92.00 390 ILE A N 1
ATOM 3011 C CA . ILE A 1 390 ? 1.349 -0.844 -11.057 1.00 92.00 390 ILE A CA 1
ATOM 3012 C C . ILE A 1 390 ? 1.713 -0.836 -12.546 1.00 92.00 390 ILE A C 1
ATOM 3014 O O . ILE A 1 390 ? 2.443 -1.706 -13.010 1.00 92.00 390 ILE A O 1
ATOM 3018 N N . SER A 1 391 ? 1.267 0.177 -13.292 1.00 91.25 391 SER A N 1
ATOM 3019 C CA . SER A 1 391 ? 1.507 0.287 -14.735 1.00 91.25 391 SER A CA 1
ATOM 3020 C C . SER A 1 391 ? 2.989 0.349 -15.078 1.00 91.25 391 SER A C 1
ATOM 3022 O O . SER A 1 391 ? 3.424 -0.296 -16.032 1.00 91.25 391 SER A O 1
ATOM 3024 N N . VAL A 1 392 ? 3.774 1.121 -14.324 1.00 89.12 392 VAL A N 1
ATOM 3025 C CA . VAL A 1 392 ? 5.217 1.222 -14.557 1.00 89.12 392 VAL A CA 1
ATOM 3026 C C . VAL A 1 392 ? 5.913 -0.086 -14.212 1.00 89.12 392 VAL A C 1
ATOM 3028 O O . VAL A 1 392 ? 6.721 -0.548 -15.007 1.00 89.12 392 VAL A O 1
ATOM 3031 N N . LEU A 1 393 ? 5.572 -0.739 -13.101 1.00 89.19 393 LEU A N 1
ATOM 3032 C CA . LEU A 1 393 ? 6.193 -2.020 -12.757 1.00 89.19 393 LEU A CA 1
ATOM 3033 C C . LEU A 1 393 ? 5.837 -3.145 -13.727 1.00 89.19 393 LEU A C 1
ATOM 3035 O O . LEU A 1 393 ? 6.730 -3.886 -14.129 1.00 89.19 393 LEU A O 1
ATOM 3039 N N . MET A 1 394 ? 4.585 -3.232 -14.179 1.00 89.38 394 MET A N 1
ATOM 3040 C CA . MET A 1 394 ? 4.206 -4.170 -15.242 1.00 89.38 394 MET A CA 1
ATOM 3041 C C . MET A 1 394 ? 4.990 -3.887 -16.524 1.00 89.38 394 MET A C 1
ATOM 3043 O O . MET A 1 394 ? 5.510 -4.809 -17.144 1.00 89.38 394 MET A O 1
ATOM 3047 N N . GLY A 1 395 ? 5.157 -2.610 -16.881 1.00 87.19 395 GLY A N 1
ATOM 3048 C CA . GLY A 1 395 ? 5.996 -2.205 -18.005 1.00 87.19 395 GLY A CA 1
ATOM 3049 C C . GLY A 1 395 ? 7.463 -2.619 -17.838 1.00 87.19 395 GLY A C 1
ATOM 3050 O O . GLY A 1 395 ? 8.056 -3.119 -18.789 1.00 87.19 395 GLY A O 1
ATOM 3051 N N . ILE A 1 396 ? 8.037 -2.478 -16.635 1.00 84.12 396 ILE A N 1
ATOM 3052 C CA . ILE A 1 396 ? 9.402 -2.935 -16.313 1.00 84.12 396 ILE A CA 1
ATOM 3053 C C . ILE A 1 396 ? 9.515 -4.457 -16.477 1.00 84.12 396 ILE A C 1
ATOM 3055 O O . ILE A 1 396 ? 10.480 -4.924 -17.077 1.00 84.12 396 ILE A O 1
ATOM 3059 N N . ARG A 1 397 ? 8.533 -5.226 -15.988 1.00 84.81 397 ARG A N 1
ATOM 3060 C CA . ARG A 1 397 ? 8.503 -6.694 -16.123 1.00 84.81 397 ARG A CA 1
ATOM 3061 C C . ARG A 1 397 ? 8.427 -7.119 -17.589 1.00 84.81 397 ARG A C 1
ATOM 3063 O O . ARG A 1 397 ? 9.258 -7.899 -18.039 1.00 84.81 397 ARG A O 1
ATOM 3070 N N . ILE A 1 398 ? 7.515 -6.525 -18.363 1.00 84.12 398 ILE A N 1
ATOM 3071 C CA . ILE A 1 398 ? 7.398 -6.734 -19.818 1.00 84.12 398 ILE A CA 1
ATOM 3072 C C . ILE A 1 398 ? 8.708 -6.375 -20.533 1.00 84.12 398 ILE A C 1
ATOM 3074 O O . ILE A 1 398 ? 9.171 -7.119 -21.397 1.00 84.12 398 ILE A O 1
ATOM 3078 N N . ALA A 1 399 ? 9.336 -5.259 -20.155 1.00 79.31 399 ALA A N 1
ATOM 3079 C CA . ALA A 1 399 ? 10.622 -4.859 -20.712 1.00 79.31 399 ALA A CA 1
ATOM 3080 C C . ALA A 1 399 ? 11.740 -5.855 -20.384 1.00 79.31 399 ALA A C 1
ATOM 3082 O O . ALA A 1 399 ? 12.669 -5.984 -21.173 1.00 79.31 399 ALA A O 1
ATOM 3083 N N . GLY A 1 400 ? 11.647 -6.572 -19.261 1.00 76.19 400 GLY A N 1
ATOM 3084 C CA . GLY A 1 400 ? 12.557 -7.665 -18.916 1.00 76.19 400 GLY A CA 1
ATOM 3085 C C . GLY A 1 400 ? 12.448 -8.856 -19.859 1.00 76.19 400 GLY A C 1
ATOM 3086 O O . GLY A 1 400 ? 13.472 -9.417 -20.230 1.00 76.19 400 GLY A O 1
ATOM 3087 N N . PHE A 1 401 ? 11.237 -9.185 -20.311 1.00 73.75 401 PHE A N 1
ATOM 3088 C CA . PHE A 1 401 ? 11.014 -10.272 -21.265 1.00 73.75 401 PHE A CA 1
ATOM 3089 C C . PHE A 1 401 ? 11.520 -9.959 -22.668 1.00 73.75 401 PHE A C 1
ATOM 3091 O O . PHE A 1 401 ? 12.186 -10.783 -23.286 1.00 73.75 401 PHE A O 1
ATOM 3098 N N . PHE A 1 402 ? 11.188 -8.774 -23.182 1.00 70.44 402 PHE A N 1
ATOM 3099 C CA . PHE A 1 402 ? 11.476 -8.418 -24.577 1.00 70.44 402 PHE A CA 1
ATOM 3100 C C . PHE A 1 402 ? 12.724 -7.573 -24.746 1.00 70.44 402 PHE A C 1
ATOM 3102 O O . PHE A 1 402 ? 13.056 -7.203 -25.871 1.00 70.44 402 PHE A O 1
ATOM 3109 N N . GLN A 1 403 ? 13.367 -7.199 -23.637 1.00 68.06 403 GLN A N 1
ATOM 3110 C CA . GLN A 1 403 ? 14.552 -6.338 -23.612 1.00 68.06 403 GLN A CA 1
ATOM 3111 C C . GLN A 1 403 ? 14.334 -4.988 -24.305 1.00 68.06 403 GLN A C 1
ATOM 3113 O O . GLN A 1 403 ? 15.263 -4.290 -24.710 1.00 68.06 403 GLN A O 1
ATOM 3118 N N . ARG A 1 404 ? 13.066 -4.600 -24.438 1.00 67.06 404 ARG A N 1
ATOM 3119 C CA . ARG A 1 404 ? 12.598 -3.378 -25.078 1.00 67.06 404 ARG A CA 1
ATOM 3120 C C . ARG A 1 404 ? 11.524 -2.782 -24.194 1.00 67.06 404 ARG A C 1
ATOM 3122 O O . ARG A 1 404 ? 10.640 -3.493 -23.725 1.00 67.06 404 ARG A O 1
ATOM 3129 N N . MET A 1 405 ? 11.580 -1.471 -23.978 1.00 64.62 405 MET A N 1
ATOM 3130 C CA . MET A 1 405 ? 10.533 -0.807 -23.211 1.00 64.62 405 MET A CA 1
ATOM 3131 C C . MET A 1 405 ? 9.219 -0.854 -24.009 1.00 64.62 405 MET A C 1
ATOM 3133 O O . MET A 1 405 ? 9.201 -0.363 -25.142 1.00 64.62 405 MET A O 1
ATOM 3137 N N . PRO A 1 406 ? 8.132 -1.430 -23.468 1.00 65.25 406 PRO A N 1
ATOM 3138 C CA . PRO A 1 406 ? 6.878 -1.513 -24.200 1.00 65.25 406 PRO A CA 1
ATOM 3139 C C . PRO A 1 406 ? 6.275 -0.118 -24.358 1.00 65.25 406 PRO A C 1
ATOM 3141 O O . PRO A 1 406 ? 6.141 0.624 -23.389 1.00 65.25 406 PRO A O 1
ATOM 3144 N N . PHE A 1 407 ? 5.851 0.250 -25.563 1.00 64.62 407 PHE A N 1
ATOM 3145 C CA . PHE A 1 407 ? 4.927 1.372 -25.708 1.00 64.62 407 PHE A CA 1
ATOM 3146 C C . PHE A 1 407 ? 3.561 0.947 -25.141 1.00 64.62 407 PHE A C 1
ATOM 3148 O O . PHE A 1 407 ? 3.150 -0.183 -25.406 1.00 64.62 407 PHE A O 1
ATOM 3155 N N . PRO A 1 408 ? 2.846 1.776 -24.349 1.00 65.62 408 PRO A N 1
ATOM 3156 C CA . PRO A 1 408 ? 3.059 3.204 -24.068 1.00 65.62 408 PRO A CA 1
ATOM 3157 C C . PRO A 1 408 ? 3.721 3.524 -22.707 1.00 65.62 408 PRO A C 1
ATOM 3159 O O . PRO A 1 408 ? 3.419 4.559 -22.100 1.00 65.62 408 PRO A O 1
ATOM 3162 N N . MET A 1 409 ? 4.586 2.657 -22.173 1.00 75.38 409 MET A N 1
ATOM 3163 C CA . MET A 1 409 ? 5.204 2.822 -20.847 1.00 75.38 409 MET A CA 1
ATOM 3164 C C . MET A 1 409 ? 5.925 4.167 -20.678 1.00 75.38 409 MET A C 1
ATOM 3166 O O . MET A 1 409 ? 5.931 4.723 -19.577 1.00 75.38 409 MET A O 1
ATOM 3170 N N . GLN A 1 410 ? 6.453 4.738 -21.766 1.00 77.19 410 GLN A N 1
ATOM 3171 C CA . GLN A 1 410 ? 7.135 6.031 -21.766 1.00 77.19 410 GLN A CA 1
ATOM 3172 C C . GLN A 1 410 ? 6.277 7.133 -21.118 1.00 77.19 410 GLN A C 1
ATOM 3174 O O . GLN A 1 410 ? 6.774 7.909 -20.303 1.00 77.19 410 GLN A O 1
ATOM 3179 N N . ALA A 1 411 ? 4.972 7.172 -21.405 1.00 76.88 411 ALA A N 1
ATOM 3180 C CA . ALA A 1 411 ? 4.086 8.189 -20.838 1.00 76.88 411 ALA A CA 1
ATOM 3181 C C . ALA A 1 411 ? 3.892 8.029 -19.318 1.00 76.88 411 ALA A C 1
ATOM 3183 O O . ALA A 1 411 ? 3.831 9.033 -18.613 1.00 76.88 411 ALA A O 1
ATOM 3184 N N . ALA A 1 412 ? 3.844 6.794 -18.806 1.00 76.62 412 ALA A N 1
ATOM 3185 C CA . ALA A 1 412 ? 3.742 6.535 -17.367 1.00 76.62 412 ALA A CA 1
ATOM 3186 C C . ALA A 1 412 ? 5.060 6.862 -16.635 1.00 76.62 412 ALA A C 1
ATOM 3188 O O . ALA A 1 412 ? 5.045 7.447 -15.554 1.00 76.62 412 ALA A O 1
ATOM 3189 N N . VAL A 1 413 ? 6.206 6.567 -17.261 1.00 81.62 413 VAL A N 1
ATOM 3190 C CA . VAL A 1 413 ? 7.535 6.969 -16.768 1.00 81.62 413 VAL A CA 1
ATOM 3191 C C . VAL A 1 413 ? 7.652 8.493 -16.719 1.00 81.62 413 VAL A C 1
ATOM 3193 O O . VAL A 1 413 ? 8.019 9.048 -15.686 1.00 81.62 413 VAL A O 1
ATOM 3196 N N . GLY A 1 414 ? 7.292 9.186 -17.803 1.00 84.38 414 GLY A N 1
ATOM 3197 C CA . GLY A 1 414 ? 7.308 10.650 -17.862 1.00 84.38 414 GLY A CA 1
ATOM 3198 C C . GLY A 1 414 ? 6.386 11.294 -16.824 1.00 84.38 414 GLY A C 1
ATOM 3199 O O . GLY A 1 414 ? 6.726 12.316 -16.232 1.00 84.38 414 GLY A O 1
ATOM 3200 N N . GLU A 1 415 ? 5.240 10.677 -16.549 1.00 84.62 415 GLU A N 1
ATOM 3201 C CA . GLU A 1 415 ? 4.335 11.115 -15.494 1.00 84.62 415 GLU A CA 1
ATOM 3202 C C . GLU A 1 415 ? 4.930 10.961 -14.090 1.00 84.62 415 GLU A C 1
ATOM 3204 O O . GLU A 1 415 ? 4.938 11.938 -13.342 1.00 84.62 415 GLU A O 1
ATOM 3209 N N . LEU A 1 416 ? 5.487 9.797 -13.739 1.00 85.19 416 LEU A N 1
ATOM 3210 C CA . LEU A 1 416 ? 6.148 9.611 -12.441 1.00 85.19 416 LEU A CA 1
ATOM 3211 C C . LEU A 1 416 ? 7.358 10.527 -12.263 1.00 85.19 416 LEU A C 1
ATOM 3213 O O . LEU A 1 416 ? 7.554 11.061 -11.173 1.00 85.19 416 LEU A O 1
ATOM 3217 N N . LEU A 1 417 ? 8.141 10.758 -13.319 1.00 88.31 417 LEU A N 1
ATOM 3218 C CA . LEU A 1 417 ? 9.241 11.722 -13.284 1.00 88.31 417 LEU A CA 1
ATOM 3219 C C . LEU A 1 417 ? 8.731 13.136 -13.010 1.00 88.31 417 LEU A C 1
ATOM 3221 O O . LEU A 1 417 ? 9.304 13.843 -12.183 1.00 88.31 417 LEU A O 1
ATOM 3225 N N . ARG A 1 418 ? 7.630 13.545 -13.649 1.00 89.56 418 ARG A N 1
ATOM 3226 C CA . ARG A 1 418 ? 7.007 14.850 -13.401 1.00 89.56 418 ARG A CA 1
ATOM 3227 C C . ARG A 1 418 ? 6.501 14.962 -11.966 1.00 89.56 418 ARG A C 1
ATOM 3229 O O . ARG A 1 418 ? 6.733 15.984 -11.329 1.00 89.56 418 ARG A O 1
ATOM 3236 N N . VAL A 1 419 ? 5.866 13.910 -11.446 1.00 86.69 419 VAL A N 1
ATOM 3237 C CA . VAL A 1 419 ? 5.422 13.839 -10.047 1.00 86.69 419 VAL A CA 1
ATOM 3238 C C . VAL A 1 419 ? 6.622 13.975 -9.105 1.00 86.69 419 VAL A C 1
ATOM 3240 O O . VAL A 1 419 ? 6.632 14.880 -8.274 1.00 86.69 419 VAL A O 1
ATOM 3243 N N . CYS A 1 420 ? 7.676 13.178 -9.297 1.00 90.62 420 CYS A N 1
ATOM 3244 C CA . CYS A 1 420 ? 8.915 13.251 -8.516 1.00 90.62 420 CYS A CA 1
ATOM 3245 C C . CYS A 1 420 ? 9.555 14.650 -8.569 1.00 90.62 420 CYS A C 1
ATOM 3247 O O . CYS A 1 420 ? 9.955 15.213 -7.550 1.00 90.62 420 CYS A O 1
ATOM 3249 N N . ASN A 1 421 ? 9.604 15.262 -9.753 1.00 91.69 421 ASN A N 1
ATOM 3250 C CA . ASN A 1 421 ? 10.157 16.600 -9.935 1.00 91.69 421 ASN A CA 1
ATOM 3251 C C . ASN A 1 421 ? 9.272 17.705 -9.349 1.00 91.69 421 ASN A C 1
ATOM 3253 O O . ASN A 1 421 ? 9.808 18.733 -8.940 1.00 91.69 421 ASN A O 1
ATOM 3257 N N . SER A 1 422 ? 7.962 17.492 -9.236 1.00 91.69 422 SER A N 1
ATOM 3258 C CA . SER A 1 422 ? 7.049 18.429 -8.572 1.00 91.69 422 SER A CA 1
ATOM 3259 C C . SER A 1 422 ? 7.093 18.344 -7.042 1.00 91.69 422 SER A C 1
ATOM 3261 O O . SER A 1 422 ? 6.814 19.337 -6.379 1.00 91.69 422 SER A O 1
ATOM 3263 N N . MET A 1 423 ? 7.483 17.193 -6.485 1.00 91.69 423 MET A N 1
ATOM 3264 C CA . MET A 1 423 ? 7.562 16.974 -5.040 1.00 91.69 423 MET A CA 1
ATOM 3265 C C . MET A 1 423 ? 8.828 17.588 -4.435 1.00 91.69 423 MET A C 1
ATOM 3267 O O . MET A 1 423 ? 9.924 17.525 -5.004 1.00 91.69 423 MET A O 1
ATOM 3271 N N . SER A 1 424 ? 8.689 18.160 -3.246 1.00 92.81 424 SER A N 1
ATOM 3272 C CA . SER A 1 424 ? 9.811 18.483 -2.366 1.00 92.81 424 SER A CA 1
ATOM 3273 C C . SER A 1 424 ? 10.459 17.203 -1.806 1.00 92.81 424 SER A C 1
ATOM 3275 O O . SER A 1 424 ? 9.806 16.159 -1.741 1.00 92.81 424 SER A O 1
ATOM 3277 N N . PRO A 1 425 ? 11.725 17.254 -1.348 1.00 88.69 425 PRO A N 1
ATOM 3278 C CA . PRO A 1 425 ? 12.380 16.093 -0.739 1.00 88.69 425 PRO A CA 1
ATOM 3279 C C . PRO A 1 425 ? 11.610 15.515 0.456 1.00 88.69 425 PRO A C 1
ATOM 3281 O O . PRO A 1 425 ? 11.518 14.300 0.597 1.00 88.69 425 PRO A O 1
ATOM 3284 N N . SER A 1 426 ? 10.991 16.369 1.279 1.00 87.88 426 SER A N 1
ATOM 3285 C CA . SER A 1 426 ? 10.175 15.933 2.417 1.00 87.88 426 SER A CA 1
ATOM 3286 C C . SER A 1 426 ? 8.879 15.244 1.994 1.00 87.88 426 SER A C 1
ATOM 3288 O O . SER A 1 426 ? 8.459 14.293 2.643 1.00 87.88 426 SER A O 1
ATOM 3290 N N . GLU A 1 427 ? 8.241 15.695 0.909 1.00 90.62 427 GLU A N 1
ATOM 3291 C CA . GLU A 1 427 ? 7.052 15.024 0.363 1.00 90.62 427 GLU A CA 1
ATOM 3292 C C . GLU A 1 427 ? 7.412 13.668 -0.242 1.00 90.62 427 GLU A C 1
ATOM 3294 O O . GLU A 1 427 ? 6.682 12.700 -0.047 1.00 90.62 427 GLU A O 1
ATOM 3299 N N . LEU A 1 428 ? 8.555 13.588 -0.930 1.00 89.12 428 LEU A N 1
ATOM 3300 C CA . LEU A 1 428 ? 9.056 12.342 -1.500 1.00 89.12 428 LEU A CA 1
ATOM 3301 C C . LEU A 1 428 ? 9.419 11.328 -0.401 1.00 89.12 428 LEU A C 1
ATOM 3303 O O . LEU A 1 428 ? 9.065 10.156 -0.516 1.00 89.12 428 LEU A O 1
ATOM 3307 N N . ALA A 1 429 ? 10.047 11.783 0.689 1.00 88.06 429 ALA A N 1
ATOM 3308 C CA . ALA A 1 429 ? 10.340 10.964 1.866 1.00 88.06 429 ALA A CA 1
ATOM 3309 C C . ALA A 1 429 ? 9.072 10.509 2.610 1.00 88.06 429 ALA A C 1
ATOM 3311 O O . ALA A 1 429 ? 9.059 9.439 3.207 1.00 88.06 429 ALA A O 1
ATOM 3312 N N . ALA A 1 430 ? 7.991 11.293 2.552 1.00 90.31 4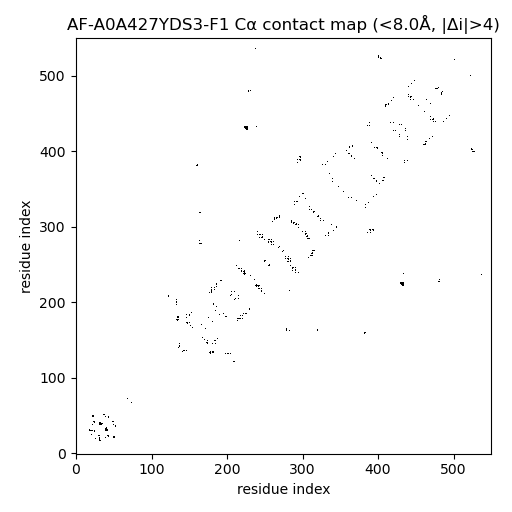30 ALA A N 1
ATOM 3313 C CA . ALA A 1 430 ? 6.708 10.954 3.164 1.00 90.31 430 ALA A CA 1
ATOM 3314 C C . ALA A 1 430 ? 5.867 9.959 2.340 1.00 90.31 430 ALA A C 1
ATOM 3316 O O . ALA A 1 430 ? 4.799 9.542 2.795 1.00 90.31 430 ALA A O 1
ATOM 3317 N N . LEU A 1 431 ? 6.304 9.577 1.133 1.00 91.31 431 LEU A N 1
ATOM 3318 C CA . LEU A 1 431 ? 5.600 8.570 0.344 1.00 91.31 431 LEU A CA 1
ATOM 3319 C C . LEU A 1 431 ? 5.659 7.196 1.024 1.00 91.31 431 LEU A C 1
ATOM 3321 O O . LEU A 1 431 ? 6.707 6.822 1.552 1.00 91.31 431 LEU A O 1
ATOM 3325 N N . PRO A 1 432 ? 4.590 6.382 0.915 1.00 92.44 432 PRO A N 1
ATOM 3326 C CA . PRO A 1 432 ? 4.654 4.970 1.266 1.00 92.44 432 PRO A CA 1
ATOM 3327 C C . PRO A 1 432 ? 5.865 4.289 0.625 1.00 92.44 432 PRO A C 1
ATOM 3329 O O . PRO A 1 432 ? 6.131 4.481 -0.567 1.00 92.44 432 PRO A O 1
ATOM 3332 N N . ALA A 1 433 ? 6.558 3.445 1.390 1.00 88.88 433 ALA A N 1
ATOM 3333 C CA . ALA A 1 433 ? 7.816 2.822 0.977 1.00 88.88 433 ALA A CA 1
ATOM 3334 C C . ALA A 1 433 ? 7.763 2.147 -0.408 1.00 88.88 433 ALA A C 1
ATOM 3336 O O . ALA A 1 433 ? 8.707 2.242 -1.197 1.00 88.88 433 ALA A O 1
ATOM 3337 N N . TYR A 1 434 ? 6.647 1.490 -0.740 1.00 88.81 434 TYR A N 1
ATOM 3338 C CA . TYR A 1 434 ? 6.484 0.845 -2.043 1.00 88.81 434 TYR A CA 1
ATOM 3339 C C . TYR A 1 434 ? 6.400 1.860 -3.196 1.00 88.81 434 TYR A C 1
ATOM 3341 O O . TYR A 1 434 ? 6.979 1.615 -4.249 1.00 88.81 434 TYR A O 1
ATOM 3349 N N . LYS A 1 435 ? 5.753 3.021 -3.001 1.00 92.31 435 LYS A N 1
ATOM 3350 C CA . LYS A 1 435 ? 5.687 4.090 -4.014 1.00 92.31 435 LYS A CA 1
ATOM 3351 C C . LYS A 1 435 ? 7.057 4.700 -4.246 1.00 92.31 435 LYS A C 1
ATOM 3353 O O . LYS A 1 435 ? 7.461 4.848 -5.396 1.00 92.31 435 LYS A O 1
ATOM 3358 N N . ALA A 1 436 ? 7.780 4.997 -3.165 1.00 89.31 436 ALA A N 1
ATOM 3359 C CA . ALA A 1 436 ? 9.154 5.482 -3.246 1.00 89.31 436 ALA A CA 1
ATOM 3360 C C . ALA A 1 436 ? 10.033 4.495 -4.035 1.00 89.31 436 ALA A C 1
ATOM 3362 O O . ALA A 1 436 ? 10.739 4.900 -4.954 1.00 89.31 436 ALA A O 1
ATOM 3363 N N . THR A 1 437 ? 9.894 3.191 -3.765 1.00 86.38 437 THR A N 1
ATOM 3364 C CA . THR A 1 437 ? 10.586 2.127 -4.513 1.00 86.38 437 THR A CA 1
ATOM 3365 C C . THR A 1 437 ? 10.271 2.181 -6.011 1.00 86.38 437 THR A C 1
ATOM 3367 O O . THR A 1 437 ? 11.189 2.135 -6.828 1.00 86.38 437 THR A O 1
ATOM 3370 N N . VAL A 1 438 ? 9.000 2.343 -6.401 1.00 89.94 438 VAL A N 1
ATOM 3371 C CA . VAL A 1 438 ? 8.639 2.462 -7.825 1.00 89.94 438 VAL A CA 1
ATOM 3372 C C . VAL A 1 438 ? 9.229 3.721 -8.458 1.00 89.94 438 VAL A C 1
ATOM 3374 O O . VAL A 1 438 ? 9.734 3.654 -9.578 1.00 89.94 438 VAL A O 1
ATOM 3377 N N . VAL A 1 439 ? 9.216 4.859 -7.758 1.00 91.25 439 VAL A N 1
ATOM 3378 C CA . VAL A 1 439 ? 9.829 6.106 -8.249 1.00 91.25 439 VAL A CA 1
ATOM 3379 C C . VAL A 1 439 ? 11.328 5.914 -8.489 1.00 91.25 439 VAL A C 1
ATOM 3381 O O . VAL A 1 439 ? 11.815 6.264 -9.562 1.00 91.25 439 VAL A O 1
ATOM 3384 N N . ILE A 1 440 ? 12.044 5.283 -7.554 1.00 86.69 440 ILE A N 1
ATOM 3385 C CA . ILE A 1 440 ? 13.476 4.971 -7.690 1.00 86.69 440 ILE A CA 1
ATOM 3386 C C . ILE A 1 440 ? 13.732 4.112 -8.937 1.00 86.69 440 ILE A C 1
ATOM 3388 O O . ILE A 1 440 ? 14.561 4.462 -9.779 1.00 86.69 440 ILE A O 1
ATOM 3392 N N . LEU A 1 441 ? 12.981 3.016 -9.099 1.00 86.31 441 LEU A N 1
ATOM 3393 C CA . LEU A 1 441 ? 13.103 2.130 -10.263 1.00 86.31 441 LEU A CA 1
ATOM 3394 C C . LEU A 1 441 ? 12.793 2.859 -11.577 1.00 86.31 441 LEU A C 1
ATOM 3396 O O . LEU A 1 441 ? 13.457 2.633 -12.588 1.00 86.31 441 LEU A O 1
ATOM 3400 N N . THR A 1 442 ? 11.824 3.773 -11.552 1.00 89.69 442 THR A N 1
ATOM 3401 C CA . THR A 1 442 ? 11.451 4.598 -12.707 1.00 89.69 442 THR A CA 1
ATOM 3402 C C . THR A 1 442 ? 12.583 5.528 -13.124 1.00 89.69 442 THR A C 1
ATOM 3404 O O . THR A 1 442 ? 12.883 5.631 -14.313 1.00 89.69 442 THR A O 1
ATOM 3407 N N . VAL A 1 443 ? 13.236 6.186 -12.164 1.00 90.00 443 VAL A N 1
ATOM 3408 C CA . VAL A 1 443 ? 14.378 7.068 -12.432 1.00 90.00 443 VAL A CA 1
ATOM 3409 C C . VAL A 1 443 ? 15.546 6.276 -13.014 1.00 90.00 443 VAL A C 1
ATOM 3411 O O . VAL A 1 443 ? 16.112 6.683 -14.030 1.00 90.00 443 VAL A O 1
ATOM 3414 N N . ILE A 1 444 ? 15.862 5.109 -12.444 1.00 85.94 444 ILE A N 1
ATOM 3415 C CA . ILE A 1 444 ? 16.911 4.217 -12.963 1.00 85.94 444 ILE A CA 1
ATOM 3416 C C . ILE A 1 444 ? 16.605 3.794 -14.402 1.00 85.94 444 ILE A C 1
ATOM 3418 O O . ILE A 1 444 ? 17.484 3.837 -15.267 1.00 85.94 444 ILE A O 1
ATOM 3422 N N . LEU A 1 445 ? 15.358 3.417 -14.683 1.00 84.69 445 LEU A N 1
ATOM 3423 C CA . LEU A 1 445 ? 14.940 3.058 -16.030 1.00 84.69 445 LEU A CA 1
ATOM 3424 C C . LEU A 1 445 ? 15.076 4.240 -16.998 1.00 84.69 445 LEU A C 1
ATOM 3426 O O . LEU A 1 445 ? 15.649 4.084 -18.074 1.00 84.69 445 LEU A O 1
ATOM 3430 N N . ALA A 1 446 ? 14.587 5.422 -16.623 1.00 86.88 446 ALA A N 1
ATOM 3431 C CA . ALA A 1 446 ? 14.652 6.616 -17.460 1.00 86.88 446 ALA A CA 1
ATOM 3432 C C . ALA A 1 446 ? 16.100 7.007 -17.789 1.00 86.88 446 ALA A C 1
ATOM 3434 O O . ALA A 1 446 ? 16.415 7.326 -18.936 1.00 86.88 446 ALA A O 1
ATOM 3435 N N . ARG A 1 447 ? 17.004 6.901 -16.807 1.00 85.88 447 ARG A N 1
ATOM 3436 C CA . ARG A 1 447 ? 18.445 7.093 -17.010 1.00 85.88 447 ARG A CA 1
ATOM 3437 C C . ARG A 1 447 ? 19.005 6.132 -18.047 1.00 85.88 447 ARG A C 1
ATOM 3439 O O . ARG A 1 447 ? 19.664 6.569 -18.986 1.00 85.88 447 ARG A O 1
ATOM 3446 N N . ARG A 1 448 ? 18.701 4.838 -17.920 1.00 78.81 448 ARG A N 1
ATOM 3447 C CA . ARG A 1 448 ? 19.148 3.828 -18.891 1.00 78.81 448 ARG A CA 1
ATOM 3448 C C . ARG A 1 448 ? 18.654 4.144 -20.297 1.00 78.81 448 ARG A C 1
ATOM 3450 O O . ARG A 1 448 ? 19.417 4.053 -21.251 1.00 78.81 448 ARG A O 1
ATOM 3457 N N . VAL A 1 449 ? 17.404 4.566 -20.427 1.00 80.12 449 VAL A N 1
ATOM 3458 C CA . VAL A 1 449 ? 16.815 4.917 -21.724 1.00 80.12 449 VAL A CA 1
ATOM 3459 C C . VAL A 1 449 ? 17.552 6.090 -22.353 1.00 80.12 449 VAL A C 1
ATOM 3461 O O . VAL A 1 449 ? 17.850 6.042 -23.539 1.00 80.12 449 VAL A O 1
ATOM 3464 N N . LEU A 1 450 ? 17.924 7.109 -21.576 1.00 82.25 450 LEU A N 1
ATOM 3465 C CA . LEU A 1 450 ? 18.737 8.214 -22.086 1.00 82.25 450 LEU A CA 1
ATOM 3466 C C . LEU A 1 450 ? 20.148 7.775 -22.494 1.00 82.25 450 LEU A C 1
ATOM 3468 O O . LEU A 1 450 ? 20.640 8.240 -23.521 1.00 82.25 450 LEU A O 1
ATOM 3472 N N . SER A 1 451 ? 20.780 6.889 -21.719 1.00 80.44 451 SER A N 1
ATOM 3473 C CA . SER A 1 451 ? 22.136 6.396 -21.990 1.00 80.44 451 SER A CA 1
ATOM 3474 C C . SER A 1 451 ? 22.217 5.498 -23.228 1.00 80.44 451 SER A C 1
ATOM 3476 O O . SER A 1 451 ? 23.225 5.538 -23.930 1.00 80.44 451 SER A O 1
ATOM 3478 N N . TYR A 1 452 ? 21.181 4.696 -23.498 1.00 74.50 452 TYR A N 1
ATOM 3479 C CA . TYR A 1 452 ? 21.219 3.646 -24.526 1.00 74.50 452 TYR A CA 1
ATOM 3480 C C . TYR A 1 452 ? 20.269 3.862 -25.707 1.00 74.50 452 TYR A C 1
ATOM 3482 O O . TYR A 1 452 ? 20.352 3.123 -26.687 1.00 74.50 452 TYR A O 1
ATOM 3490 N N . ALA A 1 453 ? 19.379 4.859 -25.669 1.00 72.31 453 ALA A N 1
ATOM 3491 C CA . ALA A 1 453 ? 18.544 5.157 -26.827 1.00 72.31 453 ALA A CA 1
ATOM 3492 C C . ALA A 1 453 ? 19.427 5.627 -27.998 1.00 72.31 453 ALA A C 1
ATOM 3494 O O . ALA A 1 453 ? 20.192 6.584 -27.823 1.00 72.31 453 ALA A O 1
ATOM 3495 N N . PRO A 1 454 ? 19.300 5.023 -29.192 1.00 70.25 454 PRO A N 1
ATOM 3496 C CA . PRO A 1 454 ? 20.144 5.362 -30.326 1.00 70.25 454 PRO A CA 1
ATOM 3497 C C . PRO A 1 454 ? 19.995 6.843 -30.714 1.00 70.25 454 PRO A C 1
ATOM 3499 O O . PRO A 1 454 ? 18.918 7.430 -30.552 1.00 70.25 454 PRO A O 1
ATOM 3502 N N . PRO A 1 455 ? 21.063 7.482 -31.220 1.00 65.44 455 PRO A N 1
ATOM 3503 C CA . PRO A 1 455 ? 20.962 8.824 -31.777 1.00 65.44 455 PRO A CA 1
ATOM 3504 C C . PRO A 1 455 ? 19.955 8.815 -32.937 1.00 65.44 455 PRO A C 1
ATOM 3506 O O . PRO A 1 455 ? 20.097 8.041 -33.879 1.00 65.44 455 PRO A O 1
ATOM 3509 N N . GLY A 1 456 ? 18.916 9.650 -32.847 1.00 70.06 456 GLY A N 1
ATOM 3510 C CA . GLY A 1 456 ? 17.811 9.668 -33.814 1.00 70.06 456 GLY A CA 1
ATOM 3511 C C . GLY A 1 456 ? 16.659 8.705 -33.505 1.00 70.06 456 GLY A C 1
ATOM 3512 O O . GLY A 1 456 ? 15.774 8.567 -34.345 1.00 70.06 456 GLY A O 1
ATOM 3513 N N . ALA A 1 457 ? 16.641 8.062 -32.328 1.00 69.12 457 ALA A N 1
ATOM 3514 C CA . ALA A 1 457 ? 15.446 7.380 -31.833 1.00 69.12 457 ALA A CA 1
ATOM 3515 C C . ALA A 1 457 ? 14.241 8.327 -31.893 1.00 69.12 457 ALA A C 1
ATOM 3517 O O . ALA A 1 457 ? 14.367 9.513 -31.571 1.00 69.12 457 ALA A O 1
ATOM 3518 N N . ASP A 1 458 ? 13.097 7.790 -32.312 1.00 70.19 458 ASP A N 1
ATOM 3519 C CA . ASP A 1 458 ? 11.862 8.554 -32.451 1.00 70.19 458 ASP A CA 1
ATOM 3520 C C . ASP A 1 458 ? 11.560 9.300 -31.127 1.00 70.19 458 ASP A C 1
ATOM 3522 O O . ASP A 1 458 ? 11.709 8.708 -30.050 1.00 70.19 458 ASP A O 1
ATOM 3526 N N . PRO A 1 459 ? 11.230 10.608 -31.167 1.00 68.75 459 PRO A N 1
ATOM 3527 C CA . PRO A 1 459 ? 10.926 11.402 -29.976 1.00 68.75 459 PRO A CA 1
ATOM 3528 C C . PRO A 1 459 ? 9.871 10.769 -29.057 1.00 68.75 459 PRO A C 1
ATOM 3530 O O . PRO A 1 459 ? 9.903 11.020 -27.852 1.00 68.75 459 PRO A O 1
ATOM 3533 N N . GLU A 1 460 ? 9.004 9.891 -29.566 1.00 68.19 460 GLU A N 1
ATOM 3534 C CA . GLU A 1 460 ? 8.069 9.111 -28.745 1.00 68.19 460 GLU A CA 1
ATOM 3535 C C . GLU A 1 460 ? 8.769 8.182 -27.728 1.00 68.19 460 GLU A C 1
ATOM 3537 O O . GLU A 1 460 ? 8.222 7.893 -26.661 1.00 68.19 460 GLU A O 1
ATOM 3542 N N . TRP A 1 461 ? 10.020 7.780 -27.983 1.00 65.88 461 TRP A N 1
ATOM 3543 C CA . TRP A 1 461 ? 10.845 6.985 -27.061 1.00 65.88 461 TRP A CA 1
ATOM 3544 C C . TRP A 1 461 ? 11.488 7.816 -25.946 1.00 65.88 461 TRP A C 1
ATOM 3546 O O . TRP A 1 461 ? 12.025 7.249 -24.992 1.00 65.88 461 TRP A O 1
ATOM 3556 N N . ARG A 1 462 ? 11.448 9.150 -26.048 1.00 71.69 462 ARG A N 1
ATOM 3557 C CA . ARG A 1 462 ? 12.052 10.087 -25.091 1.00 71.69 462 ARG A CA 1
ATOM 3558 C C . ARG A 1 462 ? 11.046 11.174 -24.688 1.00 71.69 462 ARG A C 1
ATOM 3560 O O . ARG A 1 462 ? 11.243 12.341 -25.020 1.00 71.69 462 ARG A O 1
ATOM 3567 N N . PRO A 1 463 ? 9.991 10.842 -23.923 1.00 75.75 463 PRO A N 1
ATOM 3568 C CA . PRO A 1 463 ? 9.019 11.840 -23.468 1.00 75.75 463 PRO A CA 1
ATOM 3569 C C . PRO A 1 463 ? 9.558 12.723 -22.330 1.00 75.75 463 PRO A C 1
ATOM 3571 O O . PRO A 1 463 ? 8.835 13.580 -21.831 1.00 75.75 463 PRO A O 1
ATOM 3574 N N . PHE A 1 464 ? 10.787 12.473 -21.873 1.00 85.81 464 PHE A N 1
ATOM 3575 C CA . PHE A 1 464 ? 11.465 13.200 -20.808 1.00 85.81 464 PHE A CA 1
ATOM 3576 C C . PHE A 1 464 ? 12.837 13.674 -21.284 1.00 85.81 464 PHE A C 1
ATOM 3578 O O . PHE A 1 464 ? 13.523 13.027 -22.080 1.00 85.81 464 PHE A O 1
ATOM 3585 N N . THR A 1 465 ? 13.242 14.824 -20.768 1.00 88.81 465 THR A N 1
ATOM 3586 C CA . THR A 1 465 ? 14.530 15.450 -21.038 1.00 88.81 465 THR A CA 1
ATOM 3587 C C . THR A 1 465 ? 15.612 14.905 -20.113 1.00 88.81 465 THR A C 1
ATOM 3589 O O . THR A 1 465 ? 15.358 14.461 -18.993 1.00 88.81 465 THR A O 1
ATOM 3592 N N . THR A 1 466 ? 16.864 15.017 -20.553 1.00 88.56 466 THR A N 1
ATOM 3593 C CA . THR A 1 466 ? 18.033 14.714 -19.722 1.00 88.56 466 THR A CA 1
ATOM 3594 C C . THR A 1 466 ? 18.015 15.496 -18.406 1.00 88.56 466 THR A C 1
ATOM 3596 O O . THR A 1 466 ? 18.287 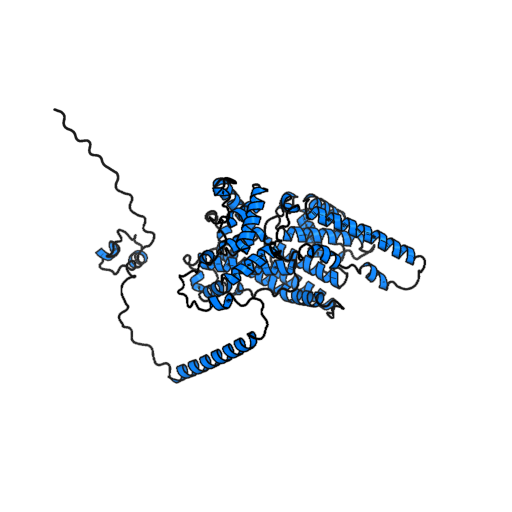14.928 -17.353 1.00 88.56 466 THR A O 1
ATOM 3599 N N . ALA A 1 467 ? 17.621 16.772 -18.446 1.00 91.50 467 ALA A N 1
ATOM 3600 C CA . ALA A 1 467 ? 17.528 17.619 -17.261 1.00 91.50 467 ALA A CA 1
ATOM 3601 C C . ALA A 1 467 ? 16.483 17.116 -16.249 1.00 91.50 467 ALA A C 1
ATOM 3603 O O . ALA A 1 467 ? 16.765 17.082 -15.055 1.00 91.50 467 ALA A O 1
ATOM 3604 N N . GLU A 1 468 ? 15.304 16.682 -16.711 1.00 92.50 468 GLU A N 1
ATOM 3605 C CA . GLU A 1 468 ? 14.254 16.144 -15.833 1.00 92.50 468 GLU A CA 1
ATOM 3606 C C . GLU A 1 468 ? 14.692 14.864 -15.123 1.00 92.50 468 GLU A C 1
ATOM 3608 O O . GLU A 1 468 ? 14.409 14.694 -13.938 1.00 92.50 468 GLU A O 1
ATOM 3613 N N . VAL A 1 469 ? 15.391 13.974 -15.829 1.00 92.50 469 VAL A N 1
ATOM 3614 C CA . VAL A 1 469 ? 15.875 12.721 -15.241 1.00 92.50 469 VAL A CA 1
ATOM 3615 C C . VAL A 1 469 ? 16.978 12.984 -14.217 1.00 92.50 469 VAL A C 1
ATOM 3617 O O . VAL A 1 469 ? 16.932 12.408 -13.133 1.00 92.50 469 VAL A O 1
ATOM 3620 N N . PHE A 1 470 ? 17.931 13.878 -14.507 1.00 92.25 470 PHE A N 1
ATOM 3621 C CA . PHE A 1 470 ? 18.975 14.241 -13.540 1.00 92.25 470 PHE A CA 1
ATOM 3622 C C . PHE A 1 470 ? 18.406 14.923 -12.292 1.00 92.25 470 PHE A C 1
ATOM 3624 O O . PHE A 1 470 ? 18.820 14.587 -11.187 1.00 92.25 470 PHE A O 1
ATOM 3631 N N . ALA A 1 471 ? 17.429 15.821 -12.450 1.00 93.75 471 ALA A N 1
ATOM 3632 C CA . ALA A 1 471 ? 16.765 16.455 -11.313 1.00 93.75 471 ALA A CA 1
ATOM 3633 C C . ALA A 1 471 ? 16.034 15.428 -10.427 1.00 93.75 471 ALA A C 1
ATOM 3635 O O . ALA A 1 471 ? 16.099 15.509 -9.199 1.00 93.75 471 ALA A O 1
ATOM 3636 N N . ALA A 1 472 ? 15.373 14.437 -11.034 1.00 93.56 472 ALA A N 1
ATOM 3637 C CA . ALA A 1 472 ? 14.702 13.371 -10.294 1.00 93.56 472 ALA A CA 1
ATOM 3638 C C . ALA A 1 472 ? 15.705 12.440 -9.589 1.00 93.56 472 ALA A C 1
ATOM 3640 O O . ALA A 1 472 ? 15.495 12.077 -8.434 1.00 93.56 472 ALA A O 1
ATOM 3641 N N . ASP A 1 473 ? 16.810 12.089 -10.251 1.00 92.44 473 ASP A N 1
ATOM 3642 C CA . ASP A 1 473 ? 17.892 11.265 -9.692 1.00 92.44 473 ASP A CA 1
ATOM 3643 C C . ASP A 1 473 ? 18.585 11.938 -8.505 1.00 92.44 473 ASP A C 1
ATOM 3645 O O . ASP A 1 473 ? 18.812 11.292 -7.482 1.00 92.44 473 ASP A O 1
ATOM 3649 N N . GLU A 1 474 ? 18.842 13.244 -8.587 1.00 92.81 474 GLU A N 1
ATOM 3650 C CA . GLU A 1 474 ? 19.385 14.022 -7.471 1.00 92.81 474 GLU A CA 1
ATOM 3651 C C . GLU A 1 474 ? 18.446 13.995 -6.258 1.00 92.81 474 GLU A C 1
ATOM 3653 O O . GLU A 1 474 ? 18.886 13.724 -5.140 1.00 92.81 474 GLU A O 1
ATOM 3658 N N . LYS A 1 475 ? 17.137 14.185 -6.475 1.00 92.88 475 LYS A N 1
ATOM 3659 C CA . LYS A 1 475 ? 16.128 14.101 -5.406 1.00 92.88 475 LYS A CA 1
ATOM 3660 C C . LYS A 1 475 ? 16.064 12.717 -4.775 1.00 92.88 475 LYS A C 1
ATOM 3662 O O . LYS A 1 475 ? 16.045 12.612 -3.552 1.00 92.88 475 LYS A O 1
ATOM 3667 N N . VAL A 1 476 ? 16.042 11.668 -5.597 1.00 90.12 476 VAL A N 1
ATOM 3668 C CA . VAL A 1 476 ? 16.003 10.277 -5.132 1.00 90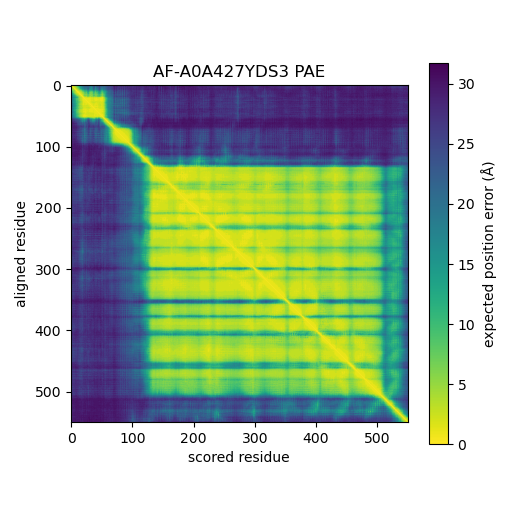.12 476 VAL A CA 1
ATOM 3669 C C . VAL A 1 476 ? 17.247 9.935 -4.312 1.00 90.12 476 VAL A C 1
ATOM 3671 O O . VAL A 1 476 ? 17.126 9.357 -3.235 1.00 90.12 476 VAL A O 1
ATOM 3674 N N . ARG A 1 477 ? 18.440 10.329 -4.769 1.00 88.75 477 ARG A N 1
ATOM 3675 C CA . ARG A 1 477 ? 19.684 10.143 -4.005 1.00 88.75 477 ARG A CA 1
ATOM 3676 C C . ARG A 1 477 ? 19.685 10.943 -2.704 1.00 88.75 477 ARG A C 1
ATOM 3678 O O . ARG A 1 477 ? 20.196 10.458 -1.697 1.00 88.75 477 ARG A O 1
ATOM 3685 N N . GLY A 1 478 ? 19.077 12.128 -2.714 1.00 88.12 478 GLY A N 1
ATOM 3686 C CA . GLY A 1 478 ? 18.898 12.975 -1.538 1.00 88.12 478 GLY A CA 1
ATOM 3687 C C . GLY A 1 478 ? 18.052 12.351 -0.423 1.00 88.12 478 GLY A C 1
ATOM 3688 O O . GLY A 1 478 ? 18.139 12.820 0.706 1.00 88.12 478 GLY A O 1
ATOM 3689 N N . LEU A 1 479 ? 17.284 11.288 -0.701 1.00 84.06 479 LEU A N 1
ATOM 3690 C CA . LEU A 1 479 ? 16.555 10.526 0.325 1.00 84.06 479 LEU A CA 1
ATOM 3691 C C . LEU A 1 479 ? 17.473 9.666 1.210 1.00 84.06 479 LEU A C 1
ATOM 3693 O O . LEU A 1 479 ? 17.035 9.178 2.248 1.00 84.06 479 LEU A O 1
ATOM 3697 N N . GLY A 1 480 ? 18.723 9.429 0.794 1.00 83.62 480 GLY A N 1
ATOM 3698 C CA . GLY A 1 480 ? 19.653 8.575 1.530 1.00 83.62 480 GLY A CA 1
ATOM 3699 C C . GLY A 1 480 ? 19.226 7.100 1.579 1.00 83.62 480 GLY A C 1
ATOM 3700 O O . GLY A 1 480 ? 18.469 6.612 0.735 1.00 83.62 480 GLY A O 1
ATOM 3701 N N . GLY A 1 481 ? 19.766 6.365 2.559 1.00 79.25 481 GLY A N 1
ATOM 3702 C CA . GLY A 1 481 ? 19.372 4.990 2.884 1.00 79.25 481 GLY A CA 1
ATOM 3703 C C . GLY A 1 481 ? 19.320 4.034 1.685 1.00 79.25 481 GLY A C 1
ATOM 3704 O O . GLY A 1 481 ? 20.229 3.996 0.853 1.00 79.25 481 GLY A O 1
ATOM 3705 N N . ALA A 1 482 ? 18.236 3.256 1.599 1.00 72.50 482 ALA A N 1
ATOM 3706 C CA . ALA A 1 482 ? 18.025 2.298 0.517 1.00 72.50 482 ALA A CA 1
ATOM 3707 C C . ALA A 1 482 ? 17.987 2.978 -0.860 1.00 72.50 482 ALA A C 1
ATOM 3709 O O . ALA A 1 482 ? 18.597 2.472 -1.792 1.00 72.50 482 ALA A O 1
ATOM 3710 N N . ALA A 1 483 ? 17.346 4.141 -0.997 1.00 75.19 483 ALA A N 1
ATOM 3711 C CA . ALA A 1 483 ? 17.254 4.848 -2.274 1.00 75.19 483 ALA A CA 1
ATOM 3712 C C . ALA A 1 483 ? 18.637 5.206 -2.843 1.00 75.19 483 ALA A C 1
ATOM 3714 O O . ALA A 1 483 ? 18.933 4.904 -3.999 1.00 75.19 483 ALA A O 1
ATOM 3715 N N . ALA A 1 484 ? 19.514 5.773 -2.008 1.00 78.00 484 ALA A N 1
ATOM 3716 C CA . ALA A 1 484 ? 20.878 6.113 -2.402 1.00 78.00 484 ALA A CA 1
ATOM 3717 C C . ALA A 1 484 ? 21.719 4.869 -2.739 1.00 78.00 484 ALA A C 1
ATOM 3719 O O . ALA A 1 484 ? 22.444 4.878 -3.734 1.00 78.00 484 ALA A O 1
ATOM 3720 N N . ILE A 1 485 ? 21.591 3.788 -1.957 1.00 77.31 485 ILE A N 1
ATOM 3721 C CA . ILE A 1 485 ? 22.276 2.510 -2.220 1.00 77.31 485 ILE A CA 1
ATOM 3722 C C . ILE A 1 485 ? 21.832 1.929 -3.567 1.00 77.31 485 ILE A C 1
ATOM 3724 O O . ILE A 1 485 ? 22.664 1.509 -4.370 1.00 77.31 485 ILE A O 1
ATOM 3728 N N . ILE A 1 486 ? 20.526 1.935 -3.828 1.00 75.19 486 ILE A N 1
ATOM 3729 C CA . ILE A 1 486 ? 19.928 1.409 -5.054 1.00 75.19 486 ILE A CA 1
ATOM 3730 C C . ILE A 1 486 ? 20.417 2.198 -6.277 1.00 75.19 486 ILE A C 1
ATOM 3732 O O . ILE A 1 486 ? 20.871 1.593 -7.251 1.00 75.19 486 ILE A O 1
ATOM 3736 N N . SER A 1 487 ? 20.392 3.532 -6.214 1.00 79.88 487 SER A N 1
ATOM 3737 C CA . SER A 1 487 ? 20.910 4.383 -7.291 1.00 79.88 487 SER A CA 1
ATOM 3738 C C . SER A 1 487 ? 22.420 4.219 -7.489 1.00 79.88 487 SER A C 1
ATOM 3740 O O . SER A 1 487 ? 22.868 4.110 -8.627 1.00 79.88 487 SER A O 1
ATOM 3742 N N . GLY A 1 488 ? 23.206 4.137 -6.410 1.00 82.88 488 GLY A N 1
ATOM 3743 C CA . GLY A 1 488 ? 24.652 3.906 -6.494 1.00 82.88 488 GLY A CA 1
ATOM 3744 C C . GLY A 1 488 ? 24.991 2.556 -7.128 1.00 82.88 488 GLY A C 1
ATOM 3745 O O . GLY A 1 488 ? 25.846 2.469 -8.007 1.00 82.88 488 GLY A O 1
ATOM 3746 N N . ARG A 1 489 ? 24.250 1.499 -6.777 1.00 78.50 489 ARG A N 1
ATOM 3747 C CA . ARG A 1 489 ? 24.416 0.183 -7.404 1.00 78.50 489 ARG A CA 1
ATOM 3748 C C . ARG A 1 489 ? 24.042 0.204 -8.884 1.00 78.50 489 ARG A C 1
ATOM 3750 O O . ARG A 1 489 ? 24.704 -0.450 -9.690 1.00 78.50 489 ARG A O 1
ATOM 3757 N N . ALA A 1 490 ? 23.011 0.963 -9.256 1.00 78.62 490 ALA A N 1
ATOM 3758 C CA . ALA A 1 490 ? 22.651 1.156 -10.654 1.00 78.62 490 ALA A CA 1
ATOM 3759 C C . ALA A 1 490 ? 23.782 1.838 -11.447 1.00 78.62 490 ALA A C 1
ATOM 3761 O O . ALA A 1 490 ? 24.028 1.431 -12.582 1.00 78.62 490 ALA A O 1
ATOM 3762 N N . ASP A 1 491 ? 24.508 2.791 -10.847 1.00 84.19 491 ASP A N 1
ATOM 3763 C CA . ASP A 1 491 ? 25.687 3.428 -11.457 1.00 84.19 491 ASP A CA 1
ATOM 3764 C C . ASP A 1 491 ? 26.829 2.430 -11.681 1.00 84.19 491 ASP A C 1
ATOM 3766 O O . ASP A 1 491 ? 27.422 2.389 -12.760 1.00 84.19 491 ASP A O 1
ATOM 3770 N N . GLU A 1 492 ? 27.125 1.593 -10.682 1.00 83.75 492 GLU A N 1
ATOM 3771 C CA . GLU A 1 492 ? 28.152 0.549 -10.788 1.00 83.75 492 GLU A CA 1
ATOM 3772 C C . GLU A 1 492 ? 27.827 -0.436 -11.916 1.00 83.75 492 GLU A C 1
ATOM 3774 O O . GLU A 1 492 ? 28.683 -0.738 -12.755 1.00 83.75 492 GLU A O 1
ATOM 3779 N N . MET A 1 493 ? 26.573 -0.892 -11.983 1.00 75.31 493 MET A N 1
ATOM 3780 C CA . MET A 1 493 ? 26.097 -1.761 -13.060 1.00 75.31 493 MET A CA 1
ATOM 3781 C C . MET A 1 493 ? 26.189 -1.069 -14.422 1.00 75.31 493 MET A C 1
ATOM 3783 O O . MET A 1 493 ? 26.633 -1.682 -15.390 1.00 75.31 493 MET A O 1
ATOM 3787 N N . GLU A 1 494 ? 25.813 0.210 -14.505 1.00 78.00 494 GLU A N 1
ATOM 3788 C CA . GLU A 1 494 ? 25.900 0.990 -15.740 1.00 78.00 494 GLU A CA 1
ATOM 3789 C C . GLU A 1 494 ? 27.356 1.150 -16.201 1.00 78.00 494 GLU A C 1
ATOM 3791 O O . GLU A 1 494 ? 27.651 0.980 -17.382 1.00 78.00 494 GLU A O 1
ATOM 3796 N N . SER A 1 495 ? 28.285 1.413 -15.280 1.00 80.75 495 SER A N 1
ATOM 3797 C CA . SER A 1 495 ? 29.714 1.538 -15.590 1.00 80.75 495 SER A CA 1
ATOM 3798 C C . SER A 1 495 ? 30.326 0.220 -16.080 1.00 80.75 495 SER A C 1
ATOM 3800 O O . SER A 1 495 ? 31.064 0.212 -17.068 1.00 80.75 495 SER A O 1
ATOM 3802 N N . THR A 1 496 ? 29.955 -0.896 -15.444 1.00 78.88 496 THR A N 1
ATOM 3803 C CA . THR A 1 496 ? 30.372 -2.250 -15.833 1.00 78.88 496 THR A CA 1
ATOM 3804 C C . THR A 1 496 ? 29.829 -2.603 -17.212 1.00 78.88 496 THR A C 1
ATOM 3806 O O . THR A 1 496 ? 30.537 -3.159 -18.045 1.00 78.88 496 THR A O 1
ATOM 3809 N N . PHE A 1 497 ? 28.583 -2.227 -17.495 1.00 70.81 497 PHE A N 1
ATOM 3810 C CA . PHE A 1 497 ? 27.998 -2.454 -18.806 1.00 70.81 497 PHE A CA 1
ATOM 3811 C C . PHE A 1 497 ? 28.688 -1.621 -19.888 1.00 70.81 497 PHE A C 1
ATOM 3813 O O . PHE A 1 497 ? 29.032 -2.148 -20.941 1.00 70.81 497 PHE A O 1
ATOM 3820 N N . ARG A 1 498 ? 28.943 -0.329 -19.640 1.00 76.25 498 ARG A N 1
ATOM 3821 C CA . ARG A 1 498 ? 29.643 0.528 -20.610 1.00 76.25 498 ARG A CA 1
ATOM 3822 C C . ARG A 1 498 ? 31.031 -0.014 -20.951 1.00 76.25 498 ARG A C 1
ATOM 3824 O O . ARG A 1 498 ? 31.424 0.062 -22.112 1.00 76.25 498 ARG A O 1
ATOM 3831 N N . SER A 1 499 ? 31.760 -0.571 -19.980 1.00 80.38 499 SER A N 1
ATOM 3832 C CA . SER A 1 499 ? 33.077 -1.166 -20.238 1.00 80.38 499 SER A CA 1
ATOM 3833 C C . SER A 1 499 ? 32.984 -2.460 -21.054 1.00 80.38 499 SER A C 1
ATOM 3835 O O . SER A 1 499 ? 33.753 -2.629 -21.999 1.00 80.38 499 SER A O 1
ATOM 3837 N N . GLN A 1 500 ? 32.006 -3.327 -20.769 1.00 77.19 500 GLN A N 1
ATOM 3838 C CA . GLN A 1 500 ? 31.745 -4.541 -21.553 1.00 77.19 500 GLN A CA 1
ATOM 3839 C C . GLN A 1 500 ? 31.287 -4.221 -22.982 1.00 77.19 500 GLN A C 1
ATOM 3841 O O . GLN A 1 500 ? 31.814 -4.778 -23.941 1.00 77.19 500 GLN A O 1
ATOM 3846 N N . ALA A 1 501 ? 30.365 -3.271 -23.144 1.00 70.38 501 ALA A N 1
ATOM 3847 C CA . ALA A 1 501 ? 29.895 -2.832 -24.452 1.00 70.38 501 ALA A CA 1
ATOM 3848 C C . ALA A 1 501 ? 31.029 -2.215 -25.285 1.00 70.38 501 ALA A C 1
ATOM 3850 O O . ALA A 1 501 ? 31.150 -2.511 -26.472 1.00 70.38 501 ALA A O 1
ATOM 3851 N N . ALA A 1 502 ? 31.896 -1.400 -24.670 1.00 76.00 502 ALA A N 1
ATOM 3852 C CA . ALA A 1 502 ? 33.073 -0.848 -25.338 1.00 76.00 502 ALA A CA 1
ATOM 3853 C C . ALA A 1 502 ? 34.065 -1.943 -25.766 1.00 76.00 502 ALA A C 1
ATOM 3855 O O . ALA A 1 502 ? 34.602 -1.867 -26.869 1.00 76.00 502 ALA A O 1
ATOM 3856 N N . HIS A 1 503 ? 34.265 -2.978 -24.942 1.00 77.06 503 HIS A N 1
ATOM 3857 C CA . HIS A 1 503 ? 35.079 -4.143 -25.302 1.00 77.06 503 HIS A CA 1
ATOM 3858 C C . HIS A 1 503 ? 34.506 -4.870 -26.524 1.00 77.06 503 HIS A C 1
ATOM 3860 O O . HIS A 1 503 ? 35.219 -5.093 -27.497 1.00 77.06 503 HIS A O 1
ATOM 3866 N N . TRP A 1 504 ? 33.203 -5.167 -26.521 1.00 70.56 504 TRP A N 1
ATOM 3867 C CA . TRP A 1 504 ? 32.543 -5.859 -27.633 1.00 70.56 504 TRP A CA 1
ATOM 3868 C C . TRP A 1 504 ? 32.499 -5.031 -28.917 1.00 70.56 504 TRP A C 1
ATOM 3870 O O . TRP A 1 504 ? 32.627 -5.582 -30.008 1.00 70.56 504 TRP A O 1
ATOM 3880 N N . MET A 1 505 ? 32.326 -3.709 -28.815 1.00 68.00 505 MET A N 1
ATOM 3881 C CA . MET A 1 505 ? 32.396 -2.832 -29.985 1.00 68.00 505 MET A CA 1
ATOM 3882 C C . MET A 1 505 ? 33.830 -2.712 -30.518 1.00 68.00 505 MET A C 1
ATOM 3884 O O . MET A 1 505 ? 34.018 -2.769 -31.731 1.00 68.00 505 MET A O 1
ATOM 3888 N N . GLY A 1 506 ? 34.838 -2.654 -29.641 1.00 70.00 506 GLY A N 1
ATOM 3889 C CA . GLY A 1 506 ? 36.252 -2.669 -30.030 1.00 70.00 506 GLY A CA 1
ATOM 3890 C C . GLY A 1 506 ? 36.691 -3.978 -30.703 1.00 70.00 506 GLY A C 1
ATOM 3891 O O . GLY A 1 506 ? 37.452 -3.947 -31.665 1.00 70.00 506 GLY A O 1
ATOM 3892 N N . GLU A 1 507 ? 36.161 -5.125 -30.267 1.00 60.47 507 GLU A N 1
ATOM 3893 C CA . GLU A 1 507 ? 36.364 -6.434 -30.917 1.00 60.47 507 GLU A CA 1
ATOM 3894 C C . GLU A 1 507 ? 35.559 -6.607 -32.217 1.00 60.47 507 GLU A C 1
ATOM 3896 O O . GLU A 1 507 ? 35.848 -7.491 -33.021 1.00 60.47 507 GLU A O 1
ATOM 3901 N N . ARG A 1 508 ? 34.536 -5.778 -32.453 1.00 53.72 508 ARG A N 1
ATOM 3902 C CA . ARG A 1 508 ? 33.754 -5.796 -33.699 1.00 53.72 508 ARG A CA 1
ATOM 3903 C C . ARG A 1 508 ? 34.328 -4.917 -34.789 1.00 53.72 508 ARG A C 1
ATOM 3905 O O . ARG A 1 508 ? 34.179 -5.264 -35.957 1.00 53.72 508 ARG A O 1
ATOM 3912 N N . GLU A 1 509 ? 35.018 -3.834 -34.447 1.00 51.22 509 GLU A N 1
ATOM 3913 C CA . GLU A 1 509 ? 35.758 -3.045 -35.438 1.00 51.22 509 GLU A CA 1
ATOM 3914 C C . GLU A 1 509 ? 36.873 -3.866 -36.118 1.00 51.22 509 GLU A C 1
ATOM 3916 O O . GLU A 1 509 ? 37.240 -3.571 -37.254 1.00 51.22 509 GLU A O 1
ATOM 3921 N N . THR A 1 510 ? 37.337 -4.965 -35.506 1.00 52.19 510 THR A N 1
ATOM 3922 C CA . THR A 1 510 ? 38.270 -5.925 -36.128 1.00 52.19 510 THR A CA 1
ATOM 3923 C C . THR A 1 510 ? 37.590 -7.020 -36.969 1.00 52.19 510 THR A C 1
ATOM 3925 O O . THR A 1 510 ? 38.258 -7.657 -37.784 1.00 52.19 510 THR A O 1
ATOM 3928 N N . HIS A 1 511 ? 36.267 -7.201 -36.854 1.00 48.66 511 HIS A N 1
ATOM 3929 C CA . HIS A 1 511 ? 35.464 -8.203 -37.578 1.00 48.66 511 HIS A CA 1
ATOM 3930 C C . HIS A 1 511 ? 34.210 -7.592 -38.234 1.00 48.66 511 HIS A C 1
ATOM 3932 O O . HIS A 1 511 ? 33.125 -8.175 -38.239 1.00 48.66 511 HIS A O 1
ATOM 3938 N N . ALA A 1 512 ? 34.341 -6.387 -38.789 1.00 43.50 512 ALA A N 1
ATOM 3939 C CA . ALA A 1 512 ? 33.232 -5.648 -39.376 1.00 43.50 512 ALA A CA 1
ATOM 3940 C C . ALA A 1 512 ? 32.835 -6.205 -40.753 1.00 43.50 512 ALA A C 1
ATOM 3942 O O . ALA A 1 512 ? 33.401 -5.837 -41.777 1.00 43.50 512 ALA A O 1
ATOM 3943 N N . THR A 1 513 ? 31.847 -7.094 -40.788 1.00 43.41 513 THR A N 1
ATOM 3944 C CA . THR A 1 513 ? 30.763 -7.145 -41.789 1.00 43.41 513 THR A CA 1
ATOM 3945 C C . THR A 1 513 ? 29.773 -8.228 -41.349 1.00 43.41 513 THR A C 1
ATOM 3947 O O . THR A 1 513 ? 30.187 -9.270 -40.866 1.00 43.41 513 THR A O 1
ATOM 3950 N N . THR A 1 514 ? 28.472 -7.960 -41.492 1.00 42.34 514 THR A N 1
ATOM 3951 C CA . THR A 1 514 ? 27.333 -8.868 -41.221 1.00 42.34 514 THR A CA 1
ATOM 3952 C C . THR A 1 514 ? 27.080 -9.266 -39.758 1.00 42.34 514 THR A C 1
ATOM 3954 O O . THR A 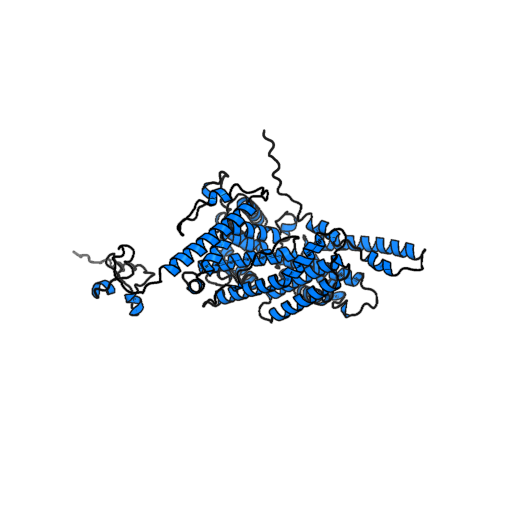1 514 ? 27.435 -10.358 -39.351 1.00 42.34 514 THR A O 1
ATOM 3957 N N . ASP A 1 515 ? 26.441 -8.389 -38.970 1.00 42.44 515 ASP A N 1
ATOM 3958 C CA . ASP A 1 515 ? 25.181 -8.728 -38.266 1.00 42.44 515 ASP A CA 1
ATOM 3959 C C . ASP A 1 515 ? 24.709 -7.600 -37.332 1.00 42.44 515 ASP A C 1
ATOM 3961 O O . ASP A 1 515 ? 25.165 -7.448 -36.198 1.00 42.44 515 ASP A O 1
ATOM 3965 N N . PHE A 1 516 ? 23.717 -6.832 -37.796 1.00 42.25 516 PHE A N 1
ATOM 3966 C CA . PHE A 1 516 ? 22.958 -5.886 -36.966 1.00 42.25 516 PHE A CA 1
ATOM 3967 C C . PHE A 1 516 ? 21.992 -6.587 -35.987 1.00 42.25 516 PHE A C 1
ATOM 3969 O O . PHE A 1 516 ? 21.506 -5.944 -35.060 1.00 42.25 516 PHE A O 1
ATOM 3976 N N . GLY A 1 517 ? 21.753 -7.899 -36.136 1.00 44.16 517 GLY A N 1
ATOM 3977 C CA . GLY A 1 517 ? 20.868 -8.683 -35.259 1.00 44.16 517 GLY A CA 1
ATOM 3978 C C . GLY A 1 517 ? 21.362 -8.831 -33.814 1.00 44.16 517 GLY A C 1
ATOM 3979 O O . GLY A 1 517 ? 20.581 -9.106 -32.918 1.00 44.16 517 GLY A O 1
ATOM 3980 N N . ASN A 1 518 ? 22.644 -8.573 -33.546 1.00 42.16 518 ASN A N 1
ATOM 3981 C CA . ASN A 1 518 ? 23.234 -8.761 -32.218 1.00 42.16 518 ASN A CA 1
ATOM 3982 C C . ASN A 1 518 ? 23.277 -7.492 -31.342 1.00 42.16 518 ASN A C 1
ATOM 3984 O O . ASN A 1 518 ? 23.878 -7.522 -30.270 1.00 42.16 518 ASN A O 1
ATOM 3988 N N . LEU A 1 519 ? 22.687 -6.368 -31.765 1.00 40.97 519 LEU A N 1
ATOM 3989 C CA . LEU A 1 519 ? 22.432 -5.255 -30.836 1.00 40.97 519 LEU A CA 1
ATOM 3990 C C . LEU A 1 519 ? 21.359 -5.639 -29.806 1.00 40.97 519 LEU A C 1
ATOM 3992 O O . LEU A 1 519 ? 21.442 -5.193 -28.669 1.00 40.97 519 LEU A O 1
ATOM 3996 N N . GLU A 1 520 ? 20.437 -6.545 -30.150 1.00 40.28 520 GLU A N 1
ATOM 3997 C CA . GLU A 1 520 ? 19.528 -7.169 -29.176 1.00 40.28 520 GLU A CA 1
ATOM 3998 C C . GLU A 1 520 ? 20.296 -7.940 -28.098 1.00 40.28 520 GLU A C 1
ATOM 4000 O O . GLU A 1 520 ? 19.932 -7.870 -26.935 1.00 40.28 520 GLU A O 1
ATOM 4005 N N . ALA A 1 521 ? 21.451 -8.533 -28.421 1.00 38.41 521 ALA A N 1
ATOM 4006 C CA . ALA A 1 521 ? 22.307 -9.180 -27.428 1.00 38.41 521 ALA A CA 1
ATOM 4007 C C . ALA A 1 521 ? 23.075 -8.211 -26.505 1.00 38.41 521 ALA A C 1
ATOM 4009 O O . ALA A 1 521 ? 23.565 -8.628 -25.461 1.00 38.41 521 ALA A O 1
ATOM 4010 N N . LEU A 1 522 ? 23.161 -6.920 -26.842 1.00 38.31 522 LEU A N 1
ATOM 4011 C CA . LEU A 1 522 ? 23.594 -5.874 -25.903 1.00 38.31 522 LEU A CA 1
ATOM 4012 C C . LEU A 1 522 ? 22.445 -5.446 -24.978 1.00 38.31 522 LEU A C 1
ATOM 4014 O O . LEU A 1 522 ? 22.691 -5.017 -23.856 1.00 38.31 522 LEU A O 1
ATOM 4018 N N . PHE A 1 523 ? 21.197 -5.605 -25.423 1.00 40.19 523 PHE A N 1
ATOM 4019 C CA . PHE A 1 523 ? 20.011 -5.455 -24.583 1.00 40.19 523 PHE A CA 1
ATOM 4020 C C . PHE A 1 523 ? 19.618 -6.753 -23.849 1.00 40.19 523 PHE A C 1
ATOM 4022 O O . PHE A 1 523 ? 18.753 -6.656 -22.978 1.00 40.19 523 PHE A O 1
ATOM 4029 N N . ASN A 1 524 ? 20.299 -7.896 -24.100 1.00 39.00 524 ASN A N 1
ATOM 4030 C CA . ASN A 1 524 ? 20.303 -9.133 -23.283 1.00 39.00 524 ASN A CA 1
ATOM 4031 C C . ASN A 1 524 ? 20.885 -8.837 -21.896 1.00 39.00 524 ASN A C 1
ATOM 4033 O O . ASN A 1 524 ? 21.940 -9.321 -21.490 1.00 39.00 524 ASN A O 1
ATOM 4037 N N . PHE A 1 525 ? 20.192 -7.980 -21.166 1.00 44.25 525 PHE A N 1
ATOM 4038 C CA . PHE A 1 525 ? 20.399 -7.754 -19.768 1.00 44.25 525 PHE A CA 1
ATOM 4039 C C . PHE A 1 525 ? 19.369 -8.600 -19.045 1.00 44.25 525 PHE A C 1
ATOM 4041 O O . PHE A 1 525 ? 18.162 -8.416 -19.206 1.00 44.25 525 PHE A O 1
ATOM 4048 N N . ASP A 1 526 ? 19.886 -9.487 -18.206 1.00 42.41 526 ASP A N 1
ATOM 4049 C CA . ASP A 1 526 ? 19.176 -10.047 -17.076 1.00 42.41 526 ASP A CA 1
ATOM 4050 C C . ASP A 1 526 ? 18.638 -8.864 -16.254 1.00 42.41 526 ASP A C 1
ATOM 4052 O O . ASP A 1 526 ? 19.290 -8.325 -15.357 1.00 42.41 526 ASP A O 1
ATOM 4056 N N . LEU A 1 527 ? 17.412 -8.426 -16.543 1.00 39.31 527 LEU A N 1
ATOM 4057 C CA . LEU A 1 527 ? 16.604 -7.712 -15.557 1.00 39.31 527 LEU A CA 1
ATOM 4058 C C . LEU A 1 527 ? 16.453 -8.591 -14.297 1.00 39.31 527 LEU A C 1
ATOM 4060 O O . LEU A 1 527 ? 16.252 -8.061 -13.209 1.00 39.31 527 LEU A O 1
ATOM 4064 N N . PHE A 1 528 ? 16.717 -9.899 -14.416 1.00 38.47 528 PHE A N 1
ATOM 4065 C CA . PHE A 1 528 ? 16.967 -10.841 -13.330 1.00 38.47 528 PHE A CA 1
ATOM 4066 C C . PHE A 1 528 ? 18.254 -10.584 -12.517 1.00 38.47 528 PHE A C 1
ATOM 4068 O O . PHE A 1 528 ? 18.387 -11.090 -11.415 1.00 38.47 528 PHE A O 1
ATOM 4075 N N . GLY A 1 529 ? 19.152 -9.679 -12.915 1.00 37.44 529 GLY A N 1
ATOM 4076 C CA . GLY A 1 529 ? 20.145 -9.103 -11.998 1.00 37.44 529 GLY A CA 1
ATOM 4077 C C . GLY A 1 529 ? 19.498 -8.278 -10.873 1.00 37.44 529 GLY A C 1
ATOM 4078 O O . GLY A 1 529 ? 20.093 -8.105 -9.808 1.00 37.44 529 GLY A O 1
ATOM 4079 N N . LEU A 1 530 ? 18.250 -7.818 -11.069 1.00 39.78 530 LEU A N 1
ATOM 4080 C CA . LEU A 1 530 ? 17.401 -7.327 -9.984 1.00 39.78 530 LEU A CA 1
ATOM 4081 C C . LEU A 1 530 ? 16.746 -8.463 -9.176 1.00 39.78 530 LEU A C 1
ATOM 4083 O O . LEU A 1 530 ? 16.227 -8.194 -8.096 1.00 39.78 530 LEU A O 1
ATOM 4087 N N . GLU A 1 531 ? 16.806 -9.734 -9.593 1.00 37.97 531 GLU A N 1
ATOM 4088 C CA . GLU A 1 531 ? 16.538 -10.832 -8.652 1.00 37.97 531 GLU A CA 1
ATOM 4089 C C . GLU A 1 531 ? 17.536 -10.777 -7.511 1.00 37.97 531 GLU A C 1
ATOM 4091 O O . GLU A 1 531 ? 17.118 -10.976 -6.390 1.00 37.97 531 GLU A O 1
ATOM 4096 N N . GLY A 1 532 ? 18.794 -10.379 -7.725 1.00 37.41 532 GLY A N 1
ATOM 4097 C CA . GLY A 1 532 ? 19.726 -10.068 -6.634 1.00 37.41 532 GLY A CA 1
ATOM 4098 C C . GLY A 1 532 ? 19.339 -8.834 -5.798 1.00 37.41 532 GLY A C 1
ATOM 4099 O O . GLY A 1 532 ? 19.837 -8.664 -4.692 1.00 37.41 532 GLY A O 1
ATOM 4100 N N . PHE A 1 533 ? 18.441 -7.976 -6.292 1.00 39.97 533 PHE A N 1
ATOM 4101 C CA . PHE A 1 533 ? 17.834 -6.868 -5.540 1.00 39.97 533 PHE A CA 1
ATOM 4102 C C . PHE A 1 533 ? 16.668 -7.346 -4.668 1.00 39.97 533 PHE A C 1
ATOM 4104 O O . PHE A 1 533 ? 16.516 -6.897 -3.533 1.00 39.97 533 PHE A O 1
ATOM 4111 N N . PHE A 1 534 ? 15.851 -8.267 -5.190 1.00 37.78 534 PHE A N 1
ATOM 4112 C CA . PHE A 1 534 ? 14.695 -8.834 -4.494 1.00 37.78 534 PHE A CA 1
ATOM 4113 C C . PHE A 1 534 ? 15.020 -10.119 -3.706 1.00 37.78 534 PHE A C 1
ATOM 4115 O O . PHE A 1 534 ? 14.283 -10.459 -2.790 1.00 37.78 534 PHE A O 1
ATOM 4122 N N . GLN A 1 535 ? 16.133 -10.807 -3.966 1.00 35.22 535 GLN A N 1
ATOM 4123 C CA . GLN A 1 535 ? 16.579 -12.023 -3.270 1.00 35.22 535 GLN A CA 1
ATOM 4124 C C . GLN A 1 535 ? 17.008 -11.737 -1.832 1.00 35.22 535 GLN A C 1
ATOM 4126 O O . GLN A 1 535 ? 16.548 -12.462 -0.957 1.00 35.22 535 GLN A O 1
ATOM 4131 N N . PRO A 1 536 ? 17.763 -10.670 -1.505 1.00 33.69 536 PRO A N 1
ATOM 4132 C CA . PRO A 1 536 ? 17.948 -10.253 -0.115 1.00 33.69 536 PRO A CA 1
ATOM 4133 C C . PRO A 1 536 ? 16.608 -9.929 0.568 1.00 33.69 536 PRO A C 1
ATOM 4135 O O . PRO A 1 536 ? 16.462 -10.121 1.773 1.00 33.69 536 PRO A O 1
ATOM 4138 N N . LEU A 1 537 ? 15.602 -9.502 -0.210 1.00 36.81 537 LEU A N 1
ATOM 4139 C CA . LEU A 1 537 ? 14.233 -9.229 0.247 1.00 36.81 537 LEU A CA 1
ATOM 4140 C C . LEU A 1 537 ? 13.330 -10.484 0.291 1.00 36.81 537 LEU A C 1
ATOM 4142 O O . LEU A 1 537 ? 12.237 -10.419 0.857 1.00 36.81 537 LEU A O 1
ATOM 4146 N N . GLN A 1 538 ? 13.758 -11.634 -0.241 1.00 37.09 538 GLN A N 1
ATOM 4147 C CA . GLN A 1 538 ? 12.983 -12.887 -0.316 1.00 37.09 538 GLN A CA 1
ATOM 4148 C C . GLN A 1 538 ? 13.645 -14.065 0.429 1.00 37.09 538 GLN A C 1
ATOM 4150 O O . GLN A 1 538 ? 12.937 -14.928 0.934 1.00 37.09 538 GLN A O 1
ATOM 4155 N N . GLN A 1 539 ? 14.971 -14.083 0.589 1.00 32.53 539 GLN A N 1
ATOM 4156 C CA . GLN A 1 539 ? 15.754 -15.222 1.094 1.00 32.53 539 GLN A CA 1
ATOM 4157 C C . GLN A 1 539 ? 16.197 -15.104 2.559 1.00 32.53 539 GLN A C 1
ATOM 4159 O O . GLN A 1 539 ? 17.198 -15.690 2.959 1.00 32.53 539 GLN A O 1
ATOM 4164 N N . THR A 1 540 ? 15.438 -14.416 3.409 1.00 36.09 540 THR A N 1
ATOM 4165 C CA . THR A 1 540 ? 15.450 -14.768 4.839 1.00 36.09 540 THR A CA 1
ATOM 4166 C C . THR A 1 540 ? 14.311 -15.751 5.076 1.00 36.09 540 THR A C 1
ATOM 4168 O O . THR A 1 540 ? 13.205 -15.316 5.406 1.00 36.09 540 THR A O 1
ATOM 4171 N N . PRO A 1 541 ? 14.516 -17.071 4.903 1.00 32.12 541 PRO A N 1
ATOM 4172 C CA . PRO A 1 541 ? 13.646 -18.004 5.585 1.00 32.12 541 PRO A CA 1
ATOM 4173 C C . PRO A 1 541 ? 13.799 -17.714 7.079 1.00 32.12 541 PRO A C 1
ATOM 4175 O O . PRO A 1 541 ? 14.911 -17.680 7.610 1.00 32.12 541 PRO A O 1
ATOM 4178 N N . LEU A 1 542 ? 12.680 -17.487 7.763 1.00 38.09 542 LEU A N 1
ATOM 4179 C CA . LEU A 1 542 ? 12.589 -17.565 9.219 1.00 38.09 542 LEU A CA 1
ATOM 4180 C C . LEU A 1 542 ? 12.803 -19.029 9.634 1.00 38.09 542 LEU A C 1
ATOM 4182 O O . LEU A 1 542 ? 11.900 -19.693 10.131 1.00 38.09 542 LEU A O 1
ATOM 4186 N N . HIS A 1 543 ? 13.992 -19.570 9.380 1.00 32.03 543 HIS A N 1
ATOM 4187 C CA . HIS A 1 543 ? 14.413 -20.807 10.001 1.00 32.03 543 HIS A CA 1
ATOM 4188 C C . HIS A 1 543 ? 14.826 -20.468 11.426 1.00 32.03 543 HIS A C 1
ATOM 4190 O O . HIS A 1 543 ? 15.858 -19.847 11.676 1.00 32.03 543 HIS A O 1
ATOM 4196 N N . THR A 1 544 ? 13.983 -20.884 12.365 1.00 36.47 544 THR A N 1
ATOM 4197 C CA . THR A 1 544 ? 14.368 -21.144 13.744 1.00 36.47 544 THR A CA 1
ATOM 4198 C C . THR A 1 544 ? 15.620 -22.019 13.730 1.00 36.47 544 THR A C 1
ATOM 4200 O O . THR A 1 544 ? 15.560 -23.214 13.442 1.00 36.47 544 THR A O 1
ATOM 4203 N N . GLN A 1 545 ? 16.783 -21.430 14.015 1.00 30.42 545 GLN A N 1
ATOM 4204 C CA . GLN A 1 545 ? 17.920 -22.232 14.450 1.00 30.42 545 GLN A CA 1
ATOM 4205 C C . GLN A 1 545 ? 17.469 -22.995 15.703 1.00 30.42 545 GLN A C 1
ATOM 4207 O O . GLN A 1 545 ? 16.947 -22.363 16.629 1.00 30.42 545 GLN A O 1
ATOM 4212 N N . PRO A 1 546 ? 17.618 -24.329 15.763 1.00 32.78 546 PRO A N 1
ATOM 4213 C CA . PRO A 1 546 ? 17.396 -25.042 17.005 1.00 32.78 546 PRO A CA 1
ATOM 4214 C C . PRO A 1 546 ? 18.402 -24.509 18.026 1.00 32.78 546 PRO A C 1
ATOM 4216 O O . PRO A 1 546 ? 19.613 -24.584 17.819 1.00 32.78 546 PRO A O 1
ATOM 4219 N N . LEU A 1 547 ? 17.877 -23.928 19.107 1.00 34.84 547 LEU A N 1
ATOM 4220 C CA . LEU A 1 547 ? 18.638 -23.604 20.306 1.00 34.84 547 LEU A CA 1
ATOM 4221 C C . LEU A 1 547 ? 19.438 -24.846 20.699 1.00 34.84 547 LEU A C 1
ATOM 4223 O O . LEU A 1 547 ? 18.859 -25.891 21.003 1.00 34.84 547 LEU A O 1
ATOM 4227 N N . ALA A 1 548 ? 20.764 -24.723 20.668 1.00 38.09 548 ALA A N 1
ATOM 4228 C CA . ALA A 1 548 ? 21.643 -25.676 21.316 1.00 38.09 548 ALA A CA 1
ATOM 4229 C C . ALA A 1 548 ? 21.199 -25.784 22.782 1.00 38.09 548 ALA A C 1
ATOM 4231 O O . ALA A 1 548 ? 21.191 -24.789 23.511 1.00 38.09 548 ALA A O 1
ATOM 4232 N N . GLN A 1 549 ? 20.740 -26.972 23.171 1.00 39.66 549 GLN A N 1
ATOM 4233 C CA . GLN A 1 549 ? 20.463 -27.283 24.568 1.00 39.66 549 GLN A CA 1
ATOM 4234 C C . GLN A 1 549 ? 21.789 -27.336 25.350 1.00 39.66 549 GLN A C 1
ATOM 4236 O O . GLN A 1 549 ? 22.814 -27.668 24.748 1.00 39.66 549 GLN A O 1
ATOM 4241 N N . PRO A 1 550 ? 21.771 -26.959 26.641 1.00 55.19 550 PRO A N 1
ATOM 4242 C CA . PRO A 1 550 ? 22.967 -26.817 27.472 1.00 55.19 550 PRO A CA 1
ATOM 4243 C C . PRO A 1 550 ? 23.738 -28.119 27.701 1.00 55.19 550 PRO A C 1
ATOM 4245 O O . PRO A 1 550 ? 23.097 -29.195 27.761 1.00 55.19 550 PRO A O 1
#

Secondary structure (DSSP, 8-state):
---------PPPPPPP------HHHHHTT------BTTB-HHHHHTT---TTSTTS--------------HHHHHHHHHHHHHHHHHHHHHHHHHTTS--TTTHHHHHGGG----TT----GGGG--S----PPPTTTTTSS-HHHHHHHHHHHHHHHHHH---HHHH-TTPPPP--HHHHHHHHTTSTT--HHHHHHHHHHHHHHHTT---HHHHHHHHHHHTPBPPGGGGGS-PPPHHHHHHHHHHHHHHTTHHHHHHHHHHTTTGGGSGGGHHHHHHHHHHHHHHHHHHHHHHHH-SS-PPP---GGG----SSHHHHHHHHHHHHHHHHHHHHHHHHHHHHHHHH-SS---S-HHHHHHHHHHHHHHHHHHTTTT-HHHHHHHHHHHHHHHHHHHHHHSSPPTTHHHHHHHHHHHHHHS-HHHHHTSBHHHHHHHHHHHHHHHHHHHHSPTT--GGG--S-HHHHHHHHHHHHHT-HHHHHHHHHHHHHHHHHHHHHHHHHHHHTTS-SS-GGGGHHHH---GGGGHHHHSTTT------PPPPP-

Mean predicted aligned error: 14.81 Å

Solvent-accessible surface area (backbone atoms only — not comparable to full-atom values): 32412 Å² total; per-residue (Å²): 142,84,85,86,84,87,77,87,79,75,79,79,80,83,74,83,84,76,95,72,63,32,61,70,30,56,78,66,74,46,87,62,45,75,71,50,100,80,26,29,46,68,28,52,77,68,74,43,88,36,66,80,55,80,84,74,78,85,90,78,92,85,82,88,87,81,80,83,76,58,70,67,59,58,52,51,50,51,50,52,50,54,52,51,51,53,52,51,51,52,54,52,59,66,60,68,76,58,90,65,93,76,66,74,63,68,64,70,64,71,76,67,91,64,65,100,82,70,80,83,63,65,68,83,73,55,86,63,86,76,76,65,59,73,37,50,54,83,72,62,79,39,54,68,69,56,51,47,51,33,43,54,50,41,23,66,63,37,33,62,75,50,40,45,52,72,43,60,41,85,83,52,72,73,73,84,50,29,56,38,47,51,29,39,37,54,72,32,94,82,52,46,70,70,57,51,53,52,45,56,50,36,54,54,46,40,75,72,57,61,78,46,74,58,50,33,51,18,27,48,48,48,30,50,25,36,62,52,62,81,47,58,86,46,93,66,79,49,40,52,56,31,24,46,50,22,43,55,49,36,53,75,71,38,47,65,59,52,35,53,57,51,48,76,43,30,78,58,45,49,37,84,93,29,46,70,59,45,47,50,37,52,52,51,52,47,43,47,46,52,33,37,53,35,35,74,62,74,54,80,84,73,86,65,70,85,78,64,49,88,62,60,58,89,42,78,51,66,55,52,38,52,26,51,53,50,49,34,49,51,46,50,50,51,59,55,46,47,62,60,50,49,56,49,39,57,36,69,70,41,86,81,65,57,87,64,57,66,66,58,54,38,50,49,52,43,50,39,51,54,54,47,59,62,73,50,66,87,80,43,68,50,59,48,52,52,51,48,47,44,53,43,46,51,33,52,54,52,17,45,77,68,50,44,79,44,69,66,38,48,61,49,47,36,47,52,44,50,51,53,59,70,43,51,68,68,58,53,44,60,31,29,40,63,58,44,51,47,51,51,55,42,44,55,49,52,47,50,47,68,75,66,55,58,92,83,55,61,65,79,80,51,71,58,53,73,67,56,48,52,54,33,44,52,48,44,41,70,62,34,46,62,52,28,51,54,53,52,51,49,51,54,53,51,54,54,46,54,53,51,52,50,51,55,52,59,61,35,72,79,61,78,72,92,72,82,77,54,58,58,61,72,38,67,52,66,57,62,62,48,44,68,64,48,37,78,76,62,68,68,73,88,68,78,72,79,76,80,76,133

InterPro domains:
  IPR001138 Zn(2)Cys(6) fungal-type DNA-binding domain [cd00067] (17-51)
  IPR036864 Zn(2)-C6 fungal-type DNA-binding domain superfamily [G3DSA:4.10.240.10] (19-104)
  IPR036864 Zn(2)-C6 fungal-type DNA-binding domain superfamily [SSF57701] (11-54)
  IPR050815 Transcription factor, fungi [PTHR47338] (5-253)